Protein AF-0000000074521621 (afdb_homodimer)

Sequence (476 aa):
MVESDEIGTEARALLNQAYDGVLSTHSADVPGYPFGSVMPYCLDREGVPVIYIANIAQHTRNIQANPKVSLIVLDRSVGDVQTNGRLTLLADAQPVSEDDEDAVGRYFSFFPDARRFHRTHSFAFYRLVPVRLRYIGGFGRIHWLSPERVLRPNPFRTEEERAMLEHMNTDHRQALRRYCEVAGVAVDTGCEPAMVGIDREGFQLRVGSRVIRFVFPSPVSTPAEVRAALVAMARLGQMVESDEIGTEARALLNQAYDGVLSTHSADVPGYPFGSVMPYCLDREGVPVIYIANIAQHTRNIQANPKVSLIVLDRSVGDVQTNGRLTLLADAQPVSEDDEDAVGRYFSFFPDARRFHRTHSFAFYRLVPVRLRYIGGFGRIHWLSPERVLRPNPFRTEEERAMLEHMNTDHRQALRRYCEVAGVAVDTGCEPAMVGIDREGFQLRVGSRVIRFVFPSPVSTPAEVRAALVAMARLGQ

Foldseek 3Di:
DVVLLVQLAVLLVQLQFQQKWWKWFQFPVDGPDIDIDIFGWHAFQQRWTKGKFACVDRRNVRCVVPQWMKTKTWDPPDDDSQFTKMKIFTFGKDWDDPVPCRRVVLGCLLPVVCVVCVPPGHMTMITGHGQKMWIDHGDPDIDIDGPVSHTHGFLDDSVRFVVVQVCCQPPPQVLQVLLCVLVVNDADPPWGWGWRGDGQFFTWIDRPNDIGTDGFPHGDNDPVRVVVRSVVSSVVSD/DVVLLVQLAVQLVQLQFQQKWWKWFQFPVDGPDIDIDIFGWHAFQQRWTKGKFACVDRRNVRCVVPQWMKTKTWDPPDDDSQFTKMKIFTFGKDWDDPVPCRRVVLVCLLPVVCVVCVVPGRMTMITGHGQWMWIDHGDPDIDIDGPVSHTHGFLDDSVRFVVVQVCCQPPPQVLQVLLCVLVVNDADPPWGWGWRGDGQFFTWIDRPNDIGTDGFPHGDNDVVVVVVRSVVSSVVSD

InterPro domains:
  IPR012349 FMN-binding split barrel [G3DSA:2.30.110.10] (3-151)
  IPR019595 Domain of unknown function DUF2470 [PF10615] (162-233)
  IPR037119 Haem oxygenase HugZ-like superfamily [G3DSA:3.20.180.10] (153-238)
  IPR055343 CREG-like, beta-barrel [PF13883] (10-148)

Structure (mmCIF, N/CA/C/O backbone):
data_AF-0000000074521621-model_v1
#
loop_
_entity.id
_entity.type
_entity.pdbx_description
1 polymer 'Uncharacterized protein'
#
loop_
_atom_site.group_PDB
_atom_site.id
_atom_site.type_symbol
_atom_site.label_atom_id
_atom_site.label_alt_id
_atom_site.label_comp_id
_atom_site.label_asym_id
_atom_site.label_entity_id
_atom_site.label_seq_id
_atom_site.pdbx_PDB_ins_code
_atom_site.Cartn_x
_atom_site.Cartn_y
_atom_site.Cartn_z
_atom_site.occupancy
_atom_site.B_iso_or_equiv
_atom_site.auth_seq_id
_atom_site.auth_comp_id
_atom_site.auth_asym_id
_atom_site.auth_atom_id
_atom_site.pdbx_PDB_model_num
ATOM 1 N N . MET A 1 1 ? -1.621 5.285 31.609 1 39.06 1 MET A N 1
ATOM 2 C CA . MET A 1 1 ? -1.77 6.625 31.047 1 39.06 1 MET A CA 1
ATOM 3 C C . MET A 1 1 ? -0.622 6.949 30.094 1 39.06 1 MET A C 1
ATOM 5 O O . MET A 1 1 ? -0.836 7.531 29.031 1 39.06 1 MET A O 1
ATOM 9 N N . VAL A 1 2 ? 0.665 6.527 30.562 1 47.28 2 VAL A N 1
ATOM 10 C CA . VAL A 1 2 ? 1.935 6.793 29.906 1 47.28 2 VAL A CA 1
ATOM 11 C C . VAL A 1 2 ? 2.066 5.906 28.672 1 47.28 2 VAL A C 1
ATOM 13 O O . VAL A 1 2 ? 2.445 6.379 27.594 1 47.28 2 VAL A O 1
ATOM 16 N N . GLU A 1 3 ? 1.792 4.566 28.859 1 49.16 3 GLU A N 1
ATOM 17 C CA . GLU A 1 3 ? 1.884 3.562 27.797 1 49.16 3 GLU A CA 1
ATOM 18 C C . GLU A 1 3 ? 0.923 3.875 26.656 1 49.16 3 GLU A C 1
ATOM 20 O O . GLU A 1 3 ? 1.272 3.719 25.484 1 49.16 3 GLU A O 1
ATOM 25 N N . SER A 1 4 ? -0.284 4.332 27.172 1 54.41 4 SER A N 1
ATOM 26 C CA . SER A 1 4 ? -1.331 4.652 26.203 1 54.41 4 SER A CA 1
ATOM 27 C C . SER A 1 4 ? -0.937 5.836 25.328 1 54.41 4 SER A C 1
ATOM 29 O O . SER A 1 4 ? -1.177 5.832 24.125 1 54.41 4 SER A O 1
ATOM 31 N N . ASP A 1 5 ? -0.007 6.707 25.953 1 78.94 5 ASP A N 1
ATOM 32 C CA . ASP A 1 5 ? 0.363 7.918 25.234 1 78.94 5 ASP A CA 1
ATOM 33 C C . ASP A 1 5 ? 1.444 7.625 24.188 1 78.94 5 ASP A C 1
ATOM 35 O O . ASP A 1 5 ? 1.413 8.172 23.094 1 78.94 5 ASP A O 1
ATOM 39 N N . GLU A 1 6 ? 2.178 6.586 24.531 1 88.06 6 GLU A N 1
ATOM 40 C CA . GLU A 1 6 ? 3.289 6.258 23.641 1 88.06 6 GLU A CA 1
ATOM 41 C C . GLU A 1 6 ? 2.793 5.609 22.359 1 88.06 6 GLU A C 1
ATOM 43 O O . GLU A 1 6 ? 3.314 5.891 21.266 1 88.06 6 GLU A O 1
ATOM 48 N N . ILE A 1 7 ? 1.727 4.82 22.547 1 92.44 7 ILE A N 1
ATOM 49 C CA . ILE A 1 7 ? 1.188 4.117 21.391 1 92.44 7 ILE A CA 1
ATOM 50 C C . ILE A 1 7 ? 0.547 5.117 20.438 1 92.44 7 ILE A C 1
ATOM 52 O O . ILE A 1 7 ? 0.715 5.012 19.219 1 92.44 7 ILE A O 1
ATOM 56 N N . GLY A 1 8 ? -0.142 6.082 21 1 94 8 GLY A N 1
ATOM 57 C CA . GLY A 1 8 ? -0.723 7.133 20.188 1 94 8 GLY A CA 1
ATOM 58 C C . GLY A 1 8 ? 0.315 7.953 19.438 1 94 8 GLY A C 1
ATOM 59 O O . GLY A 1 8 ? 0.11 8.312 18.281 1 94 8 GLY A O 1
ATOM 60 N N . THR A 1 9 ? 1.391 8.164 20.125 1 92.69 9 THR A N 1
ATOM 61 C CA . THR A 1 9 ? 2.484 8.922 19.531 1 92.69 9 THR A CA 1
ATOM 62 C C . THR A 1 9 ? 3.113 8.148 18.375 1 92.69 9 THR A C 1
ATOM 64 O O . THR A 1 9 ? 3.412 8.727 17.328 1 92.69 9 THR A O 1
ATOM 67 N N . GLU A 1 10 ? 3.271 6.863 18.562 1 91.94 10 GLU A N 1
ATOM 68 C CA . GLU A 1 10 ? 3.828 6.027 17.5 1 91.94 10 GLU A CA 1
ATOM 69 C C . GLU A 1 10 ? 2.9 5.977 16.281 1 91.94 10 GLU A C 1
ATOM 71 O O . GLU A 1 10 ? 3.355 6.074 15.141 1 91.94 10 GLU A O 1
ATOM 76 N N . ALA A 1 11 ? 1.627 5.828 16.547 1 95.12 11 ALA A N 1
ATOM 77 C CA . ALA A 1 11 ? 0.631 5.805 15.469 1 95.12 11 ALA A CA 1
ATOM 78 C C . ALA A 1 11 ? 0.616 7.129 14.711 1 95.12 11 ALA A C 1
ATOM 80 O O . ALA A 1 11 ? 0.6 7.141 13.477 1 95.12 11 ALA A O 1
ATOM 81 N N . ARG A 1 12 ? 0.682 8.188 15.43 1 95.38 12 ARG A N 1
ATOM 82 C CA . ARG A 1 12 ? 0.696 9.516 14.828 1 95.38 12 ARG A CA 1
ATOM 83 C C . ARG A 1 12 ? 1.94 9.711 13.969 1 95.38 12 ARG A C 1
ATOM 85 O O . ARG A 1 12 ? 1.875 10.328 12.906 1 95.38 12 ARG A O 1
ATOM 92 N N . ALA A 1 13 ? 3.029 9.234 14.438 1 92.56 13 ALA A N 1
ATOM 93 C CA . ALA A 1 13 ? 4.277 9.359 13.688 1 92.56 13 ALA A CA 1
ATOM 94 C C . ALA A 1 13 ? 4.168 8.688 12.32 1 92.56 13 ALA A C 1
ATOM 96 O O . ALA A 1 13 ? 4.676 9.211 11.328 1 92.56 13 ALA A O 1
ATOM 97 N N . LEU A 1 14 ? 3.479 7.578 12.297 1 92.75 14 LEU A N 1
ATOM 98 C CA . LEU A 1 14 ? 3.283 6.887 11.023 1 92.75 14 LEU A CA 1
ATOM 99 C C . LEU A 1 14 ? 2.42 7.715 10.078 1 92.75 14 LEU A C 1
ATOM 101 O O . LEU A 1 14 ? 2.74 7.852 8.898 1 92.75 14 LEU A O 1
ATOM 105 N N . LEU A 1 15 ? 1.389 8.266 10.609 1 94.75 15 LEU A N 1
ATOM 106 C CA . LEU A 1 15 ? 0.487 9.102 9.82 1 94.75 15 LEU A CA 1
ATOM 107 C C . LEU A 1 15 ? 1.216 10.32 9.266 1 94.75 15 LEU A C 1
ATOM 109 O O . LEU A 1 15 ? 0.94 10.766 8.148 1 94.75 15 LEU A O 1
ATOM 113 N N . ASN A 1 16 ? 2.18 10.812 10.031 1 93.12 16 ASN A N 1
ATOM 114 C CA . ASN A 1 16 ? 2.902 12.031 9.695 1 93.12 16 ASN A CA 1
ATOM 115 C C . ASN A 1 16 ? 4.055 11.758 8.734 1 93.12 16 ASN A C 1
ATOM 117 O O . ASN A 1 16 ? 4.652 12.688 8.195 1 93.12 16 ASN A O 1
ATOM 121 N N . GLN A 1 17 ? 4.336 10.492 8.469 1 91.31 17 GLN A N 1
ATOM 122 C CA . GLN A 1 17 ? 5.543 10.195 7.707 1 91.31 17 GLN A CA 1
ATOM 123 C C . GLN A 1 17 ? 5.203 9.539 6.371 1 91.31 17 GLN A C 1
ATOM 125 O O . GLN A 1 17 ? 6.016 9.547 5.445 1 91.31 17 GLN A O 1
ATOM 130 N N . ALA A 1 18 ? 4.102 8.969 6.094 1 88.25 18 ALA A N 1
ATOM 131 C CA . ALA A 1 18 ? 3.822 8.141 4.926 1 88.25 18 ALA A CA 1
ATOM 132 C C . ALA A 1 18 ? 3.459 9 3.717 1 88.25 18 ALA A C 1
ATOM 134 O O . ALA A 1 18 ? 3.922 8.75 2.604 1 88.25 18 ALA A O 1
ATOM 135 N N . TYR A 1 19 ? 2.68 10.008 3.697 1 91.44 19 TYR A N 1
ATOM 136 C CA . TYR A 1 19 ? 2.213 10.992 2.732 1 91.44 19 TYR A CA 1
ATOM 137 C C . TYR A 1 19 ? 1.444 10.328 1.597 1 91.44 19 TYR A C 1
ATOM 139 O O . TYR A 1 19 ? 1.062 10.984 0.627 1 91.44 19 TYR A O 1
ATOM 147 N N . ASP A 1 20 ? 1.372 9.023 1.554 1 92.31 20 ASP A N 1
ATOM 148 C CA . ASP A 1 20 ? 0.438 8.266 0.727 1 92.31 20 ASP A CA 1
ATOM 149 C C . ASP A 1 20 ? -0.013 6.992 1.437 1 92.31 20 ASP A C 1
ATOM 151 O O . ASP A 1 20 ? 0.584 6.59 2.436 1 92.31 20 ASP A O 1
ATOM 155 N N . GLY A 1 21 ? -1.028 6.434 1.031 1 95.06 21 GLY A N 1
ATOM 156 C CA . GLY A 1 21 ? -1.574 5.188 1.542 1 95.06 21 GLY A CA 1
ATOM 157 C C . GLY A 1 21 ? -2.598 4.559 0.614 1 95.06 21 GLY A C 1
ATOM 158 O O . GLY A 1 21 ? -2.744 4.984 -0.534 1 95.06 21 GLY A O 1
ATOM 159 N N . VAL A 1 22 ? -3.146 3.486 1.029 1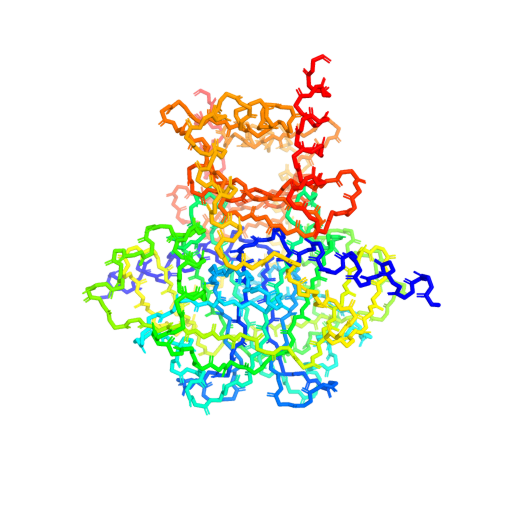 97.25 22 VAL A N 1
ATOM 160 C CA . VAL A 1 22 ? -4.219 2.842 0.278 1 97.25 22 VAL A CA 1
ATOM 161 C C . VAL A 1 22 ? -5.566 3.168 0.917 1 97.25 22 VAL A C 1
ATOM 163 O O . VAL A 1 22 ? -5.762 2.945 2.113 1 97.25 22 VAL A O 1
ATOM 166 N N . LEU A 1 23 ? -6.402 3.758 0.11 1 98.69 23 LEU A N 1
ATOM 167 C CA . LEU A 1 23 ? -7.77 4.082 0.497 1 98.69 23 LEU A CA 1
ATOM 168 C C . LEU A 1 23 ? -8.727 2.959 0.103 1 98.69 23 LEU A C 1
ATOM 170 O O . LEU A 1 23 ? -8.844 2.623 -1.078 1 98.69 23 LEU A O 1
ATOM 174 N N . SER A 1 24 ? -9.336 2.371 1.103 1 98.94 24 SER A N 1
ATOM 175 C CA . SER A 1 24 ? -10.391 1.389 0.85 1 98.94 24 SER A CA 1
ATOM 176 C C . SER A 1 24 ? -11.766 2.033 0.881 1 98.94 24 SER A C 1
ATOM 178 O O . SER A 1 24 ? -12.117 2.717 1.847 1 98.94 24 SER A O 1
ATOM 180 N N . THR A 1 25 ? -12.508 1.856 -0.166 1 98.94 25 THR A N 1
ATOM 181 C CA . THR A 1 25 ? -13.859 2.371 -0.311 1 98.94 25 THR A CA 1
ATOM 182 C C . THR A 1 25 ? -14.836 1.239 -0.615 1 98.94 25 THR A C 1
ATOM 184 O O . THR A 1 25 ? -14.453 0.071 -0.66 1 98.94 25 THR A O 1
ATOM 187 N N . HIS A 1 26 ? -16.172 1.556 -0.648 1 98.88 26 HIS A N 1
ATOM 188 C CA . HIS A 1 26 ? -17.172 0.628 -1.146 1 98.88 26 HIS A CA 1
ATOM 189 C C . HIS A 1 26 ? -17.391 0.801 -2.645 1 98.88 26 HIS A C 1
ATOM 191 O O . HIS A 1 26 ? -17.797 1.873 -3.098 1 98.88 26 HIS A O 1
ATOM 197 N N . SER A 1 27 ? -17.188 -0.257 -3.391 1 98.56 27 SER A N 1
ATOM 198 C CA . SER A 1 27 ? -17.25 -0.146 -4.844 1 98.56 27 SER A CA 1
ATOM 199 C C . SER A 1 27 ? -18.656 0.17 -5.316 1 98.56 27 SER A C 1
ATOM 201 O O . SER A 1 27 ? -19.594 -0.572 -5.016 1 98.56 27 SER A O 1
ATOM 203 N N . ALA A 1 28 ? -18.797 1.242 -6.082 1 97.56 28 ALA A N 1
ATOM 204 C CA . ALA A 1 28 ? -20.078 1.574 -6.703 1 97.56 28 ALA A CA 1
ATOM 205 C C . ALA A 1 28 ? -20.297 0.742 -7.961 1 97.56 28 ALA A C 1
ATOM 207 O O . ALA A 1 28 ? -21.438 0.384 -8.273 1 97.56 28 ALA A O 1
ATOM 208 N N . ASP A 1 29 ? -19.219 0.367 -8.672 1 96.88 29 ASP A N 1
ATOM 209 C CA . ASP A 1 29 ? -19.328 -0.333 -9.953 1 96.88 29 ASP A CA 1
ATOM 210 C C . ASP A 1 29 ? -19.547 -1.829 -9.742 1 96.88 29 ASP A C 1
ATOM 212 O O . ASP A 1 29 ? -20.156 -2.494 -10.586 1 96.88 29 ASP A O 1
ATOM 216 N N . VAL A 1 30 ? -19 -2.369 -8.703 1 97.81 30 VAL A N 1
ATOM 217 C CA . VAL A 1 30 ? -19.203 -3.758 -8.312 1 97.81 30 VAL A CA 1
ATOM 218 C C . VAL A 1 30 ? -19.75 -3.811 -6.887 1 97.81 30 VAL A C 1
ATOM 220 O O . VAL A 1 30 ? -19.016 -4.094 -5.941 1 97.81 30 VAL A O 1
ATOM 223 N N . PRO A 1 31 ? -21.078 -3.625 -6.75 1 97.56 31 PRO A N 1
ATOM 224 C CA . PRO A 1 31 ? -21.672 -3.469 -5.422 1 97.56 31 PRO A CA 1
ATOM 225 C C . PRO A 1 31 ? -21.359 -4.637 -4.488 1 97.56 31 PRO A C 1
ATOM 227 O O . PRO A 1 31 ? -21.344 -5.793 -4.922 1 97.56 31 PRO A O 1
ATOM 230 N N . GLY A 1 32 ? -21.062 -4.305 -3.281 1 98.12 32 GLY A N 1
ATOM 231 C CA . GLY A 1 32 ? -20.781 -5.305 -2.262 1 98.12 32 GLY A CA 1
ATOM 232 C C . GLY A 1 32 ? -19.297 -5.508 -2.021 1 98.12 32 GLY A C 1
ATOM 233 O O . GLY A 1 32 ? -18.906 -6.07 -0.999 1 98.12 32 GLY A O 1
ATOM 234 N N . TYR A 1 33 ? -18.453 -5.086 -2.947 1 98.88 33 TYR A N 1
ATOM 235 C CA . TYR A 1 33 ? -17.016 -5.297 -2.824 1 98.88 33 TYR A CA 1
ATOM 236 C C . TYR A 1 33 ? -16.312 -4.027 -2.354 1 98.88 33 TYR A C 1
ATOM 238 O O . TYR A 1 33 ? -16.656 -2.924 -2.789 1 98.88 33 TYR A O 1
ATOM 246 N N . PRO A 1 34 ? -15.406 -4.191 -1.376 1 98.88 34 PRO A N 1
ATOM 247 C CA . PRO A 1 34 ? -14.516 -3.049 -1.135 1 98.88 34 PRO A CA 1
ATOM 248 C C . PRO A 1 34 ? -13.539 -2.807 -2.283 1 98.88 34 PRO A C 1
ATOM 250 O O . PRO A 1 34 ? -13.352 -3.682 -3.133 1 98.88 34 PRO A O 1
ATOM 253 N N . PHE A 1 35 ? -13.039 -1.645 -2.389 1 98.81 35 PHE A N 1
ATOM 254 C CA . PHE A 1 35 ? -12.18 -1.229 -3.494 1 98.81 35 PHE A CA 1
ATOM 255 C C . PHE A 1 35 ? -10.992 -0.428 -2.984 1 98.81 35 PHE A C 1
ATOM 257 O O . PHE A 1 35 ? -11.164 0.604 -2.334 1 98.81 35 PHE A O 1
ATOM 264 N N . GLY A 1 36 ? -9.781 -0.955 -3.271 1 98.31 36 GLY A N 1
ATOM 265 C CA . GLY A 1 36 ? -8.562 -0.269 -2.857 1 98.31 36 GLY A CA 1
ATOM 266 C C . GLY A 1 36 ? -8.008 0.652 -3.924 1 98.31 36 GLY A C 1
ATOM 267 O O . GLY A 1 36 ? -8.016 0.315 -5.109 1 98.31 36 GLY A O 1
ATOM 268 N N . SER A 1 37 ? -7.566 1.828 -3.531 1 96.75 37 SER A N 1
ATOM 269 C CA . SER A 1 37 ? -6.879 2.797 -4.375 1 96.75 37 SER A CA 1
ATOM 270 C C . SER A 1 37 ? -5.711 3.445 -3.639 1 96.75 37 SER A C 1
ATOM 272 O O . SER A 1 37 ? -5.742 3.576 -2.412 1 96.75 37 SER A O 1
ATOM 274 N N . VAL A 1 38 ? -4.707 3.785 -4.387 1 94.25 38 VAL A N 1
ATOM 275 C CA . VAL A 1 38 ? -3.568 4.477 -3.793 1 94.25 38 VAL A CA 1
ATOM 276 C C . VAL A 1 38 ? -3.691 5.98 -4.035 1 94.25 38 VAL A C 1
ATOM 278 O O . VAL A 1 38 ? -4.051 6.41 -5.133 1 94.25 38 VAL A O 1
ATOM 281 N N . MET A 1 39 ? -3.389 6.766 -3.051 1 92.94 39 MET A N 1
ATOM 282 C CA . MET A 1 39 ? -3.424 8.211 -3.24 1 92.94 39 MET A CA 1
ATOM 283 C C . MET A 1 39 ? -2.545 8.914 -2.211 1 92.94 39 MET A C 1
ATOM 285 O O . MET A 1 39 ? -2.346 8.406 -1.107 1 92.94 39 MET A O 1
ATOM 289 N N . PRO A 1 40 ? -2.037 10.055 -2.588 1 94 40 PRO A N 1
ATOM 290 C CA . PRO A 1 40 ? -1.354 10.898 -1.605 1 94 40 PRO A CA 1
ATOM 291 C C . PRO A 1 40 ? -2.32 11.562 -0.626 1 94 40 PRO A C 1
ATOM 293 O O . PRO A 1 40 ? -3.514 11.68 -0.915 1 94 40 PRO A O 1
ATOM 296 N N . TYR A 1 41 ? -1.824 11.867 0.529 1 96 41 TYR A N 1
ATOM 297 C CA . TYR A 1 41 ? -2.547 12.68 1.503 1 96 41 TYR A CA 1
ATOM 298 C C . TYR A 1 41 ? -1.592 13.562 2.297 1 96 41 TYR A C 1
ATOM 300 O O . TYR A 1 41 ? -0.389 13.289 2.352 1 96 41 TYR A O 1
ATOM 308 N N . CYS A 1 42 ? -2.055 14.602 2.84 1 95.12 42 CYS A N 1
ATOM 309 C CA . CYS A 1 42 ? -1.383 15.352 3.898 1 95.12 42 CYS A CA 1
ATOM 310 C C . CYS A 1 42 ? -2.316 15.578 5.082 1 95.12 42 CYS A C 1
ATOM 312 O O . CYS A 1 42 ? -3.508 15.266 5.004 1 95.12 42 CYS A O 1
ATOM 314 N N . LEU A 1 43 ? -1.757 15.992 6.168 1 95.75 43 LEU A N 1
ATOM 315 C CA . LEU A 1 43 ? -2.582 16.25 7.344 1 95.75 43 LEU A CA 1
ATOM 316 C C . LEU A 1 43 ? -2.92 17.734 7.453 1 95.75 43 LEU A C 1
ATOM 318 O O . LEU A 1 43 ? -2.055 18.594 7.25 1 95.75 43 LEU A O 1
ATOM 322 N N . ASP A 1 44 ? -4.207 18.031 7.711 1 94.44 44 ASP A N 1
ATOM 323 C CA . ASP A 1 44 ? -4.555 19.422 7.988 1 94.44 44 ASP A CA 1
ATOM 324 C C . ASP A 1 44 ? -4.133 19.828 9.398 1 94.44 44 ASP A C 1
ATOM 326 O O . ASP A 1 44 ? -3.412 19.078 10.07 1 94.44 44 ASP A O 1
ATOM 330 N N . ARG A 1 45 ? -4.539 21 9.859 1 92.12 45 ARG A N 1
ATOM 331 C CA . ARG A 1 45 ? -4.051 21.547 11.117 1 92.12 45 ARG A CA 1
ATOM 332 C C . ARG A 1 45 ? -4.566 20.75 12.305 1 92.12 45 ARG A C 1
ATOM 334 O O . ARG A 1 45 ? -3.975 20.797 13.391 1 92.12 45 ARG A O 1
ATOM 341 N N . GLU A 1 46 ? -5.652 20.078 12.133 1 93.75 46 GLU A N 1
ATOM 342 C CA . GLU A 1 46 ? -6.223 19.266 13.203 1 93.75 46 GLU A CA 1
ATOM 343 C C . GLU A 1 46 ? -5.656 17.844 13.18 1 93.75 46 GLU A C 1
ATOM 345 O O . GLU A 1 46 ? -6.035 17.016 14 1 93.75 46 GLU A O 1
ATOM 350 N N . GLY A 1 47 ? -4.762 17.547 12.242 1 94.94 47 GLY A N 1
ATOM 351 C CA . GLY A 1 47 ? -4.172 16.219 12.117 1 94.94 47 GLY A CA 1
ATOM 352 C C . GLY A 1 47 ? -5.031 15.258 11.312 1 94.94 47 GLY A C 1
ATOM 353 O O . GLY A 1 47 ? -4.832 14.047 11.375 1 94.94 47 GLY A O 1
ATOM 354 N N . VAL A 1 48 ? -5.988 15.789 10.609 1 97.06 48 VAL A N 1
ATOM 355 C CA . VAL A 1 48 ? -6.902 14.969 9.82 1 97.06 48 VAL A CA 1
ATOM 356 C C . VAL A 1 48 ? -6.391 14.859 8.391 1 97.06 48 VAL A C 1
ATOM 358 O O . VAL A 1 48 ? -6.039 15.867 7.766 1 97.06 48 VAL A O 1
ATOM 361 N N . PRO A 1 49 ? -6.355 13.602 7.848 1 97.94 49 PRO A N 1
ATOM 362 C CA . PRO A 1 49 ? -5.879 13.453 6.469 1 97.94 49 PRO A CA 1
ATOM 363 C C . PRO A 1 49 ? -6.77 14.172 5.457 1 97.94 49 PRO A C 1
ATOM 365 O O . PRO A 1 49 ? -8 14.109 5.559 1 97.94 49 PRO A O 1
ATOM 368 N N . VAL A 1 50 ? -6.121 14.859 4.52 1 97.31 50 VAL A N 1
ATOM 369 C CA . VAL A 1 50 ? -6.773 15.508 3.389 1 97.31 50 VAL A CA 1
ATOM 370 C C . VAL A 1 50 ? -6.301 14.875 2.084 1 97.31 50 VAL A C 1
ATOM 372 O O . VAL A 1 50 ? -5.102 14.672 1.882 1 97.31 50 VAL A O 1
ATOM 375 N N . ILE A 1 51 ? -7.273 14.508 1.265 1 96.94 51 ILE A N 1
ATOM 376 C CA . ILE A 1 51 ? -6.965 13.969 -0.053 1 96.94 51 ILE A CA 1
ATOM 377 C C . ILE A 1 51 ? -7.551 14.867 -1.136 1 96.94 51 ILE A C 1
ATOM 379 O O . ILE A 1 51 ? -8.453 15.672 -0.865 1 96.94 51 ILE A O 1
ATOM 383 N N . TYR A 1 52 ? -6.957 14.82 -2.305 1 95.5 52 TYR A N 1
ATOM 384 C CA . TYR A 1 52 ? -7.352 15.555 -3.502 1 95.5 52 TYR A CA 1
ATOM 385 C C . TYR A 1 52 ? -7.551 14.602 -4.68 1 95.5 52 TYR A C 1
ATOM 387 O O . TYR A 1 52 ? -6.582 14.062 -5.223 1 95.5 52 TYR A O 1
ATOM 395 N N . ILE A 1 53 ? -8.867 14.398 -5.078 1 94.88 53 ILE A N 1
ATOM 396 C CA . ILE A 1 53 ? -9.156 13.297 -5.996 1 94.88 53 ILE A CA 1
ATOM 397 C C . ILE A 1 53 ? -10.07 13.789 -7.113 1 94.88 53 ILE A C 1
ATOM 399 O O . ILE A 1 53 ? -10.906 14.672 -6.898 1 94.88 53 ILE A O 1
ATOM 403 N N . ALA A 1 54 ? -9.891 13.188 -8.273 1 93.12 54 ALA A N 1
ATOM 404 C CA . ALA A 1 54 ? -10.672 13.547 -9.453 1 93.12 54 ALA A CA 1
ATOM 405 C C . ALA A 1 54 ? -12.133 13.125 -9.297 1 93.12 54 ALA A C 1
ATOM 407 O O . ALA A 1 54 ? -12.414 12.039 -8.789 1 93.12 54 ALA A O 1
ATOM 408 N N . ASN A 1 55 ? -13.047 13.953 -9.789 1 92.88 55 ASN A N 1
ATOM 409 C CA . ASN A 1 55 ? -14.477 13.664 -9.68 1 92.88 55 ASN A CA 1
ATOM 410 C C . ASN A 1 55 ? -14.859 12.422 -10.469 1 92.88 55 ASN A C 1
ATOM 412 O O . ASN A 1 55 ? -15.773 11.688 -10.078 1 92.88 55 ASN A O 1
ATOM 416 N N . ILE A 1 56 ? -14.117 12.141 -11.477 1 90.88 56 ILE A N 1
ATOM 417 C CA . ILE A 1 56 ? -14.469 11.047 -12.383 1 90.88 56 ILE A CA 1
ATOM 418 C C . ILE A 1 56 ? -13.844 9.742 -11.883 1 90.88 56 ILE A C 1
ATOM 420 O O . ILE A 1 56 ? -14.141 8.672 -12.398 1 90.88 56 ILE A O 1
ATOM 424 N N . ALA A 1 57 ? -12.969 9.828 -10.922 1 92.81 57 ALA A N 1
ATOM 425 C CA . ALA A 1 57 ? -12.258 8.648 -10.445 1 92.81 57 ALA A CA 1
ATOM 426 C C . ALA A 1 57 ? -13.203 7.672 -9.758 1 92.81 57 ALA A C 1
ATOM 428 O O . ALA A 1 57 ? -14.188 8.086 -9.133 1 92.81 57 ALA A O 1
ATOM 429 N N . GLN A 1 58 ? -12.898 6.391 -9.797 1 94.94 58 GLN A N 1
ATOM 430 C CA . GLN A 1 58 ? -13.695 5.344 -9.172 1 94.94 58 GLN A CA 1
ATOM 431 C C . GLN A 1 58 ? -13.852 5.582 -7.672 1 94.94 58 GLN A C 1
ATOM 433 O O . GLN A 1 58 ? -14.945 5.453 -7.125 1 94.94 58 GLN A O 1
ATOM 438 N N . HIS A 1 59 ? -12.734 5.914 -6.988 1 97.56 59 HIS A N 1
ATOM 439 C CA . HIS A 1 59 ? -12.805 6.113 -5.543 1 97.56 59 HIS A CA 1
ATOM 440 C C . HIS A 1 59 ? -13.695 7.301 -5.195 1 97.56 59 HIS A C 1
ATOM 442 O O . HIS A 1 59 ? -14.32 7.324 -4.137 1 97.56 59 HIS A O 1
ATOM 448 N N . THR A 1 60 ? -13.758 8.344 -6.066 1 97.31 60 THR A N 1
ATOM 449 C CA . THR A 1 60 ? -14.648 9.469 -5.812 1 97.31 60 THR A CA 1
ATOM 450 C C . THR A 1 60 ? -16.109 9.031 -5.922 1 97.31 60 THR A C 1
ATOM 452 O O . THR A 1 60 ? -16.922 9.359 -5.059 1 97.31 60 THR A O 1
ATOM 455 N N . ARG A 1 61 ? -16.422 8.305 -6.969 1 97.31 61 ARG A N 1
ATOM 456 C CA . ARG A 1 61 ? -17.766 7.77 -7.117 1 97.31 61 ARG A CA 1
ATOM 457 C C . ARG A 1 61 ? -18.141 6.898 -5.922 1 97.31 61 ARG A C 1
ATOM 459 O O . ARG A 1 61 ? -19.281 6.961 -5.434 1 97.31 61 ARG A O 1
ATOM 466 N N . ASN A 1 62 ? -17.234 6.094 -5.473 1 98.75 62 ASN A N 1
ATOM 467 C CA . ASN A 1 62 ? -17.453 5.258 -4.301 1 98.75 62 ASN A CA 1
ATOM 468 C C . ASN A 1 62 ? -17.797 6.094 -3.068 1 98.75 62 ASN A C 1
ATOM 470 O O . ASN A 1 62 ? -18.781 5.824 -2.381 1 98.75 62 ASN A O 1
ATOM 474 N N . ILE A 1 63 ? -16.984 7.117 -2.834 1 98.75 63 ILE A N 1
ATOM 475 C CA . ILE A 1 63 ? -17.125 7.973 -1.661 1 98.75 63 ILE A CA 1
ATOM 476 C C . ILE A 1 63 ? -18.484 8.68 -1.701 1 98.75 63 ILE A C 1
ATOM 478 O O . ILE A 1 63 ? -19.156 8.797 -0.675 1 98.75 63 ILE A O 1
ATOM 482 N N . GLN A 1 64 ? -18.859 9.133 -2.846 1 98.06 64 GLN A N 1
ATOM 483 C CA . GLN A 1 64 ? -20.141 9.82 -3.004 1 98.06 64 GLN A CA 1
ATOM 484 C C . GLN A 1 64 ? -21.312 8.883 -2.719 1 98.06 64 GLN A C 1
ATOM 486 O O . GLN A 1 64 ? -22.344 9.312 -2.199 1 98.06 64 GLN A O 1
ATOM 491 N N . ALA A 1 65 ? -21.141 7.637 -3.041 1 98.44 65 ALA A N 1
ATOM 492 C CA . ALA A 1 65 ? -22.188 6.641 -2.787 1 98.44 65 ALA A CA 1
ATOM 493 C C . ALA A 1 65 ? -22.172 6.188 -1.33 1 98.44 65 ALA A C 1
ATOM 495 O O . ALA A 1 65 ? -23.219 5.926 -0.743 1 98.44 65 ALA A O 1
ATOM 496 N N . ASN A 1 66 ? -21.078 6.008 -0.71 1 98.75 66 ASN A N 1
ATOM 497 C CA . ASN A 1 66 ? -20.859 5.609 0.675 1 98.75 66 ASN A CA 1
ATOM 498 C C . ASN A 1 66 ? -19.578 6.246 1.239 1 98.75 66 ASN A C 1
ATOM 500 O O . ASN A 1 66 ? -18.469 5.855 0.88 1 98.75 66 ASN A O 1
ATOM 504 N N . PRO A 1 67 ? -19.672 7.25 2.09 1 98.81 67 PRO A N 1
ATOM 505 C CA . PRO A 1 67 ? -18.516 8.047 2.514 1 98.81 67 PRO A CA 1
ATOM 506 C C . PRO A 1 67 ? -17.656 7.324 3.541 1 98.81 67 PRO A C 1
ATOM 508 O O . PRO A 1 67 ? -16.625 7.852 3.969 1 98.81 67 PRO A O 1
ATOM 511 N N . LYS A 1 68 ? -18.094 6.102 4.012 1 98.94 68 LYS A N 1
ATOM 512 C CA . LYS A 1 68 ? -17.281 5.328 4.945 1 98.94 68 LYS A CA 1
ATOM 513 C C . LYS A 1 68 ? -16.078 4.703 4.242 1 98.94 68 LYS A C 1
ATOM 515 O O . LYS A 1 68 ? -16.234 3.969 3.264 1 98.94 68 LYS A O 1
ATOM 520 N N . VAL A 1 69 ? -14.875 5.008 4.699 1 98.94 69 VAL A N 1
ATOM 521 C CA . VAL A 1 69 ? -13.633 4.57 4.066 1 98.94 69 VAL A CA 1
ATOM 522 C C . VAL A 1 69 ? -12.641 4.117 5.133 1 98.94 69 VAL A C 1
ATOM 524 O O . VAL A 1 69 ? -12.914 4.219 6.332 1 98.94 69 VAL A O 1
ATOM 527 N N . SER A 1 70 ? -11.539 3.564 4.719 1 98.88 70 SER A N 1
ATOM 528 C CA . SER A 1 70 ? -10.352 3.408 5.555 1 98.88 70 SER A CA 1
ATOM 529 C C . SER A 1 70 ? -9.078 3.748 4.781 1 98.88 70 SER A C 1
ATOM 531 O O . SER A 1 70 ? -9.031 3.594 3.561 1 98.88 70 SER A O 1
ATOM 533 N N . LEU A 1 71 ? -8.141 4.277 5.418 1 98.81 71 LEU A N 1
ATOM 534 C CA . LEU A 1 71 ? -6.809 4.566 4.898 1 98.81 71 LEU A CA 1
ATOM 535 C C . LEU A 1 71 ? -5.75 3.771 5.656 1 98.81 71 LEU A C 1
ATOM 537 O O . LEU A 1 71 ? -5.668 3.85 6.887 1 98.81 71 LEU A O 1
ATOM 541 N N . ILE A 1 72 ? -4.98 2.938 4.961 1 97.88 72 ILE A N 1
ATOM 542 C CA . ILE A 1 72 ? -3.877 2.258 5.629 1 97.88 72 ILE A CA 1
ATOM 543 C C . ILE A 1 72 ? -2.549 2.867 5.184 1 97.88 72 ILE A C 1
ATOM 545 O O . ILE A 1 72 ? -2.34 3.107 3.992 1 97.88 72 ILE A O 1
ATOM 549 N N . VAL A 1 73 ? -1.727 3.17 6.137 1 95.88 73 VAL A N 1
ATOM 550 C CA . VAL A 1 73 ? -0.373 3.656 5.887 1 95.88 73 VAL A CA 1
ATOM 551 C C . VAL A 1 73 ? 0.643 2.699 6.504 1 95.88 73 VAL A C 1
ATOM 553 O O . VAL A 1 73 ? 0.387 2.109 7.559 1 95.88 73 VAL A O 1
ATOM 556 N N . LEU A 1 74 ? 1.713 2.545 5.797 1 90.44 74 LEU A N 1
ATOM 557 C CA . LEU A 1 74 ? 2.752 1.607 6.207 1 90.44 74 LEU A CA 1
ATOM 558 C C . LEU A 1 74 ? 4.062 2.338 6.492 1 90.44 74 LEU A C 1
ATOM 560 O O . LEU A 1 74 ? 4.348 3.367 5.875 1 90.44 74 LEU A O 1
ATOM 564 N N . ASP A 1 75 ? 4.773 1.824 7.492 1 85.81 75 ASP A N 1
ATOM 565 C CA . ASP A 1 75 ? 6.16 2.236 7.668 1 85.81 75 ASP A CA 1
ATOM 566 C C . ASP A 1 75 ? 7.051 1.636 6.578 1 85.81 75 ASP A C 1
ATOM 568 O O . ASP A 1 75 ? 7.27 0.423 6.547 1 85.81 75 ASP A O 1
ATOM 572 N N . ARG A 1 76 ? 7.488 2.414 5.656 1 73.5 76 ARG A N 1
ATOM 573 C CA . ARG A 1 76 ? 8.273 1.903 4.539 1 73.5 76 ARG A CA 1
ATOM 574 C C . ARG A 1 76 ? 9.766 2.047 4.812 1 73.5 76 ARG A C 1
ATOM 576 O O . ARG A 1 76 ? 10.594 1.827 3.92 1 73.5 76 ARG A O 1
ATOM 583 N N . SER A 1 77 ? 10.117 2.568 5.992 1 62.34 77 SER A N 1
ATOM 584 C CA . SER A 1 77 ? 11.516 2.822 6.297 1 62.34 77 SER A CA 1
ATOM 585 C C . SER A 1 77 ? 12.297 1.52 6.461 1 62.34 77 SER A C 1
ATOM 587 O O . SER A 1 77 ? 13.5 1.474 6.211 1 62.34 77 SER A O 1
ATOM 589 N N . VAL A 1 78 ? 11.578 0.454 7.113 1 54.97 78 VAL A N 1
ATOM 590 C CA . VA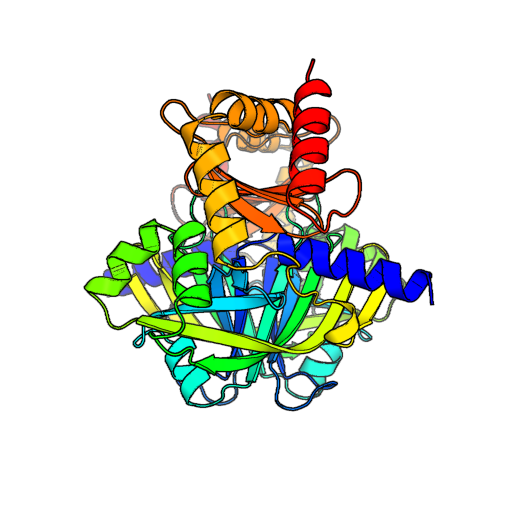L A 1 78 ? 12.406 -0.694 7.477 1 54.97 78 VAL A CA 1
ATOM 591 C C . VAL A 1 78 ? 11.914 -1.937 6.734 1 54.97 78 VAL A C 1
ATOM 593 O O . VAL A 1 78 ? 10.711 -2.117 6.543 1 54.97 78 VAL A O 1
ATOM 596 N N . GLY A 1 79 ? 12.75 -2.68 6.141 1 54.66 79 GLY A N 1
ATOM 597 C CA . GLY A 1 79 ? 12.844 -4.082 5.762 1 54.66 79 GLY A CA 1
ATOM 598 C C . GLY A 1 79 ? 11.516 -4.672 5.324 1 54.66 79 GLY A C 1
ATOM 599 O O . GLY A 1 79 ? 10.859 -4.133 4.434 1 54.66 79 GLY A O 1
ATOM 600 N N . ASP A 1 80 ? 10.922 -5.66 6.195 1 58.91 80 ASP A N 1
ATOM 601 C CA . ASP A 1 80 ? 9.891 -6.668 5.945 1 58.91 80 ASP A CA 1
ATOM 602 C C . ASP A 1 80 ? 8.5 -6.094 6.176 1 58.91 80 ASP A C 1
ATOM 604 O O . ASP A 1 80 ? 8.156 -5.711 7.297 1 58.91 80 ASP A O 1
ATOM 608 N N . VAL A 1 81 ? 7.68 -5.926 5.156 1 57.12 81 VAL A N 1
ATOM 609 C CA . VAL A 1 81 ? 6.324 -5.383 5.172 1 57.12 81 VAL A CA 1
ATOM 610 C C . VAL A 1 81 ? 5.508 -6.059 6.273 1 57.12 81 VAL A C 1
ATOM 612 O O . VAL A 1 81 ? 4.621 -5.438 6.863 1 57.12 81 VAL A O 1
ATOM 615 N N . GLN A 1 82 ? 5.797 -7.242 6.582 1 59.53 82 GLN A N 1
ATOM 616 C CA . GLN A 1 82 ? 5.027 -7.996 7.57 1 59.53 82 GLN A CA 1
ATOM 617 C C . GLN A 1 82 ? 5.371 -7.551 8.984 1 59.53 82 GLN A C 1
ATOM 619 O O . GLN A 1 82 ? 4.562 -7.715 9.906 1 59.53 82 GLN A O 1
ATOM 624 N N . THR A 1 83 ? 6.445 -6.945 9.086 1 66.06 83 THR A N 1
ATOM 625 C CA . THR A 1 83 ? 6.879 -6.605 10.438 1 66.06 83 THR A CA 1
ATOM 626 C C . THR A 1 83 ? 6.887 -5.094 10.641 1 66.06 83 THR A C 1
ATOM 628 O O . THR A 1 83 ? 6.934 -4.609 11.773 1 66.06 83 THR A O 1
ATOM 631 N N . ASN A 1 84 ? 6.637 -4.453 9.586 1 78.56 84 ASN A N 1
ATOM 632 C CA . ASN A 1 84 ? 6.652 -2.998 9.672 1 78.56 84 ASN A CA 1
ATOM 633 C C . ASN A 1 84 ? 5.387 -2.459 10.328 1 78.56 84 ASN A C 1
ATOM 635 O O . ASN A 1 84 ? 4.336 -3.104 10.281 1 78.56 84 ASN A O 1
ATOM 639 N N . GLY A 1 85 ? 5.543 -1.399 11.023 1 87.81 85 GLY A N 1
ATOM 640 C CA . GLY A 1 85 ? 4.387 -0.72 11.586 1 87.81 85 GLY A CA 1
ATOM 641 C C . GLY A 1 85 ? 3.359 -0.329 10.539 1 87.81 85 GLY A C 1
ATOM 642 O O . GLY A 1 85 ? 3.717 -0.007 9.406 1 87.81 85 GLY A O 1
ATOM 643 N N . ARG A 1 86 ? 2.111 -0.471 10.922 1 93.31 86 ARG A N 1
ATOM 644 C CA . ARG A 1 86 ? 1.037 -0.032 10.031 1 93.31 86 ARG A CA 1
ATOM 645 C C . ARG A 1 86 ? -0.125 0.553 10.828 1 93.31 86 ARG A C 1
ATOM 647 O O . ARG A 1 86 ? -0.314 0.214 12 1 93.31 86 ARG A O 1
ATOM 654 N N . LEU A 1 87 ? -0.742 1.437 10.266 1 96.31 87 LEU A N 1
ATOM 655 C CA . LEU A 1 87 ? -1.896 2.121 10.844 1 96.31 87 LEU A CA 1
ATOM 656 C C . LEU A 1 87 ? -3.064 2.129 9.859 1 96.31 87 LEU A C 1
ATOM 658 O O . LEU A 1 87 ? -2.916 2.561 8.719 1 96.31 87 LEU A O 1
ATOM 662 N N . THR A 1 88 ? -4.16 1.524 10.273 1 98.12 88 THR A N 1
ATOM 663 C CA . THR A 1 88 ? -5.406 1.624 9.516 1 98.12 88 THR A CA 1
ATOM 664 C C . THR A 1 88 ? -6.367 2.602 10.188 1 98.12 88 THR A C 1
ATOM 666 O O . THR A 1 88 ? -6.727 2.426 11.359 1 98.12 88 THR A O 1
ATOM 669 N N . LEU A 1 89 ? -6.707 3.625 9.453 1 98.5 89 LEU A N 1
ATOM 670 C CA . LEU A 1 89 ? -7.637 4.656 9.898 1 98.5 89 LEU A CA 1
ATOM 671 C C . LEU A 1 89 ? -9.016 4.457 9.273 1 98.5 89 LEU A C 1
ATOM 673 O O . LEU A 1 89 ? -9.156 4.516 8.047 1 98.5 89 LEU A O 1
ATOM 677 N N . LEU A 1 90 ? -10.023 4.098 10.094 1 98.88 90 LEU A N 1
ATOM 678 C CA . LEU A 1 90 ? -11.414 4.113 9.633 1 98.88 90 LEU A CA 1
ATOM 679 C C . LEU A 1 90 ? -12.008 5.508 9.758 1 98.88 90 LEU A C 1
ATOM 681 O O . LEU A 1 90 ? -11.914 6.141 10.812 1 98.88 90 LEU A O 1
ATOM 685 N N . ALA A 1 91 ? -12.617 5.98 8.648 1 98.94 91 ALA A N 1
ATOM 686 C CA . ALA A 1 91 ? -12.961 7.398 8.625 1 98.94 91 ALA A CA 1
ATOM 687 C C . ALA A 1 91 ? -14.188 7.656 7.762 1 98.94 91 ALA A C 1
ATOM 689 O O . ALA A 1 91 ? -14.57 6.812 6.945 1 98.94 91 ALA A O 1
ATOM 690 N N . ASP A 1 92 ? -14.836 8.781 7.98 1 98.94 92 ASP A N 1
ATOM 691 C CA . ASP A 1 92 ? -15.828 9.344 7.074 1 98.94 92 ASP A CA 1
ATOM 692 C C . ASP A 1 92 ? -15.211 10.383 6.148 1 98.94 92 ASP A C 1
ATOM 694 O O . ASP A 1 92 ? -14.617 11.359 6.609 1 98.94 92 ASP A O 1
ATOM 698 N N . ALA A 1 93 ? -15.297 10.102 4.852 1 98.88 93 ALA A N 1
ATOM 699 C CA . ALA A 1 93 ? -14.844 11.094 3.883 1 98.88 93 ALA A CA 1
ATOM 700 C C . ALA A 1 93 ? -15.852 12.242 3.764 1 98.88 93 ALA A C 1
ATOM 702 O O . ALA A 1 93 ? -17.031 12.016 3.465 1 98.88 93 ALA A O 1
ATOM 703 N N . GLN A 1 94 ? -15.359 13.43 4.012 1 98.38 94 GLN A N 1
ATOM 704 C CA . GLN A 1 94 ? -16.203 14.625 3.941 1 98.38 94 GLN A CA 1
ATOM 705 C C . GLN A 1 94 ? -15.617 15.648 2.977 1 98.38 94 GLN A C 1
ATOM 707 O O . GLN A 1 94 ? -14.43 15.977 3.051 1 98.38 94 GLN A O 1
ATOM 712 N N . PRO A 1 95 ? -16.438 16.156 2.068 1 96.56 95 PRO A N 1
ATOM 713 C CA . PRO A 1 95 ? -15.922 17.188 1.151 1 96.56 95 PRO A CA 1
ATOM 714 C C . PRO A 1 95 ? -15.398 18.422 1.877 1 96.56 95 PRO A C 1
ATOM 716 O O . PRO A 1 95 ? -15.945 18.797 2.916 1 96.56 95 PRO A O 1
ATOM 719 N N . VAL A 1 96 ? -14.352 18.953 1.345 1 95 96 VAL A N 1
ATOM 720 C CA . VAL A 1 96 ? -13.781 20.203 1.836 1 95 96 VAL A CA 1
ATOM 721 C C . VAL A 1 96 ? -14.172 21.344 0.914 1 95 96 VAL A C 1
ATOM 723 O O . VAL A 1 96 ? -14.023 21.25 -0.307 1 95 96 VAL A O 1
ATOM 726 N N . SER A 1 97 ? -14.68 22.312 1.513 1 90.44 97 SER A N 1
ATOM 727 C CA . SER A 1 97 ? -15.008 23.5 0.724 1 90.44 97 SER A CA 1
ATOM 728 C C . SER A 1 97 ? -13.766 24.109 0.087 1 90.44 97 SER A C 1
ATOM 730 O O . SER A 1 97 ? -12.703 24.172 0.718 1 90.44 97 SER A O 1
ATOM 732 N N . GLU A 1 98 ? -13.898 24.594 -1.122 1 83.5 98 GLU A N 1
ATOM 733 C CA . GLU A 1 98 ? -12.797 25.266 -1.804 1 83.5 98 GLU A CA 1
ATOM 734 C C . GLU A 1 98 ? -12.367 26.516 -1.055 1 83.5 98 GLU A C 1
ATOM 736 O O . GLU A 1 98 ? -11.266 27.031 -1.26 1 83.5 98 GLU A O 1
ATOM 741 N N . ASP A 1 99 ? -13.25 27 -0.155 1 86.81 99 ASP A N 1
ATOM 742 C CA . ASP A 1 99 ? -12.969 28.219 0.601 1 86.81 99 ASP A CA 1
ATOM 743 C C . ASP A 1 99 ? -12.133 27.922 1.843 1 86.81 99 ASP A C 1
ATOM 745 O O . ASP A 1 99 ? -11.695 28.828 2.541 1 86.81 99 ASP A O 1
ATOM 749 N N . ASP A 1 100 ? -11.992 26.625 2.008 1 90.88 100 ASP A N 1
ATOM 750 C CA . ASP A 1 100 ? -11.078 26.25 3.084 1 90.88 100 ASP A CA 1
ATOM 751 C C . ASP A 1 100 ? -9.625 26.422 2.654 1 90.88 100 ASP A C 1
ATOM 753 O O . ASP A 1 100 ? -8.953 25.438 2.305 1 90.88 100 ASP A O 1
ATOM 757 N N . GLU A 1 101 ? -9.094 27.594 2.764 1 86.06 101 GLU A N 1
ATOM 758 C CA . GLU A 1 101 ? -7.781 27.969 2.244 1 86.06 101 GLU A CA 1
ATOM 759 C C . GLU A 1 101 ? -6.664 27.25 2.998 1 86.06 101 GLU A C 1
ATOM 761 O O . GLU A 1 101 ? -5.609 26.969 2.43 1 86.06 101 GLU A O 1
ATOM 766 N N . ASP A 1 102 ? -7.004 26.922 4.223 1 87.69 102 ASP A N 1
ATOM 767 C CA . ASP A 1 102 ? -5.98 26.266 5.027 1 87.69 102 ASP A CA 1
ATOM 768 C C . ASP A 1 102 ? -5.707 24.859 4.516 1 87.69 102 ASP A C 1
ATOM 770 O O . ASP A 1 102 ? -4.555 24.484 4.273 1 87.69 102 ASP A O 1
ATOM 774 N N . ALA A 1 103 ? -6.789 24.094 4.301 1 88.06 103 ALA A N 1
ATOM 775 C CA . ALA A 1 103 ? -6.641 22.734 3.799 1 88.06 103 ALA A CA 1
ATOM 776 C C . ALA A 1 103 ? -6.098 22.734 2.373 1 88.06 103 ALA A C 1
ATOM 778 O O . ALA A 1 103 ? -5.191 21.969 2.049 1 88.06 103 ALA A O 1
ATOM 779 N N . VAL A 1 104 ? -6.582 23.625 1.59 1 89.25 104 VAL A N 1
ATOM 780 C CA . VAL A 1 104 ? -6.223 23.703 0.178 1 89.25 104 VAL A CA 1
ATOM 781 C C . VAL A 1 104 ? -4.773 24.156 0.038 1 89.25 104 VAL A C 1
ATOM 783 O O . VAL A 1 104 ? -3.984 23.531 -0.673 1 89.25 104 VAL A O 1
ATOM 786 N N . GLY A 1 105 ? -4.488 25.266 0.692 1 89.19 105 GLY A N 1
ATOM 787 C CA . GLY A 1 105 ? -3.129 25.781 0.635 1 89.19 105 GLY A CA 1
ATOM 788 C C . GLY A 1 105 ? -2.096 24.797 1.148 1 89.19 105 GLY A C 1
ATOM 789 O O . GLY A 1 105 ? -1.032 24.625 0.546 1 89.19 105 GLY A O 1
ATOM 790 N N . ARG A 1 106 ? -2.391 24.156 2.244 1 91.25 106 ARG A N 1
ATOM 791 C CA . ARG A 1 106 ? -1.475 23.188 2.824 1 91.25 106 ARG A CA 1
ATOM 792 C C . ARG A 1 106 ? -1.243 22.016 1.871 1 91.25 106 ARG A C 1
ATOM 794 O O . ARG A 1 106 ? -0.101 21.609 1.64 1 91.25 106 ARG A O 1
ATOM 801 N N . TYR A 1 107 ? -2.334 21.484 1.321 1 93.56 107 TYR A N 1
ATOM 802 C CA . TYR A 1 107 ? -2.201 20.375 0.397 1 93.56 107 TYR A CA 1
ATOM 803 C C . TYR A 1 107 ? -1.272 20.719 -0.759 1 93.56 107 TYR A C 1
ATOM 805 O O . TYR A 1 107 ? -0.384 19.938 -1.11 1 93.56 107 TYR A O 1
ATOM 813 N N . PHE A 1 108 ? -1.41 21.891 -1.318 1 91.88 108 PHE A N 1
ATOM 814 C CA . PHE A 1 108 ? -0.634 22.281 -2.492 1 91.88 108 PHE A CA 1
ATOM 815 C C . PHE A 1 108 ? 0.806 22.594 -2.107 1 91.88 108 PHE A C 1
ATOM 817 O O . PHE A 1 108 ? 1.696 22.594 -2.959 1 91.88 108 PHE A O 1
ATOM 824 N N . SER A 1 109 ? 1.052 22.922 -0.844 1 90.5 109 SER A N 1
ATOM 825 C CA . SER A 1 109 ? 2.426 23.047 -0.373 1 90.5 109 SER A CA 1
ATOM 826 C C . SER A 1 109 ? 3.146 21.703 -0.387 1 90.5 109 SER A C 1
ATOM 828 O O . SER A 1 109 ? 4.32 21.625 -0.754 1 90.5 109 SER A O 1
ATOM 830 N N . PHE A 1 110 ? 2.43 20.672 -0.003 1 93.81 110 PHE A N 1
ATOM 831 C CA . PHE A 1 110 ? 2.982 19.328 0.013 1 93.81 110 PHE A CA 1
ATOM 832 C C . PHE A 1 110 ? 3.098 18.766 -1.402 1 93.81 110 PHE A C 1
ATOM 834 O O . PHE A 1 110 ? 4.082 18.109 -1.736 1 93.81 110 PHE A O 1
ATOM 841 N N . PHE A 1 111 ? 2.051 19.078 -2.213 1 93.25 111 PHE A N 1
ATOM 842 C CA . PHE A 1 111 ? 1.961 18.516 -3.553 1 93.25 111 PHE A CA 1
ATOM 843 C C . PHE A 1 111 ? 1.72 19.609 -4.59 1 93.25 111 PHE A C 1
ATOM 845 O O . PHE A 1 111 ? 0.64 19.688 -5.18 1 93.25 111 PHE A O 1
ATOM 852 N N . PRO A 1 112 ? 2.734 20.375 -4.922 1 91.38 112 PRO A N 1
ATOM 853 C CA . PRO A 1 112 ? 2.541 21.516 -5.82 1 91.38 112 PRO A CA 1
ATOM 854 C C . PRO A 1 112 ? 2.1 21.094 -7.219 1 91.38 112 PRO A C 1
ATOM 856 O O . PRO A 1 112 ? 1.349 21.828 -7.875 1 91.38 112 PRO A O 1
ATOM 859 N N . ASP A 1 113 ? 2.486 19.953 -7.66 1 87.69 113 ASP A N 1
ATOM 860 C CA . ASP A 1 113 ? 2.145 19.484 -9 1 87.69 113 ASP A CA 1
ATOM 861 C C . ASP A 1 113 ? 0.645 19.234 -9.133 1 87.69 113 ASP A C 1
ATOM 863 O O . ASP A 1 113 ? 0.102 19.25 -10.242 1 87.69 113 ASP A O 1
ATOM 867 N N . ALA A 1 114 ? 0.029 18.984 -8.039 1 89.19 114 ALA A N 1
ATOM 868 C CA . ALA A 1 114 ? -1.411 18.734 -8.047 1 89.19 114 ALA A CA 1
ATOM 869 C C . ALA A 1 114 ? -2.176 19.984 -8.477 1 89.19 114 ALA A C 1
ATOM 871 O O . ALA A 1 114 ? -3.334 19.906 -8.891 1 89.19 114 ALA A O 1
ATOM 872 N N . ARG A 1 115 ? -1.549 21.156 -8.375 1 86.06 115 ARG A N 1
ATOM 873 C CA . ARG A 1 115 ? -2.184 22.422 -8.75 1 86.06 115 ARG A CA 1
ATOM 874 C C . ARG A 1 115 ? -2.541 22.422 -10.234 1 86.06 115 ARG A C 1
ATOM 876 O O . ARG A 1 115 ? -3.492 23.094 -10.648 1 86.06 115 ARG A O 1
ATOM 883 N N . ARG A 1 116 ? -1.732 21.734 -10.953 1 82.62 116 ARG A N 1
ATOM 884 C CA . ARG A 1 116 ? -1.978 21.672 -12.391 1 82.62 116 ARG A CA 1
ATOM 885 C C . ARG A 1 116 ? -3.346 21.078 -12.688 1 82.62 116 ARG A C 1
ATOM 887 O O . ARG A 1 116 ? -4.027 21.5 -13.625 1 82.62 116 ARG A O 1
ATOM 894 N N . PHE A 1 117 ? -3.734 20.172 -11.859 1 79.44 117 PHE A N 1
ATOM 895 C CA . PHE A 1 117 ? -5.023 19.516 -12.055 1 79.44 117 PHE A CA 1
ATOM 896 C C . PHE A 1 117 ? -6.16 20.391 -11.547 1 79.44 117 PHE A C 1
ATOM 898 O O . PHE A 1 117 ? -7.273 20.344 -12.07 1 79.44 117 PHE A O 1
ATOM 905 N N . HIS A 1 118 ? -5.961 21.141 -10.602 1 69.19 118 HIS A N 1
ATOM 906 C CA . HIS A 1 118 ? -6.965 21.969 -9.953 1 69.19 118 HIS A CA 1
ATOM 907 C C . HIS A 1 118 ? -7.578 22.969 -10.938 1 69.19 118 HIS A C 1
ATOM 909 O O . HIS A 1 118 ? -8.781 23.234 -10.883 1 69.19 118 HIS A O 1
ATOM 915 N N . ARG A 1 119 ? -6.914 23.297 -11.867 1 67.38 119 ARG A N 1
ATOM 916 C CA . ARG A 1 119 ? -7.34 24.344 -12.797 1 67.38 119 ARG A CA 1
ATOM 917 C C . ARG A 1 119 ? -7.992 23.734 -14.039 1 67.38 119 ARG A C 1
ATOM 919 O O . ARG A 1 119 ? -8.789 24.391 -14.711 1 67.38 119 ARG A O 1
ATOM 926 N N . THR A 1 120 ? -7.727 22.531 -14.25 1 65.19 120 THR A N 1
ATOM 927 C CA . THR A 1 120 ? -8.07 22.016 -15.57 1 65.19 120 THR A CA 1
ATOM 928 C C . THR A 1 120 ? -9.141 20.938 -15.461 1 65.19 120 THR A C 1
ATOM 930 O O . THR A 1 120 ? -9.828 20.641 -16.438 1 65.19 120 THR A O 1
ATOM 933 N N . HIS A 1 121 ? -9.102 20.328 -14.312 1 69.44 121 HIS A N 1
ATOM 934 C CA . HIS A 1 121 ? -9.992 19.188 -14.18 1 69.44 121 HIS A CA 1
ATOM 935 C C . HIS A 1 121 ? -10.906 19.328 -12.969 1 69.44 121 HIS A C 1
ATOM 937 O O . HIS A 1 121 ? -10.711 20.219 -12.141 1 69.44 121 HIS A O 1
ATOM 943 N N . SER A 1 122 ? -11.914 18.578 -13.023 1 87 122 SER A N 1
ATOM 944 C CA . SER A 1 122 ? -12.875 18.547 -11.93 1 87 122 SER A CA 1
ATOM 945 C C . SER A 1 122 ? -12.383 17.688 -10.781 1 87 122 SER A C 1
ATOM 947 O O . SER A 1 122 ? -12.539 16.453 -10.812 1 87 122 SER A O 1
ATOM 949 N N . PHE A 1 123 ? -11.578 18.281 -9.898 1 93.06 123 PHE A N 1
ATOM 950 C CA . PHE A 1 123 ? -11.086 17.625 -8.695 1 93.06 123 PHE A CA 1
ATOM 951 C C . PHE A 1 123 ? -11.719 18.219 -7.449 1 93.06 123 PHE A C 1
ATOM 953 O O . PHE A 1 123 ? -12.211 19.359 -7.48 1 93.06 123 PHE A O 1
ATOM 960 N N . ALA A 1 124 ? -11.727 17.438 -6.402 1 93.69 124 ALA A N 1
ATOM 961 C CA . ALA A 1 124 ? -12.273 17.922 -5.137 1 93.69 124 ALA A CA 1
ATOM 962 C C . ALA A 1 124 ? -11.438 17.438 -3.957 1 93.69 124 ALA A C 1
ATOM 964 O O . ALA A 1 124 ? -10.781 16.391 -4.043 1 93.69 124 ALA A O 1
ATOM 965 N N . PHE A 1 125 ? -11.469 18.25 -2.934 1 96 125 PHE A N 1
ATOM 966 C CA . PHE A 1 125 ? -10.805 17.906 -1.681 1 96 125 PHE A CA 1
ATOM 967 C C . PHE A 1 125 ? -11.766 17.156 -0.749 1 96 125 PHE A C 1
ATOM 969 O O . PHE A 1 125 ? -12.945 17.5 -0.678 1 96 125 PHE A O 1
ATOM 976 N N . TYR A 1 126 ? -11.227 16.203 -0.017 1 97.81 126 TYR A N 1
ATOM 977 C CA . TYR A 1 126 ? -11.953 15.508 1.046 1 97.81 126 TYR A CA 1
ATOM 978 C C . TYR A 1 126 ? -11.094 15.391 2.301 1 97.81 126 TYR A C 1
ATOM 980 O O . TYR A 1 126 ? -9.883 15.164 2.213 1 97.81 126 TYR A O 1
ATOM 988 N N . ARG A 1 127 ? -11.766 15.57 3.459 1 98.25 127 ARG A N 1
ATOM 989 C CA . ARG A 1 127 ? -11.18 15.148 4.73 1 98.25 127 ARG A CA 1
ATOM 990 C C . ARG A 1 127 ? -11.594 13.719 5.074 1 98.25 127 ARG A C 1
ATOM 992 O O . ARG A 1 127 ? -12.758 13.344 4.895 1 98.25 127 ARG A O 1
ATOM 999 N N . LEU A 1 128 ? -10.625 12.945 5.516 1 98.75 128 LEU A N 1
ATOM 1000 C CA . LEU A 1 128 ? -10.938 11.641 6.094 1 98.75 128 LEU A CA 1
ATOM 1001 C C . LEU A 1 128 ? -11.055 11.734 7.609 1 98.75 128 LEU A C 1
ATOM 1003 O O . LEU A 1 128 ? -10.07 11.539 8.32 1 98.75 128 LEU A O 1
ATOM 1007 N N . VAL A 1 129 ? -12.281 11.977 8.102 1 98.75 129 VAL A N 1
ATOM 1008 C CA . VAL A 1 129 ? -12.516 12.211 9.523 1 98.75 129 VAL A CA 1
ATOM 1009 C C . VAL A 1 129 ? -12.5 10.875 10.273 1 98.75 129 VAL A C 1
ATOM 1011 O O . VAL A 1 129 ? -13.422 10.07 10.133 1 98.75 129 VAL A O 1
ATOM 1014 N N . PRO A 1 130 ? -11.539 10.648 11.125 1 98.62 130 PRO A N 1
ATOM 1015 C CA . PRO A 1 130 ? -11.344 9.328 11.727 1 98.62 130 PRO A CA 1
ATOM 1016 C C . PRO A 1 130 ? -12.43 8.969 12.734 1 98.62 130 PRO A C 1
ATOM 1018 O O . PRO A 1 130 ? -12.875 9.836 13.492 1 98.62 130 PRO A O 1
ATOM 1021 N N . VAL A 1 131 ? -12.82 7.746 12.75 1 98.62 131 VAL A N 1
ATOM 1022 C CA . VAL A 1 131 ? -13.758 7.207 13.727 1 98.62 131 VAL A CA 1
ATOM 1023 C C . VAL A 1 131 ? -13.031 6.246 14.664 1 98.62 131 VAL A C 1
ATOM 1025 O O . VAL A 1 131 ? -13.312 6.207 15.859 1 98.62 131 VAL A O 1
ATOM 1028 N N . ARG A 1 132 ? -12.125 5.504 14.141 1 98.44 132 ARG A N 1
ATOM 1029 C CA . ARG A 1 132 ? -11.312 4.539 14.867 1 98.44 132 ARG A CA 1
ATOM 1030 C C . ARG A 1 132 ? -10.016 4.238 14.125 1 98.44 132 ARG A C 1
ATOM 1032 O O . ARG A 1 132 ? -9.953 4.387 12.898 1 98.44 132 ARG A O 1
ATOM 1039 N N . LEU A 1 133 ? -9.016 3.938 14.914 1 98.12 133 LEU A N 1
ATOM 1040 C CA . LEU A 1 133 ? -7.727 3.596 14.312 1 98.12 133 LEU A CA 1
ATOM 1041 C C . LEU A 1 133 ? -7.223 2.256 14.844 1 98.12 133 LEU A C 1
ATOM 1043 O O . LEU A 1 133 ? -7.477 1.903 16 1 98.12 133 LEU A O 1
ATOM 1047 N N . ARG A 1 134 ? -6.566 1.523 14.016 1 97.25 134 ARG A N 1
ATOM 1048 C CA . ARG A 1 134 ? -5.906 0.278 14.391 1 97.25 134 ARG A CA 1
ATOM 1049 C C . ARG A 1 134 ? -4.41 0.337 14.094 1 97.25 134 ARG A C 1
ATOM 1051 O O . ARG A 1 134 ? -4.012 0.419 12.93 1 97.25 134 ARG A O 1
ATOM 1058 N N . TYR A 1 135 ? -3.639 0.253 15.164 1 95.81 135 TYR A N 1
ATOM 1059 C CA . TYR A 1 135 ? -2.188 0.369 15.055 1 95.81 135 TYR A CA 1
ATOM 1060 C C . TYR A 1 135 ? -1.512 -0.968 15.328 1 95.81 135 TYR A C 1
ATOM 1062 O O . TYR A 1 135 ? -1.84 -1.646 16.297 1 95.81 135 TYR A O 1
ATOM 1070 N N . ILE A 1 136 ? -0.616 -1.343 14.406 1 93.06 136 ILE A N 1
ATOM 1071 C CA . ILE A 1 136 ? 0.245 -2.506 14.602 1 93.06 136 ILE A CA 1
ATOM 1072 C C . ILE A 1 136 ? 1.709 -2.074 14.57 1 93.06 136 ILE A C 1
ATOM 1074 O O . ILE A 1 136 ? 2.227 -1.687 13.516 1 93.06 136 ILE A O 1
ATOM 1078 N N . GLY A 1 137 ? 2.412 -1.965 15.742 1 84.62 137 GLY A N 1
ATOM 1079 C CA . GLY A 1 137 ? 3.775 -1.483 15.898 1 84.62 137 GLY A CA 1
ATOM 1080 C C . GLY A 1 137 ? 4.812 -2.584 15.789 1 84.62 137 GLY A C 1
ATOM 1081 O O . GLY A 1 137 ? 5.922 -2.455 16.312 1 84.62 137 GLY A O 1
ATOM 1082 N N . GLY A 1 138 ? 4.668 -3.764 14.883 1 67.62 138 GLY A N 1
ATOM 1083 C CA . GLY A 1 138 ? 5.551 -4.922 14.836 1 67.62 138 GLY A CA 1
ATOM 1084 C C . GLY A 1 138 ? 5.176 -5.992 15.844 1 67.62 138 GLY A C 1
ATOM 1085 O O . GLY A 1 138 ? 4.023 -6.078 16.266 1 67.62 138 GLY A O 1
ATOM 1086 N N . PHE A 1 139 ? 6.25 -6.695 16.359 1 61.19 139 PHE A N 1
ATOM 1087 C CA . PHE A 1 139 ? 6.16 -7.957 17.094 1 61.19 139 PHE A CA 1
ATOM 1088 C C . PHE A 1 139 ? 5.043 -7.914 18.125 1 61.19 139 PHE A C 1
ATOM 1090 O O . PHE A 1 139 ? 5.301 -7.754 19.312 1 61.19 139 PHE A O 1
ATOM 1097 N N . GLY A 1 140 ? 3.787 -7.969 17.578 1 62.16 140 GLY A N 1
ATOM 1098 C CA . GLY A 1 140 ? 2.668 -8.375 18.406 1 62.16 140 GLY A CA 1
ATOM 1099 C C . GLY A 1 140 ? 1.973 -7.211 19.094 1 62.16 140 GLY A C 1
ATOM 1100 O O . GLY A 1 140 ? 1.083 -7.406 19.922 1 62.16 140 GLY A O 1
ATOM 1101 N N . ARG A 1 141 ? 2.348 -6 18.781 1 85.31 141 ARG A N 1
ATOM 1102 C CA . ARG A 1 141 ? 1.668 -4.863 19.391 1 85.31 141 ARG A CA 1
ATOM 1103 C C . ARG A 1 141 ? 0.531 -4.363 18.5 1 85.31 141 ARG A C 1
ATOM 1105 O O . ARG A 1 141 ? 0.762 -3.619 17.547 1 85.31 141 ARG A O 1
ATOM 1112 N N . ILE A 1 142 ? -0.633 -4.824 18.844 1 91.94 142 ILE A N 1
ATOM 1113 C CA . ILE A 1 142 ? -1.846 -4.488 18.109 1 91.94 142 ILE A CA 1
ATOM 1114 C C . ILE A 1 142 ? -2.799 -3.707 19.016 1 91.94 142 ILE A C 1
ATOM 1116 O O . ILE A 1 142 ? -3.174 -4.18 20.094 1 91.94 142 ILE A O 1
ATOM 1120 N N . HIS A 1 143 ? -3.215 -2.492 18.594 1 94.5 143 HIS A N 1
ATOM 1121 C CA . HIS A 1 143 ? -4.047 -1.636 19.422 1 94.5 143 HIS A CA 1
ATOM 1122 C C . HIS A 1 143 ? -5.133 -0.948 18.594 1 94.5 143 HIS A C 1
ATOM 1124 O O . HIS A 1 143 ? -4.852 -0.4 17.531 1 94.5 143 HIS A O 1
ATOM 1130 N N . TRP A 1 144 ? -6.309 -1.041 19.109 1 96.31 144 TRP A N 1
ATOM 1131 C CA . TRP A 1 144 ? -7.324 -0.088 18.688 1 96.31 144 TRP A CA 1
ATOM 1132 C C . TRP A 1 144 ? -7.191 1.229 19.438 1 96.31 144 TRP A C 1
ATOM 1134 O O . TRP A 1 144 ? -6.957 1.235 20.656 1 96.31 144 TRP A O 1
ATOM 1144 N N . LEU A 1 145 ? -7.285 2.297 18.688 1 97.19 145 LEU A N 1
ATOM 1145 C CA . LEU A 1 145 ? -7.125 3.623 19.281 1 97.19 145 LEU A CA 1
ATOM 1146 C C . LEU A 1 145 ? -8.281 4.535 18.891 1 97.19 145 LEU A C 1
ATOM 1148 O O . LEU A 1 145 ? -8.781 4.457 17.766 1 97.19 145 LEU A O 1
ATOM 1152 N N . SER A 1 146 ? -8.68 5.398 19.844 1 97.25 146 SER A N 1
ATOM 1153 C CA . SER A 1 146 ? -9.578 6.488 19.484 1 97.25 146 SER A CA 1
ATOM 1154 C C . SER A 1 146 ? -8.836 7.625 18.797 1 97.25 146 SER A C 1
ATOM 1156 O O . SER A 1 146 ? -7.629 7.797 19 1 97.25 146 SER A O 1
ATOM 1158 N N . PRO A 1 147 ? -9.578 8.352 17.953 1 97.5 147 PRO A N 1
ATOM 1159 C CA . PRO A 1 147 ? -8.93 9.453 17.234 1 97.5 147 PRO A CA 1
ATOM 1160 C C . PRO A 1 147 ? -8.219 10.43 18.172 1 97.5 147 PRO A C 1
ATOM 1162 O O . PRO A 1 147 ? -7.129 10.914 17.844 1 97.5 147 PRO A O 1
ATOM 1165 N N . GLU A 1 148 ? -8.727 10.734 19.328 1 95.81 148 GLU A N 1
ATOM 1166 C CA . GLU A 1 148 ? -8.164 11.734 20.234 1 95.81 148 GLU A CA 1
ATOM 1167 C C . GLU A 1 148 ? -6.812 11.289 20.781 1 95.81 148 GLU A C 1
ATOM 1169 O O . GLU A 1 148 ? -6.039 12.109 21.281 1 95.81 148 GLU A O 1
ATOM 1174 N N . ARG A 1 149 ? -6.609 9.969 20.703 1 95.81 149 ARG A N 1
ATOM 1175 C CA . ARG A 1 149 ? -5.332 9.453 21.188 1 95.81 149 ARG A CA 1
ATOM 1176 C C . ARG A 1 149 ? -4.238 9.625 20.141 1 95.81 149 ARG A C 1
ATOM 1178 O O . ARG A 1 149 ? -3.051 9.531 20.453 1 95.81 149 ARG A O 1
ATOM 1185 N N . VAL A 1 150 ? -4.586 9.852 18.906 1 96.81 150 VAL A N 1
ATOM 1186 C CA . VAL A 1 150 ? -3.615 9.859 17.828 1 96.81 150 VAL A CA 1
ATOM 1187 C C . VAL A 1 150 ? -3.5 11.266 17.234 1 96.81 150 VAL A C 1
ATOM 1189 O O . VAL A 1 150 ? -2.393 11.773 17.047 1 96.81 150 VAL A O 1
ATOM 1192 N N . LEU A 1 151 ? -4.613 11.906 16.969 1 96.31 151 LEU A N 1
ATOM 1193 C CA . LEU A 1 151 ? -4.629 13.203 16.312 1 96.31 151 LEU A CA 1
ATOM 1194 C C . LEU A 1 151 ? -4.273 14.32 17.281 1 96.31 151 LEU A C 1
ATOM 1196 O O . LEU A 1 151 ? -4.715 14.312 18.438 1 96.31 151 LEU A O 1
ATOM 1200 N N . ARG A 1 152 ? -3.445 15.219 16.734 1 93.12 152 ARG A N 1
ATOM 1201 C CA . ARG A 1 152 ? -3.047 16.391 17.516 1 93.12 152 ARG A CA 1
ATOM 1202 C C . ARG A 1 152 ? -3.115 17.656 16.656 1 93.12 152 ARG A C 1
ATOM 1204 O O . ARG A 1 152 ? -2.59 17.688 15.547 1 93.12 152 ARG A O 1
ATOM 1211 N N . PRO A 1 153 ? -3.781 18.625 17.203 1 94.25 153 PRO A N 1
ATOM 1212 C CA . PRO A 1 153 ? -3.811 19.891 16.469 1 94.25 153 PRO A CA 1
ATOM 1213 C C . PRO A 1 153 ? -2.434 20.547 16.359 1 94.25 153 PRO A C 1
ATOM 1215 O O . PRO A 1 153 ? -1.615 20.422 17.281 1 94.25 153 PRO A O 1
ATOM 1218 N N . ASN A 1 154 ? -2.16 21.125 15.227 1 94.94 154 ASN A N 1
ATOM 1219 C CA . ASN A 1 154 ? -0.984 21.969 15.055 1 94.94 154 ASN A CA 1
ATOM 1220 C C . ASN A 1 154 ? -1.062 23.219 15.914 1 94.94 154 ASN A C 1
ATOM 1222 O O . ASN A 1 154 ? -2.045 23.953 15.859 1 94.94 154 ASN A O 1
ATOM 1226 N N . PRO A 1 155 ? -0.07 23.438 16.766 1 96.12 155 PRO A N 1
ATOM 1227 C CA . PRO A 1 155 ? -0.14 24.594 17.656 1 96.12 155 PRO A CA 1
ATOM 1228 C C . PRO A 1 155 ? 0.049 25.922 16.938 1 96.12 155 PRO A C 1
ATOM 1230 O O . PRO A 1 155 ? -0.2 27 17.5 1 96.12 155 PRO A O 1
ATOM 1233 N N . PHE A 1 156 ? 0.474 25.922 15.695 1 95.44 156 PHE A N 1
ATOM 1234 C CA . PHE A 1 156 ? 0.75 27.141 14.945 1 95.44 156 PHE A CA 1
ATOM 1235 C C . PHE A 1 156 ? -0.438 27.516 14.062 1 95.44 156 PHE A C 1
ATOM 1237 O O . PHE A 1 156 ? -1.033 26.641 13.414 1 95.44 156 PHE A O 1
ATOM 1244 N N . ARG A 1 157 ? -0.768 28.781 14.109 1 91.19 157 ARG A N 1
ATOM 1245 C CA . ARG A 1 157 ? -1.78 29.281 13.188 1 91.19 157 ARG A CA 1
ATOM 1246 C C . ARG A 1 157 ? -1.285 29.219 11.742 1 91.19 157 ARG A C 1
ATOM 1248 O O . ARG A 1 157 ? -0.078 29.156 11.5 1 91.19 157 ARG A O 1
ATOM 1255 N N . THR A 1 158 ? -2.172 29.25 10.875 1 91.5 158 THR A N 1
ATOM 1256 C CA . THR A 1 158 ? -1.868 29.156 9.445 1 91.5 158 THR A CA 1
ATOM 1257 C C . THR A 1 158 ? -0.826 30.203 9.055 1 91.5 158 THR A C 1
ATOM 1259 O O . THR A 1 158 ? 0.164 29.891 8.398 1 91.5 158 THR A O 1
ATOM 1262 N N . GLU A 1 159 ? -1.011 31.422 9.477 1 92.06 159 GLU A N 1
ATOM 1263 C CA . GLU A 1 159 ? -0.124 32.531 9.102 1 92.06 159 GLU A CA 1
ATOM 1264 C C . GLU A 1 159 ? 1.258 32.344 9.719 1 92.06 159 GLU A C 1
ATOM 1266 O O . GLU A 1 159 ? 2.268 32.719 9.109 1 92.06 159 GLU A O 1
ATOM 1271 N N . GLU A 1 160 ? 1.274 31.812 10.938 1 94.31 160 GLU A N 1
ATOM 1272 C CA . GLU A 1 160 ? 2.547 31.578 11.609 1 94.31 160 GLU A CA 1
ATOM 1273 C C . GLU A 1 160 ? 3.357 30.5 10.883 1 94.31 160 GLU A C 1
ATOM 1275 O O . GLU A 1 160 ? 4.555 30.672 10.648 1 94.31 160 GLU A O 1
ATOM 1280 N N . GLU A 1 161 ? 2.697 29.391 10.578 1 94.44 161 GLU A N 1
ATOM 1281 C CA . GLU A 1 161 ? 3.369 28.328 9.836 1 94.44 161 GLU A CA 1
ATOM 1282 C C . GLU A 1 161 ? 3.891 28.828 8.492 1 94.44 161 GLU A C 1
ATOM 1284 O O . GLU A 1 161 ? 5.051 28.594 8.148 1 94.44 161 GLU A O 1
ATOM 1289 N N . ARG A 1 162 ? 3.051 29.547 7.809 1 93.69 162 ARG A N 1
ATOM 1290 C CA . ARG A 1 162 ? 3.43 30.062 6.496 1 93.69 162 ARG A CA 1
ATOM 1291 C C . ARG A 1 162 ? 4.652 30.969 6.594 1 93.69 162 ARG A C 1
ATOM 1293 O O . ARG A 1 162 ? 5.555 30.891 5.758 1 93.69 162 ARG A O 1
ATOM 1300 N N . ALA A 1 163 ? 4.656 31.828 7.551 1 96.19 163 ALA A N 1
ATOM 1301 C CA . ALA A 1 163 ? 5.781 32.75 7.746 1 96.19 163 ALA A CA 1
ATOM 1302 C C . ALA A 1 163 ? 7.07 31.969 8.016 1 96.19 163 ALA A C 1
ATOM 1304 O O . ALA A 1 163 ? 8.125 32.312 7.477 1 96.19 163 ALA A O 1
ATOM 1305 N N . MET A 1 164 ? 6.984 30.953 8.852 1 96.94 164 MET A N 1
ATOM 1306 C CA . MET A 1 164 ? 8.156 30.125 9.156 1 96.94 164 MET A CA 1
ATOM 1307 C C . MET A 1 164 ? 8.648 29.406 7.91 1 96.94 164 MET A C 1
ATOM 1309 O O . MET A 1 164 ? 9.852 29.359 7.645 1 96.94 164 MET A O 1
ATOM 1313 N N . LEU A 1 165 ? 7.703 28.828 7.152 1 96.75 165 LEU A N 1
ATOM 1314 C CA . LEU A 1 165 ? 8.062 28.109 5.934 1 96.75 165 LEU A CA 1
ATOM 1315 C C . LEU A 1 165 ? 8.742 29.047 4.934 1 96.75 165 LEU A C 1
ATOM 1317 O O . LEU A 1 165 ? 9.781 28.719 4.375 1 96.75 165 LEU A O 1
ATOM 1321 N N . GLU A 1 166 ? 8.125 30.203 4.746 1 96.56 166 GLU A N 1
ATOM 1322 C CA . GLU A 1 166 ? 8.688 31.188 3.822 1 96.56 166 GLU A CA 1
ATOM 1323 C C . GLU A 1 166 ? 10.086 31.609 4.266 1 96.56 166 GLU A C 1
ATOM 1325 O O . GLU A 1 166 ? 11 31.703 3.447 1 96.56 166 GLU A O 1
ATOM 1330 N N . HIS A 1 167 ? 10.289 31.922 5.5 1 97.5 167 HIS A N 1
ATOM 1331 C CA . HIS A 1 167 ? 11.57 32.344 6.059 1 97.5 167 HIS A CA 1
ATOM 1332 C C . HIS A 1 167 ? 12.641 31.281 5.832 1 97.5 167 HIS A C 1
ATOM 1334 O O . HIS A 1 167 ? 13.734 31.594 5.352 1 97.5 167 HIS A O 1
ATOM 1340 N N . MET A 1 168 ? 12.305 30.047 6.141 1 97.44 168 MET A N 1
ATOM 1341 C CA . MET A 1 168 ? 13.258 28.953 5.969 1 97.44 168 MET A CA 1
ATOM 1342 C C . MET A 1 168 ? 13.586 28.75 4.496 1 97.44 168 MET A C 1
ATOM 1344 O O . MET A 1 168 ? 14.75 28.547 4.137 1 97.44 168 MET A O 1
ATOM 1348 N N . ASN A 1 169 ? 12.562 28.812 3.607 1 97.44 169 ASN A N 1
ATOM 1349 C CA . ASN A 1 169 ? 12.727 28.547 2.184 1 97.44 169 ASN A CA 1
ATOM 1350 C C . ASN A 1 169 ? 13.445 29.688 1.474 1 97.44 169 ASN A C 1
ATOM 1352 O O . ASN A 1 169 ? 14 29.5 0.39 1 97.44 169 ASN A O 1
ATOM 1356 N N . THR A 1 170 ? 13.461 30.875 2.033 1 97.38 170 THR A N 1
ATOM 1357 C CA . THR A 1 170 ? 14.086 32.031 1.404 1 97.38 170 THR A CA 1
ATOM 1358 C C . THR A 1 170 ? 15.453 32.312 2.018 1 97.38 170 THR A C 1
ATOM 1360 O O . THR A 1 170 ? 16.453 32.438 1.298 1 97.38 170 THR A O 1
ATOM 1363 N N . ASP A 1 171 ? 15.586 32.25 3.299 1 97 171 ASP A N 1
ATOM 1364 C CA . ASP A 1 171 ? 16.75 32.781 3.986 1 97 171 ASP A CA 1
ATOM 1365 C C . ASP A 1 171 ? 17.656 31.656 4.48 1 97 171 ASP A C 1
ATOM 1367 O O . ASP A 1 171 ? 18.828 31.891 4.816 1 97 171 ASP A O 1
ATOM 1371 N N . HIS A 1 172 ? 17.156 30.391 4.578 1 96.19 172 HIS A N 1
ATOM 1372 C CA . HIS A 1 172 ? 17.938 29.328 5.199 1 96.19 172 HIS A CA 1
ATOM 1373 C C . HIS A 1 172 ? 17.984 28.078 4.316 1 96.19 172 HIS A C 1
ATOM 1375 O O . HIS A 1 172 ? 17.844 26.969 4.812 1 96.19 172 HIS A O 1
ATOM 1381 N N . ARG A 1 173 ? 18.156 28.266 3.031 1 94.75 173 ARG A N 1
ATOM 1382 C CA . ARG A 1 173 ? 18.188 27.172 2.068 1 94.75 173 ARG A CA 1
ATOM 1383 C C . ARG A 1 173 ? 19.359 26.219 2.367 1 94.75 173 ARG A C 1
ATOM 1385 O O . ARG A 1 173 ? 19.219 25.016 2.211 1 94.75 173 ARG A O 1
ATOM 1392 N N . GLN A 1 174 ? 20.453 26.781 2.773 1 93 174 GLN A N 1
ATOM 1393 C CA . GLN A 1 174 ? 21.625 25.953 3.078 1 93 174 GLN A CA 1
ATOM 1394 C C . GLN A 1 174 ? 21.359 25.047 4.266 1 93 174 GLN A C 1
ATOM 1396 O O . GLN A 1 174 ? 21.828 23.906 4.301 1 93 174 GLN A O 1
ATOM 1401 N N . ALA A 1 175 ? 20.625 25.578 5.242 1 94.69 175 ALA A N 1
ATOM 1402 C CA . ALA A 1 175 ? 20.25 24.75 6.387 1 94.69 175 ALA A CA 1
ATOM 1403 C C . ALA A 1 175 ? 19.375 23.578 5.957 1 94.69 175 ALA A C 1
ATOM 1405 O O . ALA A 1 175 ? 19.547 22.453 6.441 1 94.69 175 ALA A O 1
ATOM 1406 N N . LEU A 1 176 ? 18.438 23.781 5.027 1 96.38 176 LEU A N 1
ATOM 1407 C CA . LEU A 1 176 ? 17.562 22.734 4.539 1 96.38 176 LEU A CA 1
ATOM 1408 C C . LEU A 1 176 ? 18.359 21.609 3.877 1 96.38 176 LEU A C 1
ATOM 1410 O O . LEU A 1 176 ? 18.094 20.438 4.109 1 96.38 176 LEU A O 1
ATOM 1414 N N . ARG A 1 177 ? 19.391 22.016 3.129 1 93.75 177 ARG A N 1
ATOM 1415 C CA . ARG A 1 177 ? 20.266 21.031 2.496 1 93.75 177 ARG A CA 1
ATOM 1416 C C . ARG A 1 177 ? 21.031 20.234 3.539 1 93.75 177 ARG A C 1
ATOM 1418 O O . ARG A 1 177 ? 21.219 19.016 3.391 1 93.75 177 ARG A O 1
ATOM 1425 N N . ARG A 1 178 ? 21.453 20.922 4.52 1 93.44 178 ARG A N 1
ATOM 1426 C CA . ARG A 1 178 ? 22.219 20.281 5.582 1 93.44 178 ARG A CA 1
ATOM 1427 C C . ARG A 1 178 ? 21.391 19.25 6.316 1 93.44 178 ARG A C 1
ATOM 1429 O O . ARG A 1 178 ? 21.875 18.172 6.668 1 93.44 178 ARG A O 1
ATOM 1436 N N . TYR A 1 179 ? 20.078 19.578 6.625 1 95.06 179 TYR A N 1
ATOM 1437 C CA . TYR A 1 179 ? 19.203 18.609 7.266 1 95.06 179 TYR A CA 1
ATOM 1438 C C . TYR A 1 179 ? 19.141 17.312 6.449 1 95.06 179 TYR A C 1
ATOM 1440 O O . TYR A 1 179 ? 19.219 16.219 7 1 95.06 179 TYR A O 1
ATOM 1448 N N . CYS A 1 180 ? 18.953 17.469 5.105 1 94.56 180 CYS A N 1
ATOM 1449 C CA . CYS A 1 180 ? 18.891 16.312 4.207 1 94.56 180 CYS A CA 1
ATOM 1450 C C . CYS A 1 180 ? 20.188 15.508 4.258 1 94.56 180 CYS A C 1
ATOM 1452 O O . CYS A 1 180 ? 20.141 14.281 4.359 1 94.56 180 CYS A O 1
ATOM 1454 N N . GLU A 1 181 ? 21.266 16.219 4.25 1 91.62 181 GLU A N 1
ATOM 1455 C CA . GLU A 1 181 ? 22.562 15.555 4.277 1 91.62 181 GLU A CA 1
ATOM 1456 C C . GLU A 1 181 ? 22.75 14.734 5.547 1 91.62 181 GLU A C 1
ATOM 1458 O O . GLU A 1 181 ? 23.141 13.562 5.488 1 91.62 181 GLU A O 1
ATOM 1463 N N . VAL A 1 182 ? 22.469 15.312 6.625 1 91.06 182 VAL A N 1
ATOM 1464 C CA . VAL A 1 182 ? 22.641 14.664 7.922 1 91.06 182 VAL A CA 1
ATOM 1465 C C . VAL A 1 182 ? 21.734 13.445 8.016 1 91.06 182 VAL A C 1
ATOM 1467 O O . VAL A 1 182 ? 22.109 12.43 8.602 1 91.06 182 VAL A O 1
ATOM 1470 N N . ALA A 1 183 ? 20.547 13.531 7.465 1 90.69 183 ALA A N 1
ATOM 1471 C CA . ALA A 1 183 ? 19.562 12.453 7.539 1 90.69 183 ALA A CA 1
ATOM 1472 C C . ALA A 1 183 ? 19.812 11.406 6.457 1 90.69 183 ALA A C 1
ATOM 1474 O O . ALA A 1 183 ? 19.094 10.406 6.375 1 90.69 183 ALA A O 1
ATOM 1475 N N . GLY A 1 184 ? 20.781 11.672 5.629 1 89.88 184 GLY A N 1
ATOM 1476 C CA . GLY A 1 184 ? 21.078 10.734 4.559 1 89.88 184 GLY A CA 1
ATOM 1477 C C . GLY A 1 184 ? 20.078 10.781 3.422 1 89.88 184 GLY A C 1
ATOM 1478 O O . GLY A 1 184 ? 19.859 9.781 2.736 1 89.88 184 GLY A O 1
ATOM 1479 N N . VAL A 1 185 ? 19.375 11.867 3.287 1 90.25 185 VAL A N 1
ATOM 1480 C CA . VAL A 1 185 ? 18.406 12.047 2.209 1 90.25 185 VAL A CA 1
ATOM 1481 C C . VAL A 1 185 ? 19.125 12.555 0.958 1 90.25 185 VAL A C 1
ATOM 1483 O O . VAL A 1 185 ? 19.719 13.641 0.973 1 90.25 185 VAL A O 1
ATOM 1486 N N . ALA A 1 186 ? 19.078 11.719 -0.066 1 89.69 186 ALA A N 1
ATOM 1487 C CA . ALA A 1 186 ? 19.688 12.125 -1.328 1 89.69 186 ALA A CA 1
ATOM 1488 C C . ALA A 1 186 ? 18.922 13.289 -1.959 1 89.69 186 ALA A C 1
ATOM 1490 O O . ALA A 1 186 ? 17.688 13.258 -2.049 1 89.69 186 ALA A O 1
ATOM 1491 N N . VAL A 1 187 ? 19.656 14.297 -2.314 1 90.75 187 VAL A N 1
ATOM 1492 C CA . VAL A 1 187 ? 19.109 15.445 -3.027 1 90.75 187 VAL A CA 1
ATOM 1493 C C . VAL A 1 187 ? 19.703 15.516 -4.43 1 90.75 187 VAL A C 1
ATOM 1495 O O . VAL A 1 187 ? 20.891 15.789 -4.586 1 90.75 187 VAL A O 1
ATOM 1498 N N . ASP A 1 188 ? 18.828 15.234 -5.352 1 87.38 188 ASP A N 1
ATOM 1499 C CA . ASP A 1 188 ? 19.312 15.227 -6.73 1 87.38 188 ASP A CA 1
ATOM 1500 C C . ASP A 1 188 ? 19.828 16.609 -7.137 1 87.38 188 ASP A C 1
ATOM 1502 O O . ASP A 1 188 ? 19.391 17.625 -6.605 1 87.38 188 ASP A O 1
ATOM 1506 N N . THR A 1 189 ? 20.75 16.5 -8.133 1 86.19 189 THR A N 1
ATOM 1507 C CA . THR A 1 189 ? 21.297 17.75 -8.672 1 86.19 189 THR A CA 1
ATOM 1508 C C . THR A 1 189 ? 20.172 18.594 -9.266 1 86.19 189 THR A C 1
ATOM 1510 O O . THR A 1 189 ? 19.328 18.094 -10.008 1 86.19 189 THR A O 1
ATOM 1513 N N . GLY A 1 190 ? 20.094 19.828 -8.93 1 85.75 190 GLY A N 1
ATOM 1514 C CA . GLY A 1 190 ? 19.094 20.734 -9.469 1 85.75 190 GLY A CA 1
ATOM 1515 C C . GLY A 1 190 ? 17.828 20.812 -8.625 1 85.75 190 GLY A C 1
ATOM 1516 O O . GLY A 1 190 ? 16.969 21.656 -8.852 1 85.75 190 GLY A O 1
ATOM 1517 N N . CYS A 1 191 ? 17.766 19.906 -7.719 1 87.88 191 CYS A N 1
ATOM 1518 C CA . CYS A 1 191 ? 16.625 19.953 -6.812 1 87.88 191 CYS A CA 1
ATOM 1519 C C . CYS A 1 191 ? 16.969 20.734 -5.551 1 87.88 191 CYS A C 1
ATOM 1521 O O . CYS A 1 191 ? 18.078 20.656 -5.039 1 87.88 191 CYS A O 1
ATOM 1523 N N . GLU A 1 192 ? 16.062 21.578 -5.172 1 93.06 192 GLU A N 1
ATOM 1524 C CA . GLU A 1 192 ? 16.203 22.328 -3.924 1 93.06 192 GLU A CA 1
ATOM 1525 C C . GLU A 1 192 ? 15.148 21.906 -2.908 1 93.06 192 GLU A C 1
ATOM 1527 O O . GLU A 1 192 ? 13.945 22 -3.182 1 93.06 192 GLU A O 1
ATOM 1532 N N . PRO A 1 193 ? 15.656 21.5 -1.763 1 96.5 193 PRO A N 1
ATOM 1533 C CA . PRO A 1 193 ? 14.664 21.172 -0.73 1 96.5 193 PRO A CA 1
ATOM 1534 C C . PRO A 1 193 ? 13.836 22.375 -0.304 1 96.5 193 PRO A C 1
ATOM 1536 O O . PRO A 1 193 ? 14.344 23.5 -0.276 1 96.5 193 PRO A O 1
ATOM 1539 N N . ALA A 1 194 ? 12.648 22.156 -0.064 1 97.25 194 ALA A N 1
ATOM 1540 C CA . ALA A 1 194 ? 11.75 23.188 0.435 1 97.25 194 ALA A CA 1
ATOM 1541 C C . ALA A 1 194 ? 10.969 22.703 1.653 1 97.25 194 ALA A C 1
ATOM 1543 O O . ALA A 1 194 ? 10.445 21.578 1.656 1 97.25 194 ALA A O 1
ATOM 1544 N N . MET A 1 195 ? 10.953 23.516 2.691 1 97.75 195 MET A N 1
ATOM 1545 C CA . MET A 1 195 ? 10.117 23.172 3.844 1 97.75 195 MET A CA 1
ATOM 1546 C C . MET A 1 195 ? 8.641 23.391 3.533 1 97.75 195 MET A C 1
ATOM 1548 O O . MET A 1 195 ? 8.258 24.453 3.061 1 97.75 195 MET A O 1
ATOM 1552 N N . VAL A 1 196 ? 7.797 22.391 3.832 1 96.69 196 VAL A N 1
ATOM 1553 C CA . VAL A 1 196 ? 6.418 22.484 3.361 1 96.69 196 VAL A CA 1
ATOM 1554 C C . VAL A 1 196 ? 5.461 22.328 4.539 1 96.69 196 VAL A C 1
ATOM 1556 O O . VAL A 1 196 ? 4.254 22.547 4.398 1 96.69 196 VAL A O 1
ATOM 1559 N N . GLY A 1 197 ? 5.938 21.984 5.684 1 95.62 197 GLY A N 1
ATOM 1560 C CA . GLY A 1 197 ? 5.109 21.859 6.875 1 95.62 197 GLY A CA 1
ATOM 1561 C C . GLY A 1 197 ? 5.91 21.859 8.164 1 95.62 197 GLY A C 1
ATOM 1562 O O . GLY A 1 197 ? 7.098 21.516 8.156 1 95.62 197 GLY A O 1
ATOM 1563 N N . ILE A 1 198 ? 5.309 22.297 9.188 1 96.44 198 ILE A N 1
ATOM 1564 C CA . ILE A 1 198 ? 5.863 22.297 10.539 1 96.44 198 ILE A CA 1
ATOM 1565 C C . ILE A 1 198 ? 4.754 22.047 11.555 1 96.44 198 ILE A C 1
ATOM 1567 O O . ILE A 1 198 ? 3.643 22.562 11.406 1 96.44 198 ILE A O 1
ATOM 1571 N N . ASP A 1 199 ? 5.02 21.203 12.438 1 95.56 199 ASP A N 1
ATOM 1572 C CA . ASP A 1 199 ? 4.094 20.984 13.547 1 95.56 199 ASP A CA 1
ATOM 1573 C C . ASP A 1 199 ? 4.852 20.828 14.859 1 95.56 199 ASP A C 1
ATOM 1575 O O . ASP A 1 199 ? 6.031 21.172 14.953 1 95.56 199 ASP A O 1
ATOM 1579 N N . ARG A 1 200 ? 4.102 20.359 15.93 1 95.81 200 ARG A N 1
ATOM 1580 C CA . ARG A 1 200 ? 4.621 20.266 17.281 1 95.81 200 ARG A CA 1
ATOM 1581 C C . ARG A 1 200 ? 5.828 19.328 17.344 1 95.81 200 ARG A C 1
ATOM 1583 O O . ARG A 1 200 ? 6.734 19.516 18.156 1 95.81 200 ARG A O 1
ATOM 1590 N N . GLU A 1 201 ? 5.836 18.359 16.438 1 95.69 201 GLU A N 1
ATOM 1591 C CA . GLU A 1 201 ? 6.785 17.266 16.609 1 95.69 201 GLU A CA 1
ATOM 1592 C C . GLU A 1 201 ? 7.879 17.312 15.555 1 95.69 201 GLU A C 1
ATOM 1594 O O . GLU A 1 201 ? 8.875 16.594 15.656 1 95.69 201 GLU A O 1
ATOM 1599 N N . GLY A 1 202 ? 7.684 18.141 14.539 1 96.62 202 GLY A N 1
ATOM 1600 C CA . GLY A 1 202 ? 8.688 18.156 13.484 1 96.62 202 GLY A CA 1
ATOM 1601 C C . GLY A 1 202 ? 8.281 19.016 12.289 1 96.62 202 GLY A C 1
ATOM 1602 O O . GLY A 1 202 ? 7.473 19.938 12.43 1 96.62 202 GLY A O 1
ATOM 1603 N N . PHE A 1 203 ? 8.992 18.734 11.219 1 96.94 203 PHE A N 1
ATOM 1604 C CA . PHE A 1 203 ? 8.727 19.453 9.977 1 96.94 203 PHE A CA 1
ATOM 1605 C C . PHE A 1 203 ? 8.938 18.547 8.766 1 96.94 203 PHE A C 1
ATOM 1607 O O . PHE A 1 203 ? 9.422 17.422 8.906 1 96.94 203 PHE A O 1
ATOM 1614 N N . GLN A 1 204 ? 8.422 19 7.617 1 96.62 204 GLN A N 1
ATOM 1615 C CA . GLN A 1 204 ? 8.523 18.25 6.371 1 96.62 204 GLN A CA 1
ATOM 1616 C C . GLN A 1 204 ? 9.305 19.031 5.316 1 96.62 204 GLN A C 1
ATOM 1618 O O . GLN A 1 204 ? 9.102 20.234 5.164 1 96.62 204 GLN A O 1
ATOM 1623 N N . LEU A 1 205 ? 10.195 18.328 4.629 1 96.62 205 LEU A N 1
ATOM 1624 C CA . LEU A 1 205 ? 10.852 18.875 3.449 1 96.62 205 LEU A CA 1
ATOM 1625 C C . LEU A 1 205 ? 10.406 18.156 2.186 1 96.62 205 LEU A C 1
ATOM 1627 O O . LEU A 1 205 ? 10.312 16.922 2.17 1 96.62 205 LEU A O 1
ATOM 1631 N N . ARG A 1 206 ? 10.047 18.875 1.199 1 94.94 206 ARG A N 1
ATOM 1632 C CA . ARG A 1 206 ? 9.883 18.328 -0.142 1 94.94 206 ARG A CA 1
ATOM 1633 C C . ARG A 1 206 ? 11.219 18.297 -0.885 1 94.94 206 ARG A C 1
ATOM 1635 O O . ARG A 1 206 ? 11.891 19.312 -1.01 1 94.94 206 ARG A O 1
ATOM 1642 N N . VAL A 1 207 ? 11.656 17.234 -1.259 1 93.5 207 VAL A N 1
ATOM 1643 C CA . VAL A 1 207 ? 12.859 16.984 -2.043 1 93.5 207 VAL A CA 1
ATOM 1644 C C . VAL A 1 207 ? 12.5 16.281 -3.346 1 93.5 207 VAL A C 1
ATOM 1646 O O . VAL A 1 207 ? 12.359 15.055 -3.377 1 93.5 207 VAL A O 1
ATOM 1649 N N . GLY A 1 208 ? 12.391 17.078 -4.426 1 86.56 208 GLY A N 1
ATOM 1650 C CA . GLY A 1 208 ? 11.828 16.516 -5.645 1 86.56 208 GLY A CA 1
ATOM 1651 C C . GLY A 1 208 ? 10.375 16.094 -5.5 1 86.56 208 GLY A C 1
ATOM 1652 O O . GLY A 1 208 ? 9.523 16.922 -5.145 1 86.56 208 GLY A O 1
ATOM 1653 N N . SER A 1 209 ? 10.102 14.82 -5.691 1 82.75 209 SER A N 1
ATOM 1654 C CA . SER A 1 209 ? 8.734 14.328 -5.602 1 82.75 209 SER A CA 1
ATOM 1655 C C . SER A 1 209 ? 8.469 13.688 -4.242 1 82.75 209 SER A C 1
ATOM 1657 O O . SER A 1 209 ? 7.355 13.227 -3.977 1 82.75 209 SER A O 1
ATOM 1659 N N . ARG A 1 210 ? 9.477 13.797 -3.418 1 87.81 210 ARG A N 1
ATOM 1660 C CA . ARG A 1 210 ? 9.352 13.148 -2.113 1 87.81 210 ARG A CA 1
ATOM 1661 C C . ARG A 1 210 ? 9.078 14.18 -1.021 1 87.81 210 ARG A C 1
ATOM 1663 O O . ARG A 1 210 ? 9.484 15.336 -1.133 1 87.81 210 ARG A O 1
ATOM 1670 N N . VAL A 1 211 ? 8.336 13.781 -0.095 1 92.56 211 VAL A N 1
ATOM 1671 C CA . VAL A 1 211 ? 8.18 14.539 1.144 1 92.56 211 VAL A CA 1
ATOM 1672 C C . VAL A 1 211 ? 8.805 13.758 2.305 1 92.56 211 VAL A C 1
ATOM 1674 O O . VAL A 1 211 ? 8.508 12.578 2.492 1 92.56 211 VAL A O 1
ATOM 1677 N N . ILE A 1 212 ? 9.656 14.422 3.049 1 93.69 212 ILE A N 1
ATOM 1678 C CA . ILE A 1 212 ? 10.406 13.758 4.105 1 93.69 212 ILE A CA 1
ATOM 1679 C C . ILE A 1 212 ? 10.125 14.422 5.445 1 93.69 212 ILE A C 1
ATOM 1681 O O . ILE A 1 212 ? 10.156 15.656 5.551 1 93.69 212 ILE A O 1
ATOM 1685 N N . ARG A 1 213 ? 9.875 13.594 6.41 1 95.44 213 ARG A N 1
ATOM 1686 C CA . ARG A 1 213 ? 9.602 14.062 7.766 1 95.44 213 ARG A CA 1
ATOM 1687 C C . ARG A 1 213 ? 10.883 14.156 8.586 1 95.44 213 ARG A C 1
ATOM 1689 O O . ARG A 1 213 ? 11.711 13.242 8.547 1 95.44 213 ARG A O 1
ATOM 1696 N N . PHE A 1 214 ? 11.078 15.227 9.25 1 95.81 214 PHE A N 1
ATOM 1697 C CA . PHE A 1 214 ? 12.133 15.422 10.242 1 95.81 214 PHE A CA 1
ATOM 1698 C C . PHE A 1 214 ? 11.531 15.664 11.625 1 95.81 214 PHE A C 1
ATOM 1700 O O . PHE A 1 214 ? 10.625 16.484 11.781 1 95.81 214 PHE A O 1
ATOM 1707 N N . VAL A 1 215 ? 12 14.945 12.578 1 95.56 215 VAL A N 1
ATOM 1708 C CA . VAL A 1 215 ? 11.43 15.023 13.914 1 95.56 215 VAL A CA 1
ATOM 1709 C C . VAL A 1 215 ? 12.305 15.914 14.797 1 95.56 215 VAL A C 1
ATOM 1711 O O . VAL A 1 215 ? 13.531 15.812 14.773 1 95.56 215 VAL A O 1
ATOM 1714 N N . PHE A 1 216 ? 11.656 16.812 15.547 1 96.31 216 PHE A N 1
ATOM 1715 C CA . PHE A 1 216 ? 12.375 17.625 16.531 1 96.31 216 PHE A CA 1
ATOM 1716 C C . PHE A 1 216 ? 12.844 16.766 17.703 1 96.31 216 PHE A C 1
ATOM 1718 O O . PHE A 1 216 ? 12.227 15.758 18.031 1 96.31 216 PHE A O 1
ATOM 1725 N N . PRO A 1 217 ? 13.891 17.172 18.312 1 93.38 217 PRO A N 1
ATOM 1726 C CA . PRO A 1 217 ? 14.336 16.438 19.516 1 93.38 217 PRO A CA 1
ATOM 1727 C C . PRO A 1 217 ? 13.297 16.438 20.625 1 93.38 217 PRO A C 1
ATOM 1729 O O . PRO A 1 217 ? 13.195 15.453 21.375 1 93.38 217 PRO A O 1
ATOM 1732 N N . SER A 1 218 ? 12.617 17.531 20.766 1 94.62 218 SER A N 1
ATOM 1733 C CA . SER A 1 218 ? 11.516 17.688 21.719 1 94.62 218 SER A CA 1
ATOM 1734 C C . SER A 1 218 ? 10.352 18.453 21.094 1 94.62 218 SER A C 1
ATOM 1736 O O . SER A 1 218 ? 10.555 19.281 20.203 1 94.62 218 SER A O 1
ATOM 1738 N N . PRO A 1 219 ? 9.172 18.172 21.594 1 95.38 219 PRO A N 1
ATOM 1739 C CA . PRO A 1 219 ? 8.016 18.891 21.047 1 95.38 219 PRO A CA 1
ATOM 1740 C C . PRO A 1 219 ? 8.117 20.406 21.234 1 95.38 219 PRO A C 1
ATOM 1742 O O . PRO A 1 219 ? 8.672 20.875 22.234 1 95.38 219 PRO A O 1
ATOM 1745 N N . VAL A 1 220 ? 7.641 21.172 20.281 1 97.38 220 VAL A N 1
ATOM 1746 C CA . VAL A 1 220 ? 7.652 22.625 20.281 1 97.38 220 VAL A CA 1
ATOM 1747 C C . VAL A 1 220 ? 6.219 23.156 20.219 1 97.38 220 VAL A C 1
ATOM 1749 O O . VAL A 1 220 ? 5.324 22.469 19.703 1 97.38 220 VAL A O 1
ATOM 1752 N N . SER A 1 221 ? 6 24.422 20.719 1 96.5 221 SER A N 1
ATOM 1753 C CA . SER A 1 221 ? 4.645 24.953 20.703 1 96.5 221 SER A CA 1
ATOM 1754 C C . SER A 1 221 ? 4.648 26.438 20.328 1 96.5 221 SER A C 1
ATOM 1756 O O . SER A 1 221 ? 3.588 27.062 20.266 1 96.5 221 SER A O 1
ATOM 1758 N N . THR A 1 222 ? 5.855 27.016 20.141 1 96.94 222 THR A N 1
ATOM 1759 C CA . THR A 1 222 ? 5.984 28.422 19.75 1 96.94 222 THR A CA 1
ATOM 1760 C C . THR A 1 222 ? 7.016 28.578 18.625 1 96.94 222 THR A C 1
ATOM 1762 O O . THR A 1 222 ? 7.922 27.75 18.5 1 96.94 222 THR A O 1
ATOM 1765 N N . PRO A 1 223 ? 6.906 29.641 17.844 1 96.75 223 PRO A N 1
ATOM 1766 C CA . PRO A 1 223 ? 7.906 29.891 16.812 1 96.75 223 PRO A CA 1
ATOM 1767 C C . PRO A 1 223 ? 9.328 29.984 17.359 1 96.75 223 PRO A C 1
ATOM 1769 O O . PRO A 1 223 ? 10.273 29.547 16.719 1 96.75 223 PRO A O 1
ATOM 1772 N N . ALA A 1 224 ? 9.445 30.562 18.578 1 97.19 224 ALA A N 1
ATOM 1773 C CA . ALA A 1 224 ? 10.758 30.672 19.203 1 97.19 224 ALA A CA 1
ATOM 1774 C C . ALA A 1 224 ? 11.344 29.281 19.484 1 97.19 224 ALA A C 1
ATOM 1776 O O . ALA A 1 224 ? 12.531 29.047 19.281 1 97.19 224 ALA A O 1
ATOM 1777 N N . GLU A 1 225 ? 10.516 28.406 19.953 1 97.88 225 GLU A N 1
ATOM 1778 C CA . GLU A 1 225 ? 10.953 27.047 20.219 1 97.88 225 GLU A CA 1
ATOM 1779 C C . GLU A 1 225 ? 11.328 26.328 18.922 1 97.88 225 GLU A C 1
ATOM 1781 O O . GLU A 1 225 ? 12.273 25.531 18.891 1 97.88 225 GLU A O 1
ATOM 1786 N N . VAL A 1 226 ? 10.578 26.578 17.812 1 98 226 VAL A N 1
ATOM 1787 C CA . VAL A 1 226 ? 10.891 26.031 16.5 1 98 226 VAL A CA 1
ATOM 1788 C C . VAL A 1 226 ? 12.289 26.484 16.078 1 98 226 VAL A C 1
ATOM 1790 O O . VAL A 1 226 ? 13.109 25.656 15.656 1 98 226 VAL A O 1
ATOM 1793 N N . ARG A 1 227 ? 12.5 27.766 16.219 1 96.31 227 ARG A N 1
ATOM 1794 C CA . ARG A 1 227 ? 13.797 28.312 15.844 1 96.31 227 ARG A CA 1
ATOM 1795 C C . ARG A 1 227 ? 14.93 27.641 16.609 1 96.31 227 ARG A C 1
ATOM 1797 O O . ARG A 1 227 ? 15.938 27.234 16.031 1 96.31 227 ARG A O 1
ATOM 1804 N N . ALA A 1 228 ? 14.75 27.484 17.891 1 96.62 228 ALA A N 1
ATOM 1805 C CA . ALA A 1 228 ? 15.758 26.844 18.734 1 96.62 228 ALA A CA 1
ATOM 1806 C C . ALA A 1 228 ? 16 25.406 18.312 1 96.62 228 ALA A C 1
ATOM 1808 O O . ALA A 1 228 ? 17.156 24.953 18.25 1 96.62 228 ALA A O 1
ATOM 1809 N N . ALA A 1 229 ? 14.922 24.719 18 1 96.81 229 ALA A N 1
ATOM 1810 C CA . ALA A 1 229 ? 15.039 23.328 17.578 1 96.81 229 ALA A CA 1
ATOM 1811 C C . ALA A 1 229 ? 15.773 23.203 16.25 1 96.81 229 ALA A C 1
ATOM 1813 O O . ALA A 1 229 ? 16.656 22.359 16.094 1 96.81 229 ALA A O 1
ATOM 1814 N N . LEU A 1 230 ? 15.445 24.062 15.305 1 96.38 230 LEU A N 1
ATOM 1815 C CA . LEU A 1 230 ? 16.047 24.047 13.984 1 96.38 230 LEU A CA 1
ATOM 1816 C C . LEU A 1 230 ? 17.531 24.375 14.055 1 96.38 230 LEU A C 1
ATOM 1818 O O . LEU A 1 230 ? 18.359 23.734 13.383 1 96.38 230 LEU A O 1
ATOM 1822 N N . VAL A 1 231 ? 17.891 25.359 14.883 1 93.81 231 VAL A N 1
ATOM 1823 C CA . VAL A 1 231 ? 19.297 25.734 15.062 1 93.81 231 VAL A CA 1
ATOM 1824 C C . VAL A 1 231 ? 20.078 24.578 15.672 1 93.81 231 VAL A C 1
ATOM 1826 O O . VAL A 1 231 ? 21.172 24.266 15.219 1 93.81 231 VAL A O 1
ATOM 1829 N N . ALA A 1 232 ? 19.469 23.906 16.641 1 92.44 232 ALA A N 1
ATOM 1830 C CA . ALA A 1 232 ? 20.125 22.766 17.281 1 92.44 232 ALA A CA 1
ATOM 1831 C C . ALA A 1 232 ? 20.344 21.625 16.281 1 92.44 232 ALA A C 1
ATOM 1833 O O . ALA A 1 232 ? 21.391 20.969 16.312 1 92.44 232 ALA A O 1
ATOM 1834 N N . MET A 1 233 ? 19.422 21.391 15.414 1 92.06 233 MET A N 1
ATOM 1835 C CA . MET A 1 233 ? 19.484 20.297 14.445 1 92.06 233 MET A CA 1
ATOM 1836 C C . MET A 1 233 ? 20.516 20.609 13.352 1 92.06 233 MET A C 1
ATOM 1838 O O . MET A 1 233 ? 21.125 19.688 12.797 1 92.06 233 MET A O 1
ATOM 1842 N N . ALA A 1 234 ? 20.672 21.875 13.023 1 86.12 234 ALA A N 1
ATOM 1843 C CA . ALA A 1 234 ? 21.656 22.281 12.023 1 86.12 234 ALA A CA 1
ATOM 1844 C C . ALA A 1 234 ? 23.078 22.078 12.531 1 86.12 234 ALA A C 1
ATOM 1846 O O . ALA A 1 234 ? 24.016 21.891 11.742 1 86.12 234 ALA A O 1
ATOM 1847 N N . ARG A 1 235 ? 23.25 22.094 13.844 1 80.31 235 ARG A N 1
ATOM 1848 C CA . ARG A 1 235 ? 24.578 21.969 14.453 1 80.31 235 ARG A CA 1
ATOM 1849 C C . ARG A 1 235 ? 24.984 20.5 14.578 1 80.31 235 ARG A C 1
ATOM 1851 O O . ARG A 1 235 ? 26.172 20.188 14.656 1 80.31 235 ARG A O 1
ATOM 1858 N N . LEU A 1 236 ? 23.984 19.609 14.773 1 66.12 236 LEU A N 1
ATOM 1859 C CA . LEU A 1 236 ? 24.281 18.188 14.945 1 66.12 236 LEU A CA 1
ATOM 1860 C C . LEU A 1 236 ? 24.953 17.625 13.695 1 66.12 236 LEU A C 1
ATOM 1862 O O . LEU A 1 236 ? 25.703 16.641 13.781 1 66.12 236 LEU A O 1
ATOM 1866 N N . GLY A 1 237 ? 24.766 18.062 12.539 1 54.97 237 GLY A N 1
ATOM 1867 C CA . GLY A 1 237 ? 25.5 17.578 11.375 1 54.97 237 GLY A CA 1
ATOM 1868 C C . GLY A 1 237 ? 26.891 18.156 11.266 1 54.97 237 GLY A C 1
ATOM 1869 O O . GLY A 1 237 ? 27.609 17.875 10.297 1 54.97 237 GLY A O 1
ATOM 1870 N N . GLN A 1 238 ? 27.344 19.047 12.172 1 48.47 238 GLN A N 1
ATOM 1871 C CA . GLN A 1 238 ? 28.703 19.578 12.242 1 48.47 238 GLN A CA 1
ATOM 1872 C C . GLN A 1 238 ? 29.578 18.75 13.188 1 48.47 238 GLN A C 1
ATOM 1874 O O . GLN A 1 238 ? 29.062 18.156 14.141 1 48.47 238 GLN A O 1
ATOM 1879 N N . MET B 1 1 ? -8.641 -7.086 -30.406 1 38.66 1 MET B N 1
ATOM 1880 C CA . MET B 1 1 ? -8.312 -8.406 -29.875 1 38.66 1 MET B CA 1
ATOM 1881 C C . MET B 1 1 ? -6.914 -8.414 -29.266 1 38.66 1 MET B C 1
ATOM 1883 O O . MET B 1 1 ? -6.699 -9.008 -28.203 1 38.66 1 MET B O 1
ATOM 1887 N N . VAL B 1 2 ? -5.93 -7.738 -30.047 1 46.84 2 VAL B N 1
ATOM 1888 C CA . VAL B 1 2 ? -4.5 -7.676 -29.75 1 46.84 2 VAL B CA 1
ATOM 1889 C C . VAL B 1 2 ? -4.262 -6.746 -28.562 1 46.84 2 VAL B C 1
ATOM 1891 O O . VAL B 1 2 ? -3.514 -7.082 -27.641 1 46.84 2 VAL B O 1
ATOM 1894 N N . GLU B 1 3 ? -4.879 -5.52 -28.625 1 49.22 3 GLU B N 1
ATOM 1895 C CA . GLU B 1 3 ? -4.75 -4.492 -27.594 1 49.22 3 GLU B CA 1
ATOM 1896 C C . GLU B 1 3 ? -5.273 -4.992 -26.25 1 49.22 3 GLU B C 1
ATOM 1898 O O . GLU B 1 3 ? -4.672 -4.727 -25.203 1 49.22 3 GLU B O 1
ATOM 1903 N N . SER B 1 4 ? -6.441 -5.754 -26.453 1 54.72 4 SER B N 1
ATOM 1904 C CA . SER B 1 4 ? -7.09 -6.285 -25.266 1 54.72 4 SER B CA 1
ATOM 1905 C C . SER B 1 4 ? -6.199 -7.309 -24.562 1 54.72 4 SER B C 1
ATOM 1907 O O . SER B 1 4 ? -6.102 -7.312 -23.328 1 54.72 4 SER B O 1
ATOM 1909 N N . ASP B 1 5 ? -5.281 -7.941 -25.438 1 79.25 5 ASP B N 1
ATOM 1910 C CA . ASP B 1 5 ? -4.449 -9 -24.875 1 79.25 5 ASP B CA 1
ATOM 1911 C C . ASP B 1 5 ? -3.234 -8.414 -24.156 1 79.25 5 ASP B C 1
ATOM 1913 O O . ASP B 1 5 ? -2.834 -8.906 -23.109 1 79.25 5 ASP B O 1
ATOM 1917 N N . GLU B 1 6 ? -2.891 -7.242 -24.641 1 88.06 6 GLU B N 1
ATOM 1918 C CA . GLU B 1 6 ? -1.697 -6.621 -24.078 1 88.06 6 GLU B CA 1
ATOM 1919 C C . GLU B 1 6 ? -1.975 -6.07 -22.672 1 88.06 6 GLU B C 1
ATOM 1921 O O . GLU B 1 6 ? -1.131 -6.176 -21.781 1 88.06 6 GLU B O 1
ATOM 1926 N N . ILE B 1 7 ? -3.207 -5.57 -22.562 1 92.38 7 ILE B N 1
ATOM 1927 C CA . ILE B 1 7 ? -3.574 -4.98 -21.281 1 92.38 7 ILE B CA 1
ATOM 1928 C C . ILE B 1 7 ? -3.67 -6.074 -20.219 1 92.38 7 ILE B C 1
ATOM 1930 O O . ILE B 1 7 ? -3.213 -5.891 -19.094 1 92.38 7 ILE B O 1
ATOM 1934 N N . GLY B 1 8 ? -4.227 -7.188 -20.609 1 93.88 8 GLY B N 1
ATOM 1935 C CA . GLY B 1 8 ? -4.289 -8.32 -19.703 1 93.88 8 GLY B CA 1
ATOM 1936 C C . GLY B 1 8 ? -2.924 -8.836 -19.297 1 93.88 8 GLY B C 1
ATOM 1937 O O . GLY B 1 8 ? -2.715 -9.203 -18.141 1 93.88 8 GLY B O 1
ATOM 1938 N N . THR B 1 9 ? -2.057 -8.805 -20.25 1 92.56 9 THR B N 1
ATOM 1939 C CA . THR B 1 9 ? -0.693 -9.258 -20 1 92.56 9 THR B CA 1
ATOM 1940 C C . THR B 1 9 ? 0.015 -8.32 -19.016 1 92.56 9 THR B C 1
ATOM 1942 O O . THR B 1 9 ? 0.717 -8.766 -18.109 1 92.56 9 THR B O 1
ATOM 1945 N N . GLU B 1 10 ? -0.207 -7.031 -19.188 1 91.81 10 GLU B N 1
ATOM 1946 C CA . GLU B 1 10 ? 0.392 -6.051 -18.281 1 91.81 10 GLU B CA 1
ATOM 1947 C C . GLU B 1 10 ? -0.159 -6.191 -16.875 1 91.81 10 GLU B C 1
ATOM 1949 O O . GLU B 1 10 ? 0.594 -6.137 -15.898 1 91.81 10 GLU B O 1
ATOM 1954 N N . ALA B 1 11 ? -1.447 -6.367 -16.781 1 95.06 11 ALA B N 1
ATOM 1955 C CA . ALA B 1 11 ? -2.092 -6.555 -15.484 1 95.06 11 ALA B CA 1
ATOM 1956 C C . ALA B 1 11 ? -1.578 -7.812 -14.789 1 95.06 11 ALA B C 1
ATOM 1958 O O . ALA B 1 11 ? -1.258 -7.785 -13.594 1 95.06 11 ALA B O 1
ATOM 1959 N N . ARG B 1 12 ? -1.447 -8.836 -15.531 1 95.38 12 ARG B N 1
ATOM 1960 C CA . ARG B 1 12 ? -0.946 -10.102 -15 1 95.38 12 ARG B CA 1
ATOM 1961 C C . ARG B 1 12 ? 0.492 -9.961 -14.516 1 95.38 12 ARG B C 1
ATOM 1963 O O . ARG B 1 12 ? 0.867 -10.531 -13.492 1 95.38 12 ARG B O 1
ATOM 1970 N N . ALA B 1 13 ? 1.264 -9.258 -15.242 1 92.56 13 ALA B N 1
ATOM 1971 C CA . ALA B 1 13 ? 2.658 -9.039 -14.859 1 92.56 13 ALA B CA 1
ATOM 1972 C C . ALA B 1 13 ? 2.756 -8.375 -13.492 1 92.56 13 ALA B C 1
ATOM 1974 O O . ALA B 1 13 ? 3.623 -8.719 -12.688 1 92.56 13 ALA B O 1
ATOM 1975 N N . LEU B 1 14 ? 1.849 -7.457 -13.25 1 92.69 14 LEU B N 1
ATOM 1976 C CA . LEU B 1 14 ? 1.838 -6.789 -11.953 1 92.69 14 LEU B CA 1
ATOM 1977 C C . LEU B 1 14 ? 1.486 -7.77 -10.836 1 92.69 14 LEU B C 1
ATOM 1979 O O . LEU B 1 14 ? 2.135 -7.781 -9.789 1 92.69 14 LEU B O 1
ATOM 1983 N N . LEU B 1 15 ? 0.524 -8.57 -11.094 1 94.75 15 LEU B N 1
ATOM 1984 C CA . LEU B 1 15 ? 0.095 -9.57 -10.117 1 94.75 15 LEU B CA 1
ATOM 1985 C C . LEU B 1 15 ? 1.218 -10.555 -9.82 1 94.75 15 LEU B C 1
ATOM 1987 O O . LEU B 1 15 ? 1.365 -11.008 -8.688 1 94.75 15 LEU B O 1
ATOM 1991 N N . ASN B 1 16 ? 2.031 -10.82 -10.82 1 93.12 16 ASN B N 1
ATOM 1992 C CA . ASN B 1 16 ? 3.094 -11.82 -10.734 1 93.12 16 ASN B CA 1
ATOM 1993 C C . ASN B 1 16 ? 4.359 -11.242 -10.109 1 93.12 16 ASN B C 1
ATOM 1995 O O . ASN B 1 16 ? 5.285 -11.977 -9.773 1 93.12 16 ASN B O 1
ATOM 1999 N N . GLN B 1 17 ? 4.375 -9.93 -9.883 1 91.19 17 GLN B N 1
ATOM 2000 C CA . GLN B 1 17 ? 5.633 -9.328 -9.461 1 91.19 17 GLN B CA 1
ATOM 2001 C C . GLN B 1 17 ? 5.512 -8.719 -8.07 1 91.19 17 GLN B C 1
ATOM 2003 O O . GLN B 1 17 ? 6.52 -8.484 -7.398 1 91.19 17 GLN B O 1
ATOM 2008 N N . ALA B 1 18 ? 4.43 -8.438 -7.504 1 88.38 18 ALA B N 1
ATOM 2009 C CA . ALA B 1 18 ? 4.281 -7.656 -6.277 1 88.38 18 ALA B CA 1
ATOM 2010 C C . ALA B 1 18 ? 4.484 -8.531 -5.043 1 88.38 18 ALA B C 1
ATOM 2012 O O . ALA B 1 18 ? 5.176 -8.133 -4.102 1 88.38 18 ALA B O 1
ATOM 2013 N N . TYR B 1 19 ? 3.982 -9.68 -4.836 1 91.44 19 TYR B N 1
ATOM 2014 C CA . TYR B 1 19 ? 4.059 -10.719 -3.809 1 91.44 19 TYR B CA 1
ATOM 2015 C C . TYR B 1 19 ? 3.48 -10.219 -2.488 1 91.44 19 TYR B C 1
ATOM 2017 O O . TYR B 1 19 ? 3.541 -10.914 -1.474 1 91.44 19 TYR B O 1
ATOM 2025 N N . ASP B 1 20 ? 3.115 -8.977 -2.385 1 92.25 20 ASP B N 1
ATOM 2026 C CA . ASP B 1 20 ? 2.279 -8.445 -1.313 1 92.25 20 ASP B CA 1
ATOM 2027 C C . ASP B 1 20 ? 1.354 -7.348 -1.831 1 92.25 20 ASP B C 1
ATOM 2029 O O . ASP B 1 20 ? 1.541 -6.844 -2.939 1 92.25 20 ASP B O 1
ATOM 2033 N N . GLY B 1 21 ? 0.376 -7.039 -1.158 1 95.06 21 GLY B N 1
ATOM 2034 C CA . GLY B 1 21 ? -0.577 -5.98 -1.461 1 95.06 21 GLY B CA 1
ATOM 2035 C C . GLY B 1 21 ? -1.434 -5.59 -0.272 1 95.06 21 GLY B C 1
ATOM 2036 O O . GLY B 1 21 ? -1.151 -5.988 0.86 1 95.06 21 GLY B O 1
ATOM 2037 N N . VAL B 1 22 ? -2.318 -4.707 -0.494 1 97.31 22 VAL B N 1
ATOM 2038 C CA . VAL B 1 22 ? -3.271 -4.324 0.541 1 97.31 22 VAL B CA 1
ATOM 2039 C C . VAL B 1 22 ? -4.617 -4.996 0.277 1 97.31 22 VAL B C 1
ATOM 2041 O O . VAL B 1 22 ? -5.184 -4.863 -0.812 1 97.31 22 VAL B O 1
ATOM 2044 N N . LEU B 1 23 ? -5.035 -5.746 1.259 1 98.69 23 LEU B N 1
ATOM 2045 C CA . LEU B 1 23 ? -6.336 -6.41 1.243 1 98.69 23 LEU B CA 1
ATOM 2046 C C . LEU B 1 23 ? -7.395 -5.543 1.916 1 98.69 23 LEU B C 1
ATOM 2048 O O . LEU B 1 23 ? -7.27 -5.203 3.094 1 98.69 23 LEU B O 1
ATOM 2052 N N . SER B 1 24 ? -8.375 -5.16 1.142 1 98.94 24 SER B N 1
ATOM 2053 C CA . SER B 1 24 ? -9.531 -4.457 1.698 1 98.94 24 SER B CA 1
ATOM 2054 C C . SER B 1 24 ? -10.664 -5.422 2.018 1 98.94 24 SER B C 1
ATOM 2056 O O . SER B 1 24 ? -11.078 -6.203 1.16 1 98.94 24 SER B O 1
ATOM 2058 N N . THR B 1 25 ? -11.117 -5.391 3.225 1 98.94 25 THR B N 1
ATOM 2059 C CA . THR B 1 25 ? -12.219 -6.219 3.711 1 98.94 25 THR B CA 1
ATOM 2060 C C . THR B 1 25 ? -13.32 -5.352 4.309 1 98.94 25 THR B C 1
ATOM 2062 O O . THR B 1 25 ? -13.234 -4.121 4.289 1 98.94 25 THR B O 1
ATOM 2065 N N . HIS B 1 26 ? -14.477 -5.984 4.684 1 98.88 26 HIS B N 1
ATOM 2066 C CA . HIS B 1 26 ? -15.516 -5.32 5.469 1 98.88 26 HIS B CA 1
ATOM 2067 C C . HIS B 1 26 ? -15.266 -5.488 6.961 1 98.88 26 HIS B C 1
ATOM 2069 O O . HIS B 1 26 ? -15.258 -6.613 7.473 1 98.88 26 HIS B O 1
ATOM 2075 N N . SER B 1 27 ? -15.125 -4.387 7.668 1 98.56 27 SER B N 1
ATOM 2076 C CA . SER B 1 27 ? -14.766 -4.461 9.078 1 98.56 27 SER B CA 1
ATOM 2077 C C . SER B 1 27 ? -15.875 -5.102 9.898 1 98.56 27 SER B C 1
ATOM 2079 O O . SER B 1 27 ? -17.016 -4.621 9.898 1 98.56 27 SER B O 1
ATOM 2081 N N . A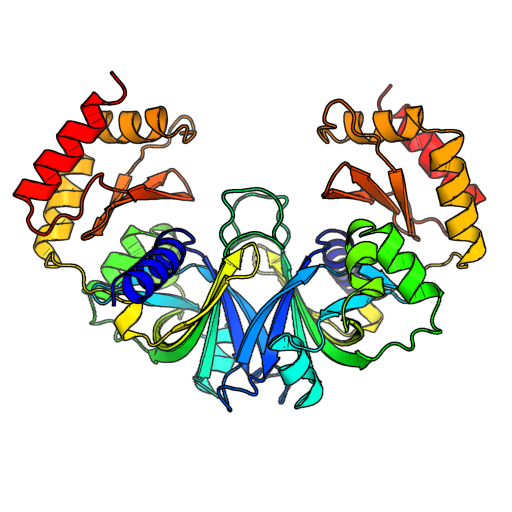LA B 1 28 ? -15.531 -6.137 10.633 1 97.56 28 ALA B N 1
ATOM 2082 C CA . ALA B 1 28 ? -16.469 -6.758 11.562 1 97.56 28 ALA B CA 1
ATOM 2083 C C . ALA B 1 28 ? -16.562 -5.965 12.867 1 97.56 28 ALA B C 1
ATOM 2085 O O . ALA B 1 28 ? -17.625 -5.902 13.492 1 97.56 28 ALA B O 1
ATOM 2086 N N . ASP B 1 29 ? -15.453 -5.305 13.273 1 96.81 29 ASP B N 1
ATOM 2087 C CA . ASP B 1 29 ? -15.383 -4.605 14.555 1 96.81 29 ASP B CA 1
ATOM 2088 C C . ASP B 1 29 ? -16.016 -3.219 14.461 1 96.81 29 ASP B C 1
ATOM 2090 O O . ASP B 1 29 ? -16.516 -2.689 15.453 1 96.81 29 ASP B O 1
ATOM 2094 N N . VAL B 1 30 ? -15.898 -2.6 13.328 1 97.81 30 VAL B N 1
ATOM 2095 C CA . VAL B 1 30 ? -16.547 -1.319 13.055 1 97.81 30 VAL B CA 1
ATOM 2096 C C . VAL B 1 30 ? -17.453 -1.45 11.828 1 97.81 30 VAL B C 1
ATOM 2098 O O . VAL B 1 30 ? -17.078 -1.028 10.734 1 97.81 30 VAL B O 1
ATOM 2101 N N . PRO B 1 31 ? -18.672 -1.964 12.055 1 97.56 31 PRO B N 1
ATOM 2102 C CA . PRO B 1 31 ? -19.547 -2.305 10.938 1 97.56 31 PRO B CA 1
ATOM 2103 C C . PRO B 1 31 ? -19.797 -1.126 9.992 1 97.56 31 PRO B C 1
ATOM 2105 O O . PRO B 1 31 ? -19.953 0.01 10.445 1 97.56 31 PRO B O 1
ATOM 2108 N N . GLY B 1 32 ? -19.766 -1.419 8.734 1 98.12 32 GLY B N 1
ATOM 2109 C CA . GLY B 1 32 ? -20.016 -0.416 7.711 1 98.12 32 GLY B CA 1
ATOM 2110 C C . GLY B 1 32 ? -18.75 0.14 7.09 1 98.12 32 GLY B C 1
ATOM 2111 O O . GLY B 1 32 ? -18.797 0.751 6.02 1 98.12 32 GLY B O 1
ATOM 2112 N N . TYR B 1 33 ? -17.609 -0.036 7.742 1 98.88 33 TYR B N 1
ATOM 2113 C CA . TYR B 1 33 ? -16.359 0.516 7.246 1 98.88 33 TYR B CA 1
ATOM 2114 C C . TYR B 1 33 ? -15.523 -0.559 6.559 1 98.88 33 TYR B C 1
ATOM 2116 O O . TYR B 1 33 ? -15.453 -1.695 7.031 1 98.88 33 TYR B O 1
ATOM 2124 N N . PRO B 1 34 ? -14.969 -0.207 5.383 1 98.88 34 PRO B N 1
ATOM 2125 C CA . PRO B 1 34 ? -13.93 -1.103 4.871 1 98.88 34 PRO B CA 1
ATOM 2126 C C . PRO B 1 34 ? -12.656 -1.06 5.703 1 98.88 34 PRO B C 1
ATOM 2128 O O . PRO B 1 34 ? -12.461 -0.133 6.492 1 98.88 34 PRO B O 1
ATOM 2131 N N . PHE B 1 35 ? -11.875 -2.057 5.629 1 98.81 35 PHE B N 1
ATOM 2132 C CA . PHE B 1 35 ? -10.68 -2.215 6.449 1 98.81 35 PHE B CA 1
ATOM 2133 C C . PHE B 1 35 ? -9.508 -2.717 5.609 1 98.81 35 PHE B C 1
ATOM 2135 O O . PHE B 1 35 ? -9.594 -3.781 4.992 1 98.81 35 PHE B O 1
ATOM 2142 N N . GLY B 1 36 ? -8.438 -1.904 5.586 1 98.31 36 GLY B N 1
ATOM 2143 C CA . GLY B 1 36 ? -7.254 -2.287 4.836 1 98.31 36 GLY B CA 1
ATOM 2144 C C . GLY B 1 36 ? -6.219 -3.004 5.684 1 98.31 36 GLY B C 1
ATOM 2145 O O . GLY B 1 36 ? -5.996 -2.643 6.84 1 98.31 36 GLY B O 1
ATOM 2146 N N . SER B 1 37 ? -5.613 -4.035 5.141 1 96.75 37 SER B N 1
ATOM 2147 C CA . SER B 1 37 ? -4.504 -4.773 5.734 1 96.75 37 SER B CA 1
ATOM 2148 C C . SER B 1 37 ? -3.457 -5.141 4.688 1 96.75 37 SER B C 1
ATOM 2150 O O . SER B 1 37 ? -3.783 -5.316 3.512 1 96.75 37 SER B O 1
ATOM 2152 N N . VAL B 1 38 ? -2.244 -5.203 5.133 1 94.31 38 VAL B N 1
ATOM 2153 C CA . VAL B 1 38 ? -1.17 -5.613 4.234 1 94.31 38 VAL B CA 1
ATOM 2154 C C . VAL B 1 38 ? -0.849 -7.09 4.449 1 94.31 38 VAL B C 1
ATOM 2156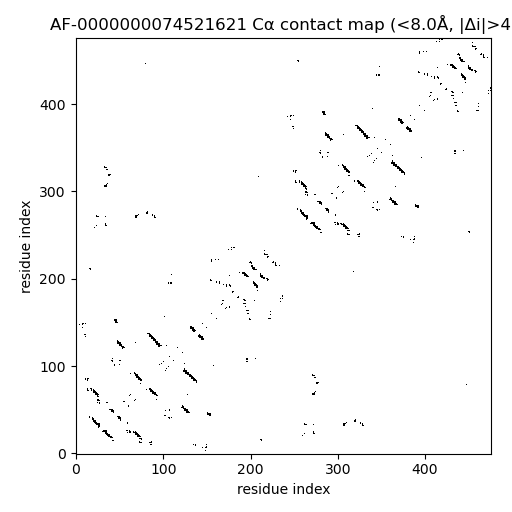 O O . VAL B 1 38 ? -0.781 -7.559 5.59 1 94.31 38 VAL B O 1
ATOM 2159 N N . MET B 1 39 ? -0.638 -7.797 3.387 1 92.94 39 MET B N 1
ATOM 2160 C CA . MET B 1 39 ? -0.264 -9.195 3.531 1 92.94 39 MET B CA 1
ATOM 2161 C C . MET B 1 39 ? 0.45 -9.703 2.281 1 92.94 39 MET B C 1
ATOM 2163 O O . MET B 1 39 ? 0.219 -9.195 1.183 1 92.94 39 MET B O 1
ATOM 2167 N N . PRO B 1 40 ? 1.308 -10.68 2.475 1 94 40 PRO B N 1
ATOM 2168 C CA . PRO B 1 40 ? 1.884 -11.367 1.319 1 94 40 PRO B CA 1
ATOM 2169 C C . PRO B 1 40 ? 0.88 -12.281 0.616 1 94 40 PRO B C 1
ATOM 2171 O O . PRO B 1 40 ? -0.125 -12.68 1.213 1 94 40 PRO B O 1
ATOM 2174 N N . TYR B 1 41 ? 1.104 -12.492 -0.642 1 96 41 TYR B N 1
ATOM 2175 C CA . TYR B 1 41 ? 0.366 -13.484 -1.412 1 96 41 TYR B CA 1
ATOM 2176 C C . TYR B 1 41 ? 1.259 -14.133 -2.461 1 96 41 TYR B C 1
ATOM 2178 O O . TYR B 1 41 ? 2.299 -13.586 -2.83 1 96 41 TYR B O 1
ATOM 2186 N N . CYS B 1 42 ? 0.937 -15.281 -2.895 1 95.06 42 CYS B N 1
ATOM 2187 C CA . CYS B 1 42 ? 1.46 -15.883 -4.117 1 95.06 42 CYS B CA 1
ATOM 2188 C C . CYS B 1 42 ? 0.328 -16.375 -5.012 1 95.06 42 CYS B C 1
ATOM 2190 O O . CYS B 1 42 ? -0.837 -16.359 -4.613 1 95.06 42 CYS B O 1
ATOM 2192 N N . LEU B 1 43 ? 0.658 -16.672 -6.223 1 95.75 43 LEU B N 1
ATOM 2193 C CA . LEU B 1 43 ? -0.363 -17.156 -7.137 1 95.75 43 LEU B CA 1
ATOM 2194 C C . LEU B 1 43 ? -0.347 -18.688 -7.199 1 95.75 43 LEU B C 1
ATOM 2196 O O . LEU B 1 43 ? 0.722 -19.297 -7.258 1 95.75 43 LEU B O 1
ATOM 2200 N N . ASP B 1 44 ? -1.533 -19.297 -7.121 1 94.5 44 ASP B N 1
ATOM 2201 C CA . ASP B 1 44 ? -1.591 -20.734 -7.344 1 94.5 44 ASP B CA 1
ATOM 2202 C C . ASP B 1 44 ? -1.478 -21.062 -8.828 1 94.5 44 ASP B C 1
ATOM 2204 O O . ASP B 1 44 ? -1.17 -20.203 -9.648 1 94.5 44 ASP B O 1
ATOM 2208 N N . ARG B 1 45 ? -1.688 -22.328 -9.195 1 92.38 45 ARG B N 1
ATOM 2209 C CA . ARG B 1 45 ? -1.429 -22.781 -10.555 1 92.38 45 ARG B CA 1
ATOM 2210 C C . ARG B 1 45 ? -2.426 -22.172 -11.531 1 92.38 45 ARG B C 1
ATOM 2212 O O . ARG B 1 45 ? -2.158 -22.109 -12.734 1 92.38 45 ARG B O 1
ATOM 2219 N N . GLU B 1 46 ? -3.561 -21.781 -11.047 1 93.94 46 GLU B N 1
ATOM 2220 C CA . GLU B 1 46 ? -4.578 -21.172 -11.898 1 93.94 46 GLU B CA 1
ATOM 2221 C C . GLU B 1 46 ? -4.395 -19.656 -11.984 1 93.94 46 GLU B C 1
ATOM 2223 O O . GLU B 1 46 ? -5.168 -18.969 -12.656 1 93.94 46 GLU B O 1
ATOM 2228 N N . GLY B 1 47 ? -3.387 -19.109 -11.305 1 95 47 GLY B N 1
ATOM 2229 C CA . GLY B 1 47 ? -3.131 -17.688 -11.297 1 95 47 GLY B CA 1
ATOM 2230 C C . GLY B 1 47 ? -3.951 -16.938 -10.266 1 95 47 GLY B C 1
ATOM 2231 O O . GLY B 1 47 ? -4.078 -15.711 -10.336 1 95 47 GLY B O 1
ATOM 2232 N N . VAL B 1 48 ? -4.527 -17.672 -9.359 1 97.12 48 VAL B N 1
ATOM 2233 C CA . VAL B 1 48 ? -5.371 -17.078 -8.328 1 97.12 48 VAL B CA 1
ATOM 2234 C C . VAL B 1 48 ? -4.535 -16.781 -7.078 1 97.12 48 VAL B C 1
ATOM 2236 O O . VAL B 1 48 ? -3.791 -17.656 -6.609 1 97.12 48 VAL B O 1
ATOM 2239 N N . PRO B 1 49 ? -4.668 -15.547 -6.527 1 97.94 49 PRO B N 1
ATOM 2240 C CA . PRO B 1 49 ? -3.889 -15.242 -5.324 1 97.94 49 PRO B CA 1
ATOM 2241 C C . PRO B 1 49 ? -4.266 -16.109 -4.133 1 97.94 49 PRO B C 1
ATOM 2243 O O . PRO B 1 49 ? -5.453 -16.359 -3.898 1 97.94 49 PRO B O 1
ATOM 2246 N N . VAL B 1 50 ? -3.234 -16.578 -3.432 1 97.38 50 VAL B N 1
ATOM 2247 C CA . VAL B 1 50 ? -3.381 -17.328 -2.189 1 97.38 50 VAL B CA 1
ATOM 2248 C C . VAL B 1 50 ? -2.746 -16.547 -1.038 1 97.38 50 VAL B C 1
ATOM 2250 O O . VAL B 1 50 ? -1.625 -16.047 -1.162 1 97.38 50 VAL B O 1
ATOM 2253 N N . ILE B 1 51 ? -3.523 -16.422 0.026 1 96.94 51 ILE B N 1
ATOM 2254 C CA . ILE B 1 51 ? -3.018 -15.766 1.229 1 96.94 51 ILE B CA 1
ATOM 2255 C C . ILE B 1 51 ? -3.051 -16.75 2.398 1 96.94 51 ILE B C 1
ATOM 2257 O O . ILE B 1 51 ? -3.76 -17.75 2.354 1 96.94 51 ILE B O 1
ATOM 2261 N N . TYR B 1 52 ? -2.193 -16.5 3.367 1 95.5 52 TYR B N 1
ATOM 2262 C CA . TYR B 1 52 ? -2.059 -17.266 4.605 1 95.5 52 TYR B CA 1
ATOM 2263 C C . TYR B 1 52 ? -2.16 -16.359 5.82 1 95.5 52 TYR B C 1
ATOM 2265 O O . TYR B 1 52 ? -1.25 -15.57 6.094 1 95.5 52 TYR B O 1
ATOM 2273 N N . ILE B 1 53 ? -3.334 -16.469 6.559 1 94.75 53 ILE B N 1
ATOM 2274 C CA . ILE B 1 53 ? -3.623 -15.453 7.555 1 94.75 53 ILE B CA 1
ATOM 2275 C C . ILE B 1 53 ? -4.062 -16.109 8.859 1 94.75 53 ILE B C 1
ATOM 2277 O O . ILE B 1 53 ? -4.688 -17.172 8.844 1 94.75 53 ILE B O 1
ATOM 2281 N N . ALA B 1 54 ? -3.727 -15.445 9.961 1 93.06 54 ALA B N 1
ATOM 2282 C CA . ALA B 1 54 ? -4.055 -15.945 11.297 1 93.06 54 ALA B CA 1
ATOM 2283 C C . ALA B 1 54 ? -5.559 -15.891 11.547 1 93.06 54 ALA B C 1
ATOM 2285 O O . ALA B 1 54 ? -6.227 -14.922 11.164 1 93.06 54 ALA B O 1
ATOM 2286 N N . ASN B 1 55 ? -6.086 -16.906 12.242 1 92.81 55 ASN B N 1
ATOM 2287 C CA . ASN B 1 55 ? -7.512 -16.969 12.523 1 92.81 55 ASN B CA 1
ATOM 2288 C C . ASN B 1 55 ? -7.961 -15.828 13.43 1 92.81 55 ASN B C 1
ATOM 2290 O O . ASN B 1 55 ? -9.094 -15.352 13.328 1 92.81 55 ASN B O 1
ATOM 2294 N N . ILE B 1 56 ? -7.078 -15.352 14.211 1 90.75 56 ILE B N 1
ATOM 2295 C CA . ILE B 1 56 ? -7.418 -14.344 15.211 1 90.75 56 ILE B CA 1
ATOM 2296 C C . ILE B 1 56 ? -7.293 -12.945 14.602 1 90.75 56 ILE B C 1
ATOM 2298 O O . ILE B 1 56 ? -7.703 -11.961 15.211 1 90.75 56 ILE B O 1
ATOM 2302 N N . ALA B 1 57 ? -6.707 -12.852 13.445 1 92.88 57 ALA B N 1
ATOM 2303 C CA . ALA B 1 57 ? -6.453 -11.547 12.828 1 92.88 57 ALA B CA 1
ATOM 2304 C C . ALA B 1 57 ? -7.762 -10.859 12.445 1 92.88 57 ALA B C 1
ATOM 2306 O O . ALA B 1 57 ? -8.742 -11.523 12.094 1 92.88 57 ALA B O 1
ATOM 2307 N N . GLN B 1 58 ? -7.785 -9.547 12.445 1 94.94 58 GLN B N 1
ATOM 2308 C CA . GLN B 1 58 ? -8.953 -8.75 12.094 1 94.94 58 GLN B CA 1
ATOM 2309 C C . GLN B 1 58 ? -9.438 -9.07 10.688 1 94.94 58 GLN B C 1
ATOM 2311 O O . GLN B 1 58 ? -10.641 -9.234 10.453 1 94.94 58 GLN B O 1
ATOM 2316 N N . HIS B 1 59 ? -8.5 -9.133 9.719 1 97.56 59 HIS B N 1
ATOM 2317 C CA . HIS B 1 59 ? -8.906 -9.398 8.344 1 97.56 59 HIS B CA 1
ATOM 2318 C C . HIS B 1 59 ? -9.539 -10.773 8.203 1 97.56 59 HIS B C 1
ATOM 2320 O O . HIS B 1 59 ? -10.406 -10.984 7.352 1 97.56 59 HIS B O 1
ATOM 2326 N N . THR B 1 60 ? -9.109 -11.773 9.023 1 97.25 60 THR B N 1
ATOM 2327 C CA . THR B 1 60 ? -9.734 -13.094 8.984 1 97.25 60 THR B CA 1
ATOM 2328 C C . THR B 1 60 ? -11.172 -13.023 9.5 1 97.25 60 THR B C 1
ATOM 2330 O O . THR B 1 60 ? -12.086 -13.57 8.875 1 97.25 60 THR B O 1
ATOM 2333 N N . ARG B 1 61 ? -11.352 -12.375 10.617 1 97.25 61 ARG B N 1
ATOM 2334 C CA . ARG B 1 61 ? -12.695 -12.172 11.141 1 97.25 61 ARG B CA 1
ATOM 2335 C C . ARG B 1 61 ? -13.586 -11.461 10.125 1 97.25 61 ARG B C 1
ATOM 2337 O O . ARG B 1 61 ? -14.75 -11.812 9.953 1 97.25 61 ARG B O 1
ATOM 2344 N N . ASN B 1 62 ? -13.062 -10.477 9.461 1 98.75 62 ASN B N 1
ATOM 2345 C CA . ASN B 1 62 ? -13.789 -9.766 8.422 1 98.75 62 ASN B CA 1
ATOM 2346 C C . ASN B 1 62 ? -14.227 -10.695 7.297 1 98.75 62 ASN B C 1
ATOM 2348 O O . ASN B 1 62 ? -15.398 -10.711 6.914 1 98.75 62 ASN B O 1
ATOM 2352 N N . ILE B 1 63 ? -13.273 -11.492 6.824 1 98.75 63 ILE B N 1
ATOM 2353 C CA . ILE B 1 63 ? -13.516 -12.398 5.707 1 98.75 63 ILE B CA 1
ATOM 2354 C C . ILE B 1 63 ? -14.594 -13.414 6.086 1 98.75 63 ILE B C 1
ATOM 2356 O O . ILE B 1 63 ? -15.469 -13.734 5.277 1 98.75 63 ILE B O 1
ATOM 2360 N N . GLN B 1 64 ? -14.531 -13.914 7.277 1 98.06 64 GLN B N 1
ATOM 2361 C CA . GLN B 1 64 ? -15.508 -14.891 7.75 1 98.06 64 GLN B CA 1
ATOM 2362 C C . GLN B 1 64 ? -16.906 -14.281 7.824 1 98.06 64 GLN B C 1
ATOM 2364 O O . GLN B 1 64 ? -17.891 -14.969 7.59 1 98.06 64 GLN B O 1
ATOM 2369 N N . ALA B 1 65 ? -16.984 -13.016 8.125 1 98.38 65 ALA B N 1
ATOM 2370 C CA . ALA B 1 65 ? -18.266 -12.32 8.195 1 98.38 65 ALA B CA 1
ATOM 2371 C C . ALA B 1 65 ? -18.75 -11.93 6.805 1 98.38 65 ALA B C 1
ATOM 2373 O O . ALA B 1 65 ? -19.953 -11.961 6.531 1 98.38 65 ALA B O 1
ATOM 2374 N N . ASN B 1 66 ? -17.938 -11.508 5.922 1 98.75 66 ASN B N 1
ATOM 2375 C CA . ASN B 1 66 ? -18.203 -11.109 4.543 1 98.75 66 ASN B CA 1
ATOM 2376 C C . ASN B 1 66 ? -17.016 -11.438 3.637 1 98.75 66 ASN B C 1
ATOM 2378 O O . ASN B 1 66 ? -15.977 -10.773 3.695 1 98.75 66 ASN B O 1
ATOM 2382 N N . PRO B 1 67 ? -17.078 -12.461 2.807 1 98.81 67 PRO B N 1
ATOM 2383 C CA . PRO B 1 67 ? -15.93 -12.961 2.059 1 98.81 67 PRO B CA 1
ATOM 2384 C C . PRO B 1 67 ? -15.578 -12.086 0.86 1 98.81 67 PRO B C 1
ATOM 2386 O O . PRO B 1 67 ? -14.602 -12.359 0.154 1 98.81 67 PRO B O 1
ATOM 2389 N N . LYS B 1 68 ? -16.406 -11.023 0.566 1 98.94 68 LYS B N 1
ATOM 2390 C CA . LYS B 1 68 ? -16.094 -10.109 -0.525 1 98.94 68 LYS B CA 1
ATOM 2391 C C . LYS B 1 68 ? -14.938 -9.188 -0.15 1 98.94 68 LYS B C 1
ATOM 2393 O O . LYS B 1 68 ? -15 -8.477 0.859 1 98.94 68 LYS B O 1
ATOM 2398 N N . VAL B 1 69 ? -13.852 -9.195 -0.928 1 98.94 69 VAL B N 1
ATOM 2399 C CA . VAL B 1 69 ? -12.641 -8.445 -0.636 1 98.94 69 VAL B CA 1
ATOM 2400 C C . VAL B 1 69 ? -12.109 -7.801 -1.915 1 98.94 69 VAL B C 1
ATOM 2402 O O . VAL B 1 69 ? -12.664 -8 -2.996 1 98.94 69 VAL B O 1
ATOM 2405 N N . SER B 1 70 ? -11.109 -6.984 -1.797 1 98.88 70 SER B N 1
ATOM 2406 C CA . SER B 1 70 ? -10.273 -6.57 -2.914 1 98.88 70 SER B CA 1
ATOM 2407 C C . SER B 1 70 ? -8.797 -6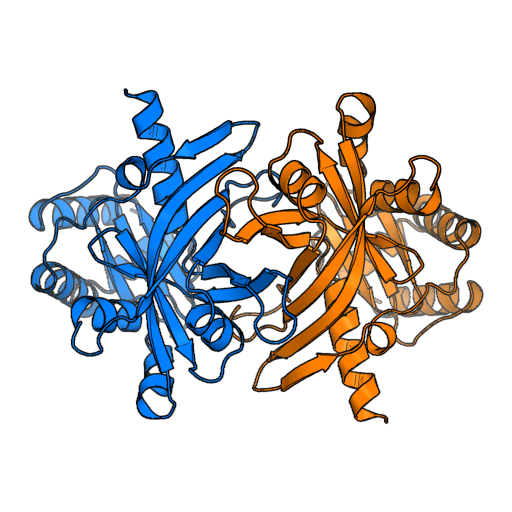.559 -2.521 1 98.88 70 SER B C 1
ATOM 2409 O O . SER B 1 70 ? -8.461 -6.359 -1.352 1 98.88 70 SER B O 1
ATOM 2411 N N . LEU B 1 71 ? -7.953 -6.863 -3.404 1 98.81 71 LEU B N 1
ATOM 2412 C CA . LEU B 1 71 ? -6.504 -6.797 -3.273 1 98.81 71 LEU B CA 1
ATOM 2413 C C . LEU B 1 71 ? -5.91 -5.797 -4.262 1 98.81 71 LEU B C 1
ATOM 2415 O O . LEU B 1 71 ? -6.141 -5.902 -5.469 1 98.81 71 LEU B O 1
ATOM 2419 N N . ILE B 1 72 ? -5.227 -4.77 -3.77 1 97.81 72 ILE B N 1
ATOM 2420 C CA . ILE B 1 72 ? -4.539 -3.867 -4.688 1 97.81 72 ILE B CA 1
ATOM 2421 C C . ILE B 1 72 ? -3.035 -4.121 -4.633 1 97.81 72 ILE B C 1
ATOM 2423 O O . ILE B 1 72 ? -2.463 -4.262 -3.549 1 97.81 72 ILE B O 1
ATOM 2427 N N . VAL B 1 73 ? -2.441 -4.242 -5.785 1 95.88 73 VAL B N 1
ATOM 2428 C CA . VAL B 1 73 ? -0.995 -4.375 -5.922 1 95.88 73 VAL B CA 1
ATOM 2429 C C . VAL B 1 73 ? -0.447 -3.221 -6.758 1 95.88 73 VAL B C 1
ATOM 2431 O O . VAL B 1 73 ? -1.109 -2.746 -7.684 1 95.88 73 VAL B O 1
ATOM 2434 N N . LEU B 1 74 ? 0.699 -2.783 -6.348 1 90.62 74 LEU B N 1
ATOM 2435 C CA . LEU B 1 74 ? 1.325 -1.63 -6.984 1 90.62 74 LEU B CA 1
ATOM 2436 C C . LEU B 1 74 ? 2.646 -2.021 -7.637 1 90.62 74 LEU B C 1
ATOM 2438 O O . LEU B 1 74 ? 3.336 -2.926 -7.16 1 90.62 74 LEU B O 1
ATOM 2442 N N . ASP B 1 75 ? 2.91 -1.377 -8.766 1 86.06 75 ASP B N 1
ATOM 2443 C CA . ASP B 1 75 ? 4.258 -1.436 -9.328 1 86.06 75 ASP B CA 1
ATOM 2444 C C . ASP B 1 75 ? 5.23 -0.599 -8.5 1 86.06 75 ASP B C 1
ATOM 2446 O O . ASP B 1 75 ? 5.137 0.63 -8.477 1 86.06 75 ASP B O 1
ATOM 2450 N N . ARG B 1 76 ? 6.09 -1.222 -7.75 1 73.75 76 ARG B N 1
ATOM 2451 C CA . ARG B 1 76 ? 6.996 -0.494 -6.867 1 73.75 76 ARG B CA 1
ATOM 2452 C C . ARG B 1 76 ? 8.352 -0.289 -7.531 1 73.75 76 ARG B C 1
ATOM 2454 O O . ARG B 1 76 ? 9.305 0.151 -6.883 1 73.75 76 ARG B O 1
ATOM 2461 N N . SER B 1 77 ? 8.508 -0.752 -8.766 1 62 77 SER B N 1
ATOM 2462 C CA . SER B 1 77 ? 9.805 -0.68 -9.43 1 62 77 SER B CA 1
ATOM 2463 C C . SER B 1 77 ? 10.203 0.765 -9.719 1 62 77 SER B C 1
ATOM 2465 O O . SER B 1 77 ? 11.383 1.104 -9.703 1 62 77 SER B O 1
ATOM 2467 N N . VAL B 1 78 ? 9.195 1.583 -10.258 1 55 78 VAL B N 1
ATOM 2468 C CA . VAL B 1 78 ? 9.664 2.873 -10.75 1 55 78 VAL B CA 1
ATOM 2469 C C . VAL B 1 78 ? 8.922 4 -10.039 1 55 78 VAL B C 1
ATOM 2471 O O . VAL B 1 78 ? 7.703 3.938 -9.859 1 55 78 VAL B O 1
ATOM 2474 N N . GLY B 1 79 ? 9.633 4.969 -9.453 1 55.19 79 GLY B N 1
ATOM 2475 C CA . GLY B 1 79 ? 9.281 6.375 -9.328 1 55.19 79 GLY B CA 1
ATOM 2476 C C . GLY B 1 79 ? 8.094 6.617 -8.422 1 55.19 79 GLY B C 1
ATOM 2477 O O . GLY B 1 79 ? 8.023 6.07 -7.32 1 55.19 79 GLY B O 1
ATOM 2478 N N . ASP B 1 80 ? 7.066 7.441 -9.008 1 58.91 80 ASP B N 1
ATOM 2479 C CA . ASP B 1 80 ? 5.938 8.141 -8.406 1 58.91 80 ASP B CA 1
ATOM 2480 C C . ASP B 1 80 ? 4.727 7.219 -8.273 1 58.91 80 ASP B C 1
ATOM 2482 O O . ASP B 1 80 ? 4.199 6.734 -9.273 1 58.91 80 ASP B O 1
ATOM 2486 N N . VAL B 1 81 ? 4.336 6.852 -7.066 1 57.44 81 VAL B N 1
ATOM 2487 C CA . VAL B 1 81 ? 3.207 5.98 -6.742 1 57.44 81 VAL B CA 1
ATOM 2488 C C . VAL B 1 81 ? 1.981 6.402 -7.551 1 57.44 81 VAL B C 1
ATOM 2490 O O . VAL B 1 81 ? 1.151 5.562 -7.91 1 57.44 81 VAL B O 1
ATOM 2493 N N . GLN B 1 82 ? 1.867 7.613 -7.859 1 59.47 82 GLN B N 1
ATOM 2494 C CA . GLN B 1 82 ? 0.697 8.125 -8.57 1 59.47 82 GLN B CA 1
ATOM 2495 C C . GLN B 1 82 ? 0.744 7.754 -10.047 1 59.47 82 GLN B C 1
ATOM 2497 O O . GLN B 1 82 ? -0.293 7.699 -10.711 1 59.47 82 GLN B O 1
ATOM 2502 N N . THR B 1 83 ? 1.878 7.441 -10.453 1 66 83 THR B N 1
ATOM 2503 C CA . THR B 1 83 ? 2.002 7.191 -11.883 1 66 83 THR B CA 1
ATOM 2504 C C . THR B 1 83 ? 2.33 5.723 -12.148 1 66 83 THR B C 1
ATOM 2506 O O . THR B 1 83 ? 2.182 5.242 -13.273 1 66 83 THR B O 1
ATOM 2509 N N . ASN B 1 84 ? 2.553 5.078 -11.094 1 78.88 84 ASN B N 1
ATOM 2510 C CA . ASN B 1 84 ? 2.91 3.672 -11.25 1 78.88 84 ASN B CA 1
ATOM 2511 C C . ASN B 1 84 ? 1.684 2.812 -11.539 1 78.88 84 ASN B C 1
ATOM 2513 O O . ASN B 1 84 ? 0.563 3.18 -11.188 1 78.88 84 ASN B O 1
ATOM 2517 N N . GLY B 1 85 ? 1.902 1.798 -12.289 1 87.94 85 GLY B N 1
ATOM 2518 C CA . GLY B 1 85 ? 0.842 0.833 -12.539 1 87.94 85 GLY B CA 1
ATOM 2519 C C . GLY B 1 85 ? 0.266 0.241 -11.266 1 87.94 85 GLY B C 1
ATOM 2520 O O . GLY B 1 85 ? 0.981 0.064 -10.273 1 87.94 85 GLY B O 1
ATOM 2521 N N . ARG B 1 86 ? -1.028 0.053 -11.289 1 93.31 86 ARG B N 1
ATOM 2522 C CA . ARG B 1 86 ? -1.681 -0.608 -10.164 1 93.31 86 ARG B CA 1
ATOM 2523 C C . ARG B 1 86 ? -2.838 -1.482 -10.641 1 93.31 86 ARG B C 1
ATOM 2525 O O . ARG B 1 86 ? -3.41 -1.24 -11.703 1 93.31 86 ARG B O 1
ATOM 2532 N N . LEU B 1 87 ? -3.062 -2.465 -9.961 1 96.25 87 LEU B N 1
ATOM 2533 C CA . LEU B 1 87 ? -4.129 -3.426 -10.227 1 96.25 87 LEU B CA 1
ATOM 2534 C C . LEU B 1 87 ? -4.949 -3.688 -8.969 1 96.25 87 LEU B C 1
ATOM 2536 O O . LEU B 1 87 ? -4.398 -4.031 -7.922 1 96.25 87 LEU B O 1
ATOM 2540 N N . THR B 1 88 ? -6.211 -3.404 -9.055 1 98.12 88 THR B N 1
ATOM 2541 C CA . THR B 1 88 ? -7.145 -3.783 -7.996 1 98.12 88 THR B CA 1
ATOM 2542 C C . THR B 1 88 ? -7.98 -4.988 -8.422 1 98.12 88 THR B C 1
ATOM 2544 O O . THR B 1 88 ? -8.672 -4.941 -9.438 1 98.12 88 THR B O 1
ATOM 2547 N N . LEU B 1 89 ? -7.867 -6 -7.652 1 98.5 89 LEU B N 1
ATOM 2548 C CA . LEU B 1 89 ? -8.602 -7.246 -7.867 1 98.5 89 LEU B CA 1
ATOM 2549 C C . LEU B 1 89 ? -9.766 -7.367 -6.887 1 98.5 89 LEU B C 1
ATOM 2551 O O . LEU B 1 89 ? -9.555 -7.414 -5.672 1 98.5 89 LEU B O 1
ATOM 2555 N N . LEU B 1 90 ? -11.016 -7.316 -7.395 1 98.88 90 LEU B N 1
ATOM 2556 C CA . LEU B 1 90 ? -12.18 -7.648 -6.578 1 98.88 90 LEU B CA 1
ATOM 2557 C C . LEU B 1 90 ? -12.422 -9.156 -6.582 1 98.88 90 LEU B C 1
ATOM 2559 O O . LEU B 1 90 ? -12.469 -9.781 -7.645 1 98.88 90 LEU B O 1
ATOM 2563 N N . ALA B 1 91 ? -12.57 -9.719 -5.363 1 98.94 91 ALA B N 1
ATOM 2564 C CA . ALA B 1 91 ? -12.539 -11.172 -5.297 1 98.94 91 ALA B CA 1
ATOM 2565 C C . ALA B 1 91 ? -13.391 -11.695 -4.145 1 98.94 91 ALA B C 1
ATOM 2567 O O . ALA B 1 91 ? -13.727 -10.938 -3.229 1 98.94 91 ALA B O 1
ATOM 2568 N N . ASP B 1 92 ? -13.766 -12.953 -4.219 1 98.94 92 ASP B N 1
ATOM 2569 C CA . ASP B 1 92 ? -14.312 -13.711 -3.096 1 98.94 92 ASP B CA 1
ATOM 2570 C C . ASP B 1 92 ? -13.227 -14.539 -2.404 1 98.94 92 ASP B C 1
ATOM 2572 O O . ASP B 1 92 ? -12.562 -15.352 -3.043 1 98.94 92 ASP B O 1
ATOM 2576 N N . ALA B 1 93 ? -13.031 -14.234 -1.125 1 98.88 93 ALA B N 1
ATOM 2577 C CA . ALA B 1 93 ? -12.109 -15.055 -0.348 1 98.88 93 ALA B CA 1
ATOM 2578 C C . ALA B 1 93 ? -12.727 -16.406 -0.005 1 98.88 93 ALA B C 1
ATOM 2580 O O . ALA B 1 93 ? -13.797 -16.469 0.603 1 98.88 93 ALA B O 1
ATOM 2581 N N . GLN B 1 94 ? -12.047 -17.453 -0.409 1 98.38 94 GLN B N 1
ATOM 2582 C CA . GLN B 1 94 ? -12.523 -18.812 -0.157 1 98.38 94 GLN B CA 1
ATOM 2583 C C . GLN B 1 94 ? -11.469 -19.625 0.585 1 98.38 94 GLN B C 1
ATOM 2585 O O . GLN B 1 94 ? -10.305 -19.656 0.185 1 98.38 94 GLN B O 1
ATOM 2590 N N . PRO B 1 95 ? -11.867 -20.281 1.664 1 96.56 95 PRO B N 1
ATOM 2591 C CA . PRO B 1 95 ? -10.891 -21.109 2.379 1 96.56 95 PRO B CA 1
ATOM 2592 C C . PRO B 1 95 ? -10.297 -22.219 1.503 1 96.56 95 PRO B C 1
ATOM 2594 O O . PRO B 1 95 ? -10.992 -22.766 0.639 1 96.56 95 PRO B O 1
ATOM 2597 N N . VAL B 1 96 ? -9.047 -22.453 1.719 1 95.06 96 VAL B N 1
ATOM 2598 C CA . VAL B 1 96 ? -8.336 -23.547 1.052 1 95.06 96 VAL B CA 1
ATOM 2599 C C . VAL B 1 96 ? -8.188 -24.719 2.008 1 95.06 96 VAL B C 1
ATOM 2601 O O . VAL B 1 96 ? -7.746 -24.562 3.148 1 95.06 96 VAL B O 1
ATOM 2604 N N . SER B 1 97 ? -8.578 -25.812 1.53 1 90.44 97 SER B N 1
ATOM 2605 C CA . SER B 1 97 ? -8.391 -27.016 2.34 1 90.44 97 SER B CA 1
ATOM 2606 C C . SER B 1 97 ? -6.918 -27.281 2.609 1 90.44 97 SER B C 1
ATOM 2608 O O . SER B 1 97 ? -6.078 -27.109 1.723 1 90.44 97 SER B O 1
ATOM 2610 N N . GLU B 1 98 ? -6.613 -27.75 3.791 1 83.38 98 GLU B N 1
ATOM 2611 C CA . GLU B 1 98 ? -5.242 -28.109 4.137 1 83.38 98 GLU B CA 1
ATOM 2612 C C . GLU B 1 98 ? -4.73 -29.234 3.256 1 83.38 98 GLU B C 1
ATOM 2614 O O . GLU B 1 98 ? -3.521 -29.453 3.15 1 83.38 98 GLU B O 1
ATOM 2619 N N . ASP B 1 99 ? -5.668 -29.938 2.594 1 86.81 99 ASP B N 1
ATOM 2620 C CA . ASP B 1 99 ? -5.309 -31.078 1.747 1 86.81 99 ASP B CA 1
ATOM 2621 C C . ASP B 1 99 ? -4.926 -30.609 0.344 1 86.81 99 ASP B C 1
ATOM 2623 O O . ASP B 1 99 ? -4.473 -31.406 -0.479 1 86.81 99 ASP B O 1
ATOM 2627 N N . ASP B 1 100 ? -5.156 -29.328 0.187 1 91 100 ASP B N 1
ATOM 2628 C CA . ASP B 1 100 ? -4.68 -28.781 -1.078 1 91 100 ASP B CA 1
ATOM 2629 C C . ASP B 1 100 ? -3.168 -28.578 -1.054 1 91 100 ASP B C 1
ATOM 2631 O O . ASP B 1 100 ? -2.693 -27.453 -0.853 1 91 100 ASP B O 1
ATOM 2635 N N . GLU B 1 101 ? -2.404 -29.578 -1.349 1 86.25 101 GLU B N 1
ATOM 2636 C CA . GLU B 1 101 ? -0.951 -29.609 -1.212 1 86.25 101 GLU B CA 1
ATOM 2637 C C . GLU B 1 101 ? -0.287 -28.656 -2.211 1 86.25 101 GLU B C 1
ATOM 2639 O O . GLU B 1 101 ? 0.784 -28.109 -1.939 1 86.25 101 GLU B O 1
ATOM 2644 N N . ASP B 1 102 ? -1.021 -28.469 -3.289 1 87.88 102 ASP B N 1
ATOM 2645 C CA . ASP B 1 102 ? -0.447 -27.609 -4.312 1 87.88 102 ASP B CA 1
ATOM 2646 C C . ASP B 1 102 ? -0.399 -26.156 -3.838 1 87.88 102 ASP B C 1
ATOM 2648 O O . ASP B 1 102 ? 0.651 -25.516 -3.898 1 87.88 102 ASP B O 1
ATOM 2652 N N . ALA B 1 103 ? -1.537 -25.688 -3.316 1 88.31 103 ALA B N 1
ATOM 2653 C CA . ALA B 1 103 ? -1.601 -24.312 -2.822 1 88.31 103 ALA B CA 1
ATOM 2654 C C . ALA B 1 103 ? -0.708 -24.125 -1.599 1 88.31 103 ALA B C 1
ATOM 2656 O O . ALA B 1 103 ? 0.027 -23.141 -1.502 1 88.31 103 ALA B O 1
ATOM 2657 N N . VAL B 1 104 ? -0.722 -25.094 -0.742 1 89.38 104 VAL B N 1
ATOM 2658 C CA . VAL B 1 104 ? 0.018 -25.031 0.514 1 89.38 104 VAL B CA 1
ATOM 2659 C C . VAL B 1 104 ? 1.518 -25.109 0.235 1 89.38 104 VAL B C 1
ATOM 2661 O O . VAL B 1 104 ? 2.289 -24.281 0.724 1 89.38 104 VAL B O 1
ATOM 2664 N N . GLY B 1 105 ? 1.879 -26.109 -0.517 1 89.25 105 GLY B N 1
ATOM 2665 C CA . GLY B 1 105 ? 3.285 -26.281 -0.852 1 89.25 105 GLY B CA 1
ATOM 2666 C C . GLY B 1 105 ? 3.861 -25.078 -1.592 1 89.25 105 GLY B C 1
ATOM 2667 O O . GLY B 1 105 ? 4.977 -24.641 -1.299 1 89.25 105 GLY B O 1
ATOM 2668 N N . ARG B 1 106 ? 3.127 -24.578 -2.537 1 91.25 106 ARG B N 1
ATOM 2669 C CA . ARG B 1 106 ? 3.578 -23.438 -3.311 1 91.25 106 ARG B CA 1
ATOM 2670 C C . ARG B 1 106 ? 3.766 -22.219 -2.416 1 91.25 106 ARG B C 1
ATOM 2672 O O . ARG B 1 106 ? 4.793 -21.531 -2.49 1 91.25 106 ARG B O 1
ATOM 2679 N N . TYR B 1 107 ? 2.777 -21.953 -1.583 1 93.56 107 TYR B N 1
ATOM 2680 C CA . TYR B 1 107 ? 2.877 -20.812 -0.692 1 93.56 107 TYR B CA 1
ATOM 2681 C C . TYR B 1 107 ? 4.141 -20.875 0.157 1 93.56 107 TYR B C 1
ATOM 2683 O O . TYR B 1 107 ? 4.875 -19.906 0.28 1 93.56 107 TYR B O 1
ATOM 2691 N N . PHE B 1 108 ? 4.445 -22.031 0.692 1 91.88 108 PHE B N 1
ATOM 2692 C CA . PHE B 1 108 ? 5.578 -22.172 1.599 1 91.88 108 PHE B CA 1
ATOM 2693 C C . PHE B 1 108 ? 6.895 -22.141 0.829 1 91.88 108 PHE B C 1
ATOM 2695 O O . PHE B 1 108 ? 7.953 -21.891 1.407 1 91.88 108 PHE B O 1
ATOM 2702 N N . SER B 1 109 ? 6.859 -22.438 -0.462 1 90.44 109 SER B N 1
ATOM 2703 C CA . SER B 1 109 ? 8.047 -22.25 -1.292 1 90.44 109 SER B CA 1
ATOM 2704 C C . SER B 1 109 ? 8.391 -20.766 -1.426 1 90.44 109 SER B C 1
ATOM 2706 O O . SER B 1 109 ? 9.57 -20.391 -1.388 1 90.44 109 SER B O 1
ATOM 2708 N N . PHE B 1 110 ? 7.359 -19.953 -1.559 1 93.69 110 PHE B N 1
ATOM 2709 C CA . PHE B 1 110 ? 7.539 -18.516 -1.678 1 93.69 110 PHE B CA 1
ATOM 2710 C C . PHE B 1 110 ? 7.891 -17.891 -0.328 1 93.69 110 PHE B C 1
ATOM 2712 O O . PHE B 1 110 ? 8.742 -17 -0.249 1 93.69 110 PHE B O 1
ATOM 2719 N N . PHE B 1 111 ? 7.207 -18.422 0.72 1 93.19 111 PHE B N 1
ATOM 2720 C CA . PHE B 1 111 ? 7.344 -17.844 2.053 1 93.19 111 PHE B CA 1
ATOM 2721 C C . PHE B 1 111 ? 7.664 -18.922 3.078 1 93.19 111 PHE B C 1
ATOM 2723 O O . PHE B 1 111 ? 6.836 -19.25 3.936 1 93.19 111 PHE B O 1
ATOM 2730 N N . PRO B 1 112 ? 8.883 -19.406 3.105 1 91.25 112 PRO B N 1
ATOM 2731 C CA . PRO B 1 112 ? 9.227 -20.531 3.98 1 91.25 112 PRO B CA 1
ATOM 2732 C C . PRO B 1 112 ? 9.094 -20.188 5.461 1 91.25 112 PRO B C 1
ATOM 2734 O O . PRO B 1 112 ? 8.742 -21.062 6.27 1 91.25 112 PRO B O 1
ATOM 2737 N N . ASP B 1 113 ? 9.305 -18.984 5.828 1 87.5 113 ASP B N 1
ATOM 2738 C CA . ASP B 1 113 ? 9.234 -18.578 7.227 1 87.5 113 ASP B CA 1
ATOM 2739 C C . ASP B 1 113 ? 7.812 -18.688 7.766 1 87.5 113 ASP B C 1
ATOM 2741 O O . ASP B 1 113 ? 7.609 -18.797 8.977 1 87.5 113 ASP B O 1
ATOM 2745 N N . ALA B 1 114 ? 6.883 -18.641 6.879 1 89.12 114 ALA B N 1
ATOM 2746 C CA . ALA B 1 114 ? 5.484 -18.75 7.289 1 89.12 114 ALA B CA 1
ATOM 2747 C C . ALA B 1 114 ? 5.191 -20.125 7.863 1 89.12 114 ALA B C 1
ATOM 2749 O O . ALA B 1 114 ? 4.203 -20.312 8.578 1 89.12 114 ALA B O 1
ATOM 2750 N N . ARG B 1 115 ? 6.035 -21.109 7.551 1 86 115 ARG B N 1
ATOM 2751 C CA . ARG B 1 115 ? 5.852 -22.469 8.039 1 86 115 ARG B CA 1
ATOM 2752 C C . ARG B 1 115 ? 5.926 -22.516 9.562 1 86 115 ARG B C 1
ATOM 2754 O O . ARG B 1 115 ? 5.316 -23.391 10.188 1 86 115 ARG B O 1
ATOM 2761 N N . ARG B 1 116 ? 6.703 -21.641 10.055 1 82.62 116 ARG B N 1
ATOM 2762 C CA . ARG B 1 116 ? 6.855 -21.594 11.508 1 82.62 116 ARG B CA 1
ATOM 2763 C C . ARG B 1 116 ? 5.516 -21.328 12.188 1 82.62 116 ARG B C 1
ATOM 2765 O O . ARG B 1 116 ? 5.25 -21.875 13.266 1 82.62 116 ARG B O 1
ATOM 2772 N N . PHE B 1 117 ? 4.695 -20.594 11.523 1 79.31 117 PHE B N 1
ATOM 2773 C CA . PHE B 1 117 ? 3.391 -20.281 12.094 1 79.31 117 PHE B CA 1
ATOM 2774 C C . PHE B 1 117 ? 2.408 -21.422 11.875 1 79.31 117 PHE B C 1
ATOM 2776 O O . PHE B 1 117 ? 1.483 -21.609 12.664 1 79.31 117 PHE B O 1
ATOM 2783 N N . HIS B 1 118 ? 2.523 -22.125 10.898 1 69.25 118 HIS B N 1
ATOM 2784 C CA . HIS B 1 118 ? 1.617 -23.203 10.508 1 69.25 118 HIS B CA 1
ATOM 2785 C C . HIS B 1 118 ? 1.529 -24.281 11.586 1 69.25 118 HIS B C 1
ATOM 2787 O O . HIS B 1 118 ? 0.452 -24.812 11.844 1 69.25 118 HIS B O 1
ATOM 2793 N N . ARG B 1 119 ? 2.492 -24.422 12.281 1 66.69 119 ARG B N 1
ATOM 2794 C CA . ARG B 1 119 ? 2.582 -25.516 13.25 1 66.69 119 ARG B CA 1
ATOM 2795 C C . ARG B 1 119 ? 2.154 -25.047 14.633 1 66.69 119 ARG B C 1
ATOM 2797 O O . ARG B 1 119 ? 1.738 -25.844 15.469 1 66.69 119 ARG B O 1
ATOM 2804 N N . THR B 1 120 ? 2.17 -23.781 14.812 1 64.44 120 THR B N 1
ATOM 2805 C CA . THR B 1 120 ? 2.078 -23.328 16.188 1 64.44 120 THR B CA 1
ATOM 2806 C C . THR B 1 120 ? 0.793 -22.531 16.422 1 64.44 120 THR B C 1
ATOM 2808 O O . THR B 1 120 ? 0.343 -22.375 17.547 1 64.44 120 THR B O 1
ATOM 2811 N N . HIS B 1 121 ? 0.374 -22 15.305 1 69.19 121 HIS B N 1
ATOM 2812 C CA . HIS B 1 121 ? -0.766 -21.094 15.461 1 69.19 121 HIS B CA 1
ATOM 2813 C C . HIS B 1 121 ? -1.911 -21.5 14.539 1 69.19 121 HIS B C 1
ATOM 2815 O O . HIS B 1 121 ? -1.74 -22.344 13.656 1 69.19 121 HIS B O 1
ATOM 2821 N N . SER B 1 122 ? -3.021 -21 14.883 1 87 122 SER B N 1
ATOM 2822 C CA . SER B 1 122 ? -4.223 -21.25 14.094 1 87 122 SER B CA 1
ATOM 2823 C C . SER B 1 122 ? -4.281 -20.312 12.883 1 87 122 SER B C 1
ATOM 2825 O O . SER B 1 122 ? -4.723 -19.172 12.984 1 87 122 SER B O 1
ATOM 2827 N N . PHE B 1 123 ? -3.621 -20.734 11.789 1 93 123 PHE B N 1
ATOM 2828 C CA . PHE B 1 123 ? -3.646 -20.016 10.523 1 93 123 PHE B CA 1
ATOM 2829 C C . PHE B 1 123 ? -4.43 -20.797 9.477 1 93 123 PHE B C 1
ATOM 2831 O O . PHE B 1 123 ? -4.602 -22.016 9.602 1 93 123 PHE B O 1
ATOM 2838 N N . ALA B 1 124 ? -4.895 -20.078 8.5 1 93.62 124 ALA B N 1
ATOM 2839 C CA . ALA B 1 124 ? -5.625 -20.719 7.414 1 93.62 124 ALA B CA 1
ATOM 2840 C C . ALA B 1 124 ? -5.285 -20.078 6.07 1 93.62 124 ALA B C 1
ATOM 2842 O O . ALA B 1 124 ? -4.906 -18.906 6.008 1 93.62 124 ALA B O 1
ATOM 2843 N N . PHE B 1 125 ? -5.395 -20.922 5.07 1 96 125 PHE B N 1
ATOM 2844 C CA . PHE B 1 125 ? -5.199 -20.469 3.699 1 96 125 PHE B CA 1
ATOM 2845 C C . PHE B 1 125 ? -6.52 -20.016 3.082 1 96 125 PHE B C 1
ATOM 2847 O O . PHE B 1 125 ? -7.562 -20.625 3.33 1 96 125 PHE B O 1
ATOM 2854 N N . TYR B 1 126 ? -6.449 -18.969 2.262 1 97.81 126 TYR B N 1
ATOM 2855 C CA . TYR B 1 126 ? -7.578 -18.516 1.456 1 97.81 126 TYR B CA 1
ATOM 2856 C C . TYR B 1 126 ? -7.145 -18.234 0.022 1 97.81 126 TYR B C 1
ATOM 2858 O O . TYR B 1 126 ? -6.047 -17.719 -0.211 1 97.81 126 TYR B O 1
ATOM 2866 N N . ARG B 1 127 ? -8.031 -18.609 -0.916 1 98.31 127 ARG B N 1
ATOM 2867 C CA . ARG B 1 127 ? -7.934 -18.109 -2.281 1 98.31 127 ARG B CA 1
ATOM 2868 C C . ARG B 1 127 ? -8.766 -16.844 -2.453 1 98.31 127 ARG B C 1
ATOM 2870 O O . ARG B 1 127 ? -9.883 -16.75 -1.952 1 98.31 127 ARG B O 1
ATOM 2877 N N . LEU B 1 128 ? -8.172 -15.867 -3.119 1 98.75 128 LEU B N 1
ATOM 2878 C CA . LEU B 1 128 ? -8.938 -14.703 -3.545 1 98.75 128 LEU B CA 1
ATOM 2879 C C . LEU B 1 128 ? -9.43 -14.867 -4.98 1 98.75 128 LEU B C 1
ATOM 2881 O O . LEU B 1 128 ? -8.758 -14.453 -5.922 1 98.75 128 LEU B O 1
ATOM 2885 N N . VAL B 1 129 ? -10.648 -15.43 -5.129 1 98.75 129 VAL B N 1
ATOM 2886 C CA . VAL B 1 129 ? -11.188 -15.758 -6.445 1 98.75 129 VAL B CA 1
ATOM 2887 C C . VAL B 1 129 ? -11.703 -14.492 -7.121 1 98.75 129 VAL B C 1
ATOM 2889 O O . VAL B 1 129 ? -12.727 -13.93 -6.707 1 98.75 129 VAL B O 1
ATOM 2892 N N . PRO B 1 130 ? -11.094 -14.062 -8.195 1 98.62 130 PRO B N 1
ATOM 2893 C CA . PRO B 1 130 ? -11.391 -12.75 -8.781 1 98.62 130 PRO B CA 1
ATOM 2894 C C . PRO B 1 130 ? -12.766 -12.703 -9.453 1 98.62 130 PRO B C 1
ATOM 2896 O O . PRO B 1 130 ? -13.172 -13.68 -10.094 1 98.62 130 PRO B O 1
ATOM 2899 N N . VAL B 1 131 ? -13.43 -11.617 -9.32 1 98.62 131 VAL B N 1
ATOM 2900 C CA . VAL B 1 131 ? -14.695 -11.359 -9.992 1 98.62 131 VAL B CA 1
ATOM 2901 C C . VAL B 1 131 ? -14.508 -10.281 -11.055 1 98.62 131 VAL B C 1
ATOM 2903 O O . VAL B 1 131 ? -15.102 -10.352 -12.133 1 98.62 131 VAL B O 1
ATOM 2906 N N . ARG B 1 132 ? -13.703 -9.328 -10.773 1 98.44 132 ARG B N 1
ATOM 2907 C CA . ARG B 1 132 ? -13.375 -8.219 -11.664 1 98.44 132 ARG B CA 1
ATOM 2908 C C . ARG B 1 132 ? -12.039 -7.586 -11.281 1 98.44 132 ARG B C 1
ATOM 2910 O O . ARG B 1 132 ? -11.609 -7.684 -10.133 1 98.44 132 ARG B O 1
ATOM 2917 N N . LEU B 1 133 ? -11.391 -7.07 -12.297 1 98.19 133 LEU B N 1
ATOM 2918 C CA . LEU B 1 133 ? -10.117 -6.406 -12.055 1 98.19 133 LEU B CA 1
ATOM 2919 C C . LEU B 1 133 ? -10.109 -5.004 -12.656 1 98.19 133 LEU B C 1
ATOM 2921 O O . LEU B 1 133 ? -10.734 -4.766 -13.688 1 98.19 133 LEU B O 1
ATOM 2925 N N . ARG B 1 134 ? -9.461 -4.117 -12 1 97.25 134 ARG B N 1
ATOM 2926 C CA . ARG B 1 134 ? -9.258 -2.76 -12.492 1 97.25 134 ARG B CA 1
ATOM 2927 C C . ARG B 1 134 ? -7.766 -2.443 -12.617 1 97.25 134 ARG B C 1
ATOM 2929 O O . ARG B 1 134 ? -7.059 -2.389 -11.609 1 97.25 134 ARG B O 1
ATOM 2936 N N . TYR B 1 135 ? -7.355 -2.199 -13.859 1 95.81 135 TYR B N 1
ATOM 2937 C CA . TYR B 1 135 ? -5.945 -1.954 -14.148 1 95.81 135 TYR B CA 1
ATOM 2938 C C . TYR B 1 135 ? -5.719 -0.501 -14.547 1 95.81 135 TYR B C 1
ATOM 2940 O O . TYR B 1 135 ? -6.453 0.046 -15.375 1 95.81 135 TYR B O 1
ATOM 2948 N N . ILE B 1 136 ? -4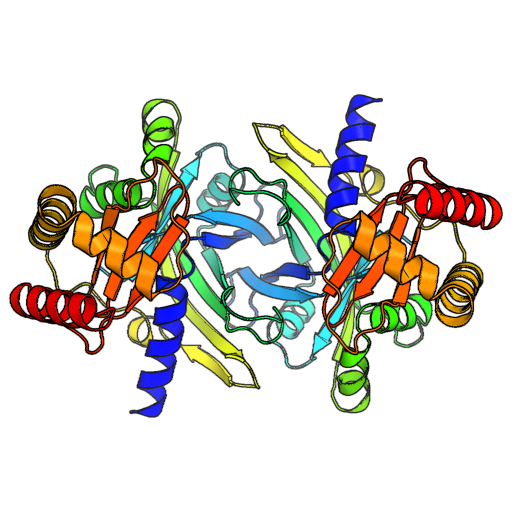.73 0.108 -13.898 1 93 136 ILE B N 1
ATOM 2949 C CA . ILE B 1 136 ? -4.266 1.438 -14.273 1 93 136 ILE B CA 1
ATOM 2950 C C . ILE B 1 136 ? -2.785 1.382 -14.641 1 93 136 ILE B C 1
ATOM 2952 O O . ILE B 1 136 ? -1.93 1.17 -13.773 1 93 136 ILE B O 1
ATOM 2956 N N . GLY B 1 137 ? -2.408 1.399 -15.961 1 84.44 137 GLY B N 1
ATOM 2957 C CA . GLY B 1 137 ? -1.061 1.259 -16.5 1 84.44 137 GLY B CA 1
ATOM 2958 C C . GLY B 1 137 ? -0.334 2.582 -16.641 1 84.44 137 GLY B C 1
ATOM 2959 O O . GLY B 1 137 ? 0.592 2.705 -17.438 1 84.44 137 GLY B O 1
ATOM 2960 N N . GLY B 1 138 ? -0.496 3.74 -15.695 1 67.12 138 GLY B N 1
ATOM 2961 C CA . GLY B 1 138 ? 0.051 5.078 -15.852 1 67.12 138 GLY B CA 1
ATOM 2962 C C . GLY B 1 138 ? -0.85 6 -16.656 1 67.12 138 GLY B C 1
ATOM 2963 O O . GLY B 1 138 ? -2.064 5.801 -16.703 1 67.12 138 GLY B O 1
ATOM 2964 N N . PHE B 1 139 ? -0.157 6.914 -17.438 1 60.94 139 PHE B N 1
ATOM 2965 C CA . PHE B 1 139 ? -0.778 8.086 -18.031 1 60.94 139 PHE B CA 1
ATOM 2966 C C . PHE B 1 139 ? -2.051 7.707 -18.781 1 60.94 139 PHE B C 1
ATOM 2968 O O . PHE B 1 139 ? -2.031 7.535 -20 1 60.94 139 PHE B O 1
ATOM 2975 N N . GLY B 1 140 ? -3.129 7.508 -17.969 1 61.34 140 GLY B N 1
ATOM 2976 C CA . GLY B 1 140 ? -4.484 7.586 -18.5 1 61.34 140 GLY B CA 1
ATOM 2977 C C . GLY B 1 140 ? -5.016 6.254 -18.984 1 61.34 140 GLY B C 1
ATOM 2978 O O . GLY B 1 140 ? -6.094 6.188 -19.578 1 61.34 140 GLY B O 1
ATOM 2979 N N . ARG B 1 141 ? -4.289 5.184 -18.75 1 85.19 141 ARG B N 1
ATOM 2980 C CA . ARG B 1 141 ? -4.801 3.891 -19.188 1 85.19 141 ARG B CA 1
ATOM 2981 C C . ARG B 1 141 ? -5.504 3.162 -18.047 1 85.19 141 ARG B C 1
ATOM 2983 O O . ARG B 1 141 ? -4.852 2.531 -17.203 1 85.19 141 ARG B O 1
ATOM 2990 N N . ILE B 1 142 ? -6.793 3.318 -18.047 1 91.88 142 ILE B N 1
ATOM 2991 C CA . ILE B 1 142 ? -7.641 2.719 -17.016 1 91.88 142 ILE B CA 1
ATOM 2992 C C . ILE B 1 142 ? -8.578 1.696 -17.656 1 91.88 142 ILE B C 1
ATOM 2994 O O . ILE B 1 142 ? -9.328 2.025 -18.578 1 91.88 142 ILE B O 1
ATOM 2998 N N . HIS B 1 143 ? -8.555 0.441 -17.172 1 94.56 143 HIS B N 1
ATOM 2999 C CA . HIS B 1 143 ? -9.344 -0.624 -17.781 1 94.56 143 HIS B CA 1
ATOM 3000 C C . HIS B 1 143 ? -9.961 -1.527 -16.719 1 94.56 143 HIS B C 1
ATOM 3002 O O . HIS B 1 143 ? -9.281 -1.951 -15.789 1 94.56 143 HIS B O 1
ATOM 3008 N N . TRP B 1 144 ? -11.227 -1.733 -16.906 1 96.31 144 TRP B N 1
ATOM 3009 C CA . TRP B 1 144 ? -11.828 -2.893 -16.25 1 96.31 144 TRP B CA 1
ATOM 3010 C C . TRP B 1 144 ? -11.578 -4.16 -17.047 1 96.31 144 TRP B C 1
ATOM 3012 O O . TRP B 1 144 ? -11.688 -4.152 -18.281 1 96.31 144 TRP B O 1
ATOM 3022 N N . LEU B 1 145 ? -11.195 -5.195 -16.344 1 97.19 145 LEU B N 1
ATOM 3023 C CA . LEU B 1 145 ? -10.883 -6.457 -17 1 97.19 145 LEU B CA 1
ATOM 3024 C C . LEU B 1 145 ? -11.625 -7.613 -16.344 1 97.19 145 LEU B C 1
ATOM 3026 O O . LEU B 1 145 ? -11.812 -7.621 -15.125 1 97.19 145 LEU B O 1
ATOM 3030 N N . SER B 1 146 ? -12.039 -8.586 -17.188 1 97.25 146 SER B N 1
ATOM 3031 C CA . SER B 1 146 ? -12.523 -9.852 -16.641 1 97.25 146 SER B CA 1
ATOM 3032 C C . SER B 1 146 ? -11.359 -10.742 -16.203 1 97.25 146 SER B C 1
ATOM 3034 O O . SER B 1 146 ? -10.25 -10.617 -16.734 1 97.25 146 SER B O 1
ATOM 3036 N N . PRO B 1 147 ? -11.656 -11.602 -15.227 1 97.5 147 PRO B N 1
ATOM 3037 C CA . PRO B 1 147 ? -10.586 -12.484 -14.742 1 97.5 147 PRO B CA 1
ATOM 3038 C C . PRO B 1 147 ? -9.93 -13.289 -15.859 1 97.5 147 PRO B C 1
ATOM 3040 O O . PRO B 1 147 ? -8.711 -13.477 -15.859 1 97.5 147 PRO B O 1
ATOM 3043 N N . GLU B 1 148 ? -10.641 -13.75 -16.844 1 95.88 148 GLU B N 1
ATOM 3044 C CA . GLU B 1 148 ? -10.117 -14.609 -17.906 1 95.88 148 GLU B CA 1
ATOM 3045 C C . GLU B 1 148 ? -9.117 -13.867 -18.781 1 95.88 148 GLU B C 1
ATOM 3047 O O . GLU B 1 148 ? -8.32 -14.484 -19.484 1 95.88 148 GLU B O 1
ATOM 3052 N N . ARG B 1 149 ? -9.227 -12.547 -18.719 1 95.88 149 ARG B N 1
ATOM 3053 C CA . ARG B 1 149 ? -8.289 -11.742 -19.5 1 95.88 149 ARG B CA 1
ATOM 3054 C C . ARG B 1 149 ? -6.949 -11.609 -18.797 1 95.88 149 ARG B C 1
ATOM 3056 O O . ARG B 1 149 ? -5.945 -11.242 -19.422 1 95.88 149 ARG B O 1
ATOM 3063 N N . VAL B 1 150 ? -6.887 -11.867 -17.531 1 96.81 150 VAL B N 1
ATOM 3064 C CA . VAL B 1 150 ? -5.688 -11.594 -16.75 1 96.81 150 VAL B CA 1
ATOM 3065 C C . VAL B 1 150 ? -5.078 -12.914 -16.266 1 96.81 150 VAL B C 1
ATOM 3067 O O . VAL B 1 150 ? -3.871 -13.133 -16.391 1 96.81 150 VAL B O 1
ATOM 3070 N N . LEU B 1 151 ? -5.887 -13.797 -15.727 1 96.31 151 LEU B N 1
ATOM 3071 C CA . LEU B 1 151 ? -5.402 -15.031 -15.117 1 96.31 151 LEU B CA 1
ATOM 3072 C C . LEU B 1 151 ? -5.055 -16.062 -16.188 1 96.31 151 LEU B C 1
ATOM 3074 O O . LEU B 1 151 ? -5.777 -16.203 -17.172 1 96.31 151 LEU B O 1
ATOM 3078 N N . ARG B 1 152 ? -3.922 -16.703 -15.906 1 93.19 152 ARG B N 1
ATOM 3079 C CA . ARG B 1 152 ? -3.467 -17.766 -16.797 1 93.19 152 ARG B CA 1
ATOM 3080 C C . ARG B 1 152 ? -2.992 -18.984 -15.992 1 93.19 152 ARG B C 1
ATOM 3082 O O . ARG B 1 152 ? -2.199 -18.844 -15.062 1 93.19 152 ARG B O 1
ATOM 3089 N N . PRO B 1 153 ? -3.514 -20.109 -16.375 1 94.31 153 PRO B N 1
ATOM 3090 C CA . PRO B 1 153 ? -3.031 -21.328 -15.703 1 94.31 153 PRO B CA 1
ATOM 3091 C C . PRO B 1 153 ? -1.56 -21.609 -15.992 1 94.31 153 PRO B C 1
ATOM 3093 O O . PRO B 1 153 ? -1.072 -21.328 -17.094 1 94.31 153 PRO B O 1
ATOM 3096 N N . ASN B 1 154 ? -0.862 -22.047 -14.992 1 95 154 ASN B N 1
ATOM 3097 C CA . ASN B 1 154 ? 0.49 -22.578 -15.164 1 95 154 ASN B CA 1
ATOM 3098 C C . ASN B 1 154 ? 0.499 -23.844 -16.016 1 95 154 ASN B C 1
ATOM 3100 O O . ASN B 1 154 ? -0.223 -24.797 -15.719 1 95 154 ASN B O 1
ATOM 3104 N N . PRO B 1 155 ? 1.253 -23.844 -17.109 1 96.12 155 PRO B N 1
ATOM 3105 C CA . PRO B 1 155 ? 1.238 -25.016 -17.984 1 96.12 155 PRO B CA 1
ATOM 3106 C C . PRO B 1 155 ? 1.936 -26.234 -17.375 1 96.12 155 PRO B C 1
ATOM 3108 O O . PRO B 1 155 ? 1.813 -27.344 -17.875 1 96.12 155 PRO B O 1
ATOM 3111 N N . PHE B 1 156 ? 2.648 -26.078 -16.281 1 95.44 156 PHE B N 1
ATOM 3112 C CA . PHE B 1 156 ? 3.406 -27.156 -15.672 1 95.44 156 PHE B CA 1
ATOM 3113 C C . PHE B 1 156 ? 2.629 -27.766 -14.516 1 95.44 156 PHE B C 1
ATOM 3115 O O . PHE B 1 156 ? 2.041 -27.047 -13.703 1 95.44 156 PHE B O 1
ATOM 3122 N N . ARG B 1 157 ? 2.623 -29.078 -14.508 1 91.06 157 ARG B N 1
ATOM 3123 C CA . ARG B 1 157 ? 2.049 -29.766 -13.359 1 91.06 157 ARG B CA 1
ATOM 3124 C C . ARG B 1 157 ? 2.881 -29.531 -12.102 1 91.06 157 ARG B C 1
ATOM 3126 O O . ARG B 1 157 ? 4.059 -29.172 -12.195 1 91.06 157 ARG B O 1
ATOM 3133 N N . THR B 1 158 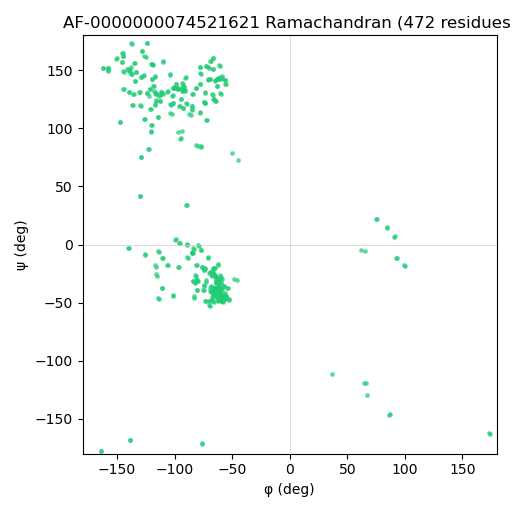? 2.303 -29.75 -11.031 1 91.44 158 THR B N 1
ATOM 3134 C CA . THR B 1 158 ? 2.947 -29.547 -9.742 1 91.44 158 THR B CA 1
ATOM 3135 C C . THR B 1 158 ? 4.281 -30.281 -9.672 1 91.44 158 THR B C 1
ATOM 3137 O O . THR B 1 158 ? 5.301 -29.703 -9.297 1 91.44 158 THR B O 1
ATOM 3140 N N . GLU B 1 159 ? 4.289 -31.531 -10.07 1 92 159 GLU B N 1
ATOM 3141 C CA . GLU B 1 159 ? 5.488 -32.375 -9.977 1 92 159 GLU B CA 1
ATOM 3142 C C . GLU B 1 159 ? 6.566 -31.891 -10.945 1 92 159 GLU B C 1
ATOM 3144 O O . GLU B 1 159 ? 7.758 -31.953 -10.641 1 92 159 GLU B O 1
ATOM 3149 N N . GLU B 1 160 ? 6.129 -31.406 -12.102 1 94.31 160 GLU B N 1
ATOM 3150 C CA . GLU B 1 160 ? 7.074 -30.875 -13.086 1 94.31 160 GLU B CA 1
ATOM 3151 C C . GLU B 1 160 ? 7.758 -29.625 -12.57 1 94.31 160 GLU B C 1
ATOM 3153 O O . GLU B 1 160 ? 8.984 -29.484 -12.672 1 94.31 160 GLU B O 1
ATOM 3158 N N . GLU B 1 161 ? 6.949 -28.688 -12.062 1 94.44 161 GLU B N 1
ATOM 3159 C CA . GLU B 1 161 ? 7.508 -27.469 -11.5 1 94.44 161 GLU B CA 1
ATOM 3160 C C . GLU B 1 161 ? 8.477 -27.781 -10.359 1 94.44 161 GLU B C 1
ATOM 3162 O O . GLU B 1 161 ? 9.594 -27.266 -10.336 1 94.44 161 GLU B O 1
ATOM 3167 N N . ARG B 1 162 ? 8.055 -28.656 -9.5 1 93.69 162 ARG B N 1
ATOM 3168 C CA . ARG B 1 162 ? 8.883 -29.016 -8.352 1 93.69 162 ARG B CA 1
ATOM 3169 C C . ARG B 1 162 ? 10.219 -29.594 -8.805 1 93.69 162 ARG B C 1
ATOM 3171 O O . ARG B 1 162 ? 11.266 -29.266 -8.242 1 93.69 162 ARG B O 1
ATOM 3178 N N . ALA B 1 163 ? 10.188 -30.469 -9.758 1 96.19 163 ALA B N 1
ATOM 3179 C CA . ALA B 1 163 ? 11.406 -31.078 -10.273 1 96.19 163 ALA B CA 1
ATOM 3180 C C . ALA B 1 163 ? 12.344 -30.031 -10.859 1 96.19 163 ALA B C 1
ATOM 3182 O O . ALA B 1 163 ? 13.555 -30.062 -10.625 1 96.19 163 ALA B O 1
ATOM 3183 N N . MET B 1 164 ? 11.789 -29.094 -11.594 1 96.94 164 MET B N 1
ATOM 3184 C CA . MET B 1 164 ? 12.602 -28.016 -12.18 1 96.94 164 MET B CA 1
ATOM 3185 C C . MET B 1 164 ? 13.211 -27.156 -11.086 1 96.94 164 MET B C 1
ATOM 3187 O O . MET B 1 164 ? 14.391 -26.812 -11.156 1 96.94 164 MET B O 1
ATOM 3191 N N . LEU B 1 165 ? 12.391 -26.797 -10.094 1 96.75 165 LEU B N 1
ATOM 3192 C CA . LEU B 1 165 ? 12.875 -25.969 -8.992 1 96.75 165 LEU B CA 1
ATOM 3193 C C . LEU B 1 165 ? 14.008 -26.672 -8.242 1 96.75 165 LEU B C 1
ATOM 3195 O O . LEU B 1 165 ? 15.047 -26.062 -7.969 1 96.75 165 LEU B O 1
ATOM 3199 N N . GLU B 1 166 ? 13.773 -27.938 -7.934 1 96.5 166 GLU B N 1
ATOM 3200 C CA . GLU B 1 166 ? 14.789 -28.719 -7.223 1 96.5 166 GLU B CA 1
ATOM 3201 C C . GLU B 1 166 ? 16.078 -28.812 -8.039 1 96.5 166 GLU B C 1
ATOM 3203 O O . GLU B 1 166 ? 17.172 -28.641 -7.5 1 96.5 166 GLU B O 1
ATOM 3208 N N . HIS B 1 167 ? 16 -29.094 -9.289 1 97.44 167 HIS B N 1
ATOM 3209 C CA . HIS B 1 167 ? 17.156 -29.203 -10.18 1 97.44 167 HIS B CA 1
ATOM 3210 C C . HIS B 1 167 ? 17.938 -27.891 -10.219 1 97.44 167 HIS B C 1
ATOM 3212 O O . HIS B 1 167 ? 19.172 -27.906 -10.055 1 97.44 167 HIS B O 1
ATOM 3218 N N . MET B 1 168 ? 17.25 -26.797 -10.383 1 97.38 168 MET B N 1
ATOM 3219 C CA . MET B 1 168 ? 17.906 -25.5 -10.438 1 97.38 168 MET B CA 1
ATOM 3220 C C . MET B 1 168 ? 18.562 -25.172 -9.102 1 97.38 168 MET B C 1
ATOM 3222 O O . MET B 1 168 ? 19.688 -24.672 -9.07 1 97.38 168 MET B O 1
ATOM 3226 N N . ASN B 1 169 ? 17.859 -25.453 -7.98 1 97.38 169 ASN B N 1
ATOM 3227 C CA . ASN B 1 169 ? 18.328 -25.094 -6.645 1 97.38 169 ASN B CA 1
ATOM 3228 C C . ASN B 1 169 ? 19.469 -26 -6.188 1 97.38 169 ASN B C 1
ATOM 3230 O O . ASN B 1 169 ? 20.219 -25.641 -5.281 1 97.38 169 ASN B O 1
ATOM 3234 N N . THR B 1 170 ? 19.625 -27.156 -6.766 1 97.31 170 THR B N 1
ATOM 3235 C CA . THR B 1 170 ? 20.656 -28.109 -6.363 1 97.31 170 THR B CA 1
ATOM 3236 C C . THR B 1 170 ? 21.844 -28.062 -7.328 1 97.31 170 THR B C 1
ATOM 3238 O O . THR B 1 170 ? 23 -27.906 -6.91 1 97.31 170 THR B O 1
ATOM 3241 N N . A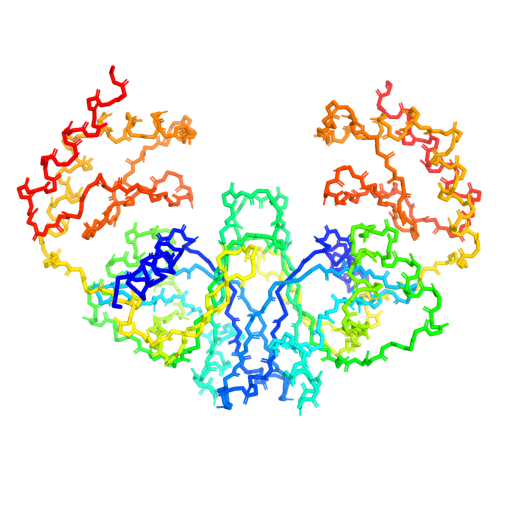SP B 1 171 ? 21.594 -28.031 -8.594 1 96.88 171 ASP B N 1
ATOM 3242 C CA . ASP B 1 171 ? 22.641 -28.281 -9.586 1 96.88 171 ASP B CA 1
ATOM 3243 C C . ASP B 1 171 ? 23.078 -26.984 -10.273 1 96.88 171 ASP B C 1
ATOM 3245 O O . ASP B 1 171 ? 24.125 -26.938 -10.914 1 96.88 171 ASP B O 1
ATOM 3249 N N . HIS B 1 172 ? 22.266 -25.906 -10.195 1 96.12 172 HIS B N 1
ATOM 3250 C CA . HIS B 1 172 ? 22.562 -24.703 -10.969 1 96.12 172 HIS B CA 1
ATOM 3251 C C . HIS B 1 172 ? 22.531 -23.453 -10.102 1 96.12 172 HIS B C 1
ATOM 3253 O O . HIS B 1 172 ? 22 -22.422 -10.5 1 96.12 172 HIS B O 1
ATOM 3259 N N . ARG B 1 173 ? 23.078 -23.531 -8.906 1 94.69 173 ARG B N 1
ATOM 3260 C CA . ARG B 1 173 ? 23.094 -22.422 -7.953 1 94.69 173 ARG B CA 1
ATOM 3261 C C . ARG B 1 173 ? 23.859 -21.234 -8.516 1 94.69 173 ARG B C 1
ATOM 3263 O O . ARG B 1 173 ? 23.484 -20.078 -8.297 1 94.69 173 ARG B O 1
ATOM 3270 N N . GLN B 1 174 ? 24.922 -21.531 -9.227 1 93 174 GLN B N 1
ATOM 3271 C CA . GLN B 1 174 ? 25.734 -20.453 -9.805 1 93 174 GLN B CA 1
ATOM 3272 C C . GLN B 1 174 ? 24.938 -19.672 -10.852 1 93 174 GLN B C 1
ATOM 3274 O O . GLN B 1 174 ? 25.094 -18.453 -10.969 1 93 174 GLN B O 1
ATOM 3279 N N . ALA B 1 175 ? 24.125 -20.406 -11.602 1 94.69 175 ALA B N 1
ATOM 3280 C CA . ALA B 1 175 ? 23.281 -19.734 -12.578 1 94.69 175 ALA B CA 1
ATOM 3281 C C . ALA B 1 175 ? 22.281 -18.797 -11.898 1 94.69 175 ALA B C 1
ATOM 3283 O O . ALA B 1 175 ? 22.047 -17.672 -12.375 1 94.69 175 ALA B O 1
ATOM 3284 N N . LEU B 1 176 ? 21.719 -19.203 -10.766 1 96.38 176 LEU B N 1
ATOM 3285 C CA . LEU B 1 176 ? 20.766 -18.375 -10.023 1 96.38 176 LEU B CA 1
ATOM 3286 C C . LEU B 1 176 ? 21.406 -17.078 -9.562 1 96.38 176 LEU B C 1
ATOM 3288 O O . LEU B 1 176 ? 20.812 -16 -9.672 1 96.38 176 LEU B O 1
ATOM 3292 N N . ARG B 1 177 ? 22.672 -17.156 -9.133 1 93.75 177 ARG B N 1
ATOM 3293 C CA . ARG B 1 177 ? 23.406 -15.977 -8.719 1 93.75 177 ARG B CA 1
ATOM 3294 C C . ARG B 1 177 ? 23.656 -15.047 -9.906 1 93.75 177 ARG B C 1
ATOM 3296 O O . ARG B 1 177 ? 23.578 -13.828 -9.773 1 93.75 177 ARG B O 1
ATOM 3303 N N . ARG B 1 178 ? 23.953 -15.648 -10.992 1 93.44 178 ARG B N 1
ATOM 3304 C CA . ARG B 1 178 ? 24.234 -14.883 -12.195 1 93.44 178 ARG B CA 1
ATOM 3305 C C . ARG B 1 178 ? 23 -14.109 -12.648 1 93.44 178 ARG B C 1
ATOM 3307 O O . ARG B 1 178 ? 23.094 -12.961 -13.078 1 93.44 178 ARG B O 1
ATOM 3314 N N . TYR B 1 179 ? 21.781 -14.773 -12.602 1 95 179 TYR B N 1
ATOM 3315 C CA . TYR B 1 179 ? 20.547 -14.062 -12.953 1 95 179 TYR B CA 1
ATOM 3316 C C . TYR B 1 179 ? 20.391 -12.805 -12.102 1 95 179 TYR B C 1
ATOM 3318 O O . TYR B 1 179 ? 20.047 -11.742 -12.625 1 95 179 TYR B O 1
ATOM 3326 N N . CYS B 1 180 ? 20.625 -12.953 -10.766 1 94.5 180 CYS B N 1
ATOM 3327 C CA . CYS B 1 180 ? 20.516 -11.828 -9.852 1 94.5 180 CYS B CA 1
ATOM 3328 C C . CYS B 1 180 ? 21.5 -10.727 -10.211 1 94.5 180 CYS B C 1
ATOM 3330 O O . CYS B 1 180 ? 21.141 -9.547 -10.266 1 94.5 180 CYS B O 1
ATOM 3332 N N . GLU B 1 181 ? 22.688 -11.133 -10.523 1 91.62 181 GLU B N 1
ATOM 3333 C CA . GLU B 1 181 ? 23.734 -10.18 -10.875 1 91.62 181 GLU B CA 1
ATOM 3334 C C . GLU B 1 181 ? 23.359 -9.383 -12.125 1 91.62 181 GLU B C 1
ATOM 3336 O O . GLU B 1 181 ? 23.453 -8.156 -12.133 1 91.62 181 GLU B O 1
ATOM 3341 N N . VAL B 1 182 ? 22.953 -10.062 -13.102 1 91 182 VAL B N 1
ATOM 3342 C CA . VAL B 1 182 ? 22.609 -9.438 -14.375 1 91 182 VAL B CA 1
ATOM 3343 C C . VAL B 1 182 ? 21.438 -8.484 -14.188 1 91 182 VAL B C 1
ATOM 3345 O O . VAL B 1 182 ? 21.375 -7.426 -14.812 1 91 182 VAL B O 1
ATOM 3348 N N . ALA B 1 183 ? 20.5 -8.828 -13.336 1 90.56 183 ALA B N 1
ATOM 3349 C CA . ALA B 1 183 ? 19.312 -8.031 -13.109 1 90.56 183 ALA B CA 1
ATOM 3350 C C . ALA B 1 183 ? 19.562 -6.922 -12.094 1 90.56 183 ALA B C 1
ATOM 3352 O O . ALA B 1 183 ? 18.672 -6.125 -11.797 1 90.56 183 ALA B O 1
ATOM 3353 N N . GLY B 1 184 ? 20.75 -6.902 -11.562 1 89.81 184 GLY B N 1
ATOM 3354 C CA . GLY B 1 184 ? 21.094 -5.887 -10.578 1 89.81 184 GLY B CA 1
ATOM 3355 C C . GLY B 1 184 ? 20.469 -6.137 -9.219 1 89.81 184 GLY B C 1
ATOM 3356 O O . GLY B 1 184 ? 20.219 -5.195 -8.469 1 89.81 184 GLY B O 1
ATOM 3357 N N . VAL B 1 185 ? 20.109 -7.359 -8.938 1 90.19 185 VAL B N 1
ATOM 3358 C CA . VAL B 1 185 ? 19.547 -7.734 -7.648 1 90.19 185 VAL B CA 1
ATOM 3359 C C . VAL B 1 185 ? 20.656 -8.016 -6.648 1 90.19 185 VAL B C 1
ATOM 3361 O O . VAL B 1 185 ? 21.469 -8.922 -6.855 1 90.19 185 VAL B O 1
ATOM 3364 N N . ALA B 1 186 ? 20.688 -7.176 -5.621 1 89.44 186 ALA B N 1
ATOM 3365 C CA . ALA B 1 186 ? 21.688 -7.375 -4.586 1 89.44 186 ALA B CA 1
ATOM 3366 C C . ALA B 1 186 ? 21.438 -8.664 -3.811 1 89.44 186 ALA B C 1
ATOM 3368 O O . ALA B 1 186 ? 20.297 -8.93 -3.396 1 89.44 186 ALA B O 1
ATOM 3369 N N . VAL B 1 187 ? 22.453 -9.453 -3.703 1 90.56 187 VAL B N 1
ATOM 3370 C CA . VAL B 1 187 ? 22.406 -10.68 -2.906 1 90.56 187 VAL B CA 1
ATOM 3371 C C . VAL B 1 187 ? 23.359 -10.555 -1.716 1 90.56 187 VAL B C 1
ATOM 3373 O O . VAL B 1 187 ? 24.578 -10.516 -1.886 1 90.56 187 VAL B O 1
ATOM 3376 N N . ASP B 1 188 ? 22.719 -10.445 -0.578 1 87.31 188 ASP B N 1
ATOM 3377 C CA . ASP B 1 188 ? 23.516 -10.273 0.63 1 87.31 188 ASP B CA 1
ATOM 3378 C C . ASP B 1 188 ? 24.453 -11.461 0.84 1 87.31 188 ASP B C 1
ATOM 3380 O O . ASP B 1 188 ? 24.156 -12.578 0.412 1 87.31 188 ASP B O 1
ATOM 3384 N N . THR B 1 189 ? 25.547 -11.102 1.554 1 86.12 189 THR B N 1
ATOM 3385 C CA . THR B 1 189 ? 26.5 -12.156 1.894 1 86.12 189 THR B CA 1
ATOM 3386 C C . THR B 1 189 ? 25.828 -13.242 2.734 1 86.12 189 THR B C 1
ATOM 3388 O O . THR B 1 189 ? 25.094 -12.938 3.682 1 86.12 189 THR B O 1
ATOM 3391 N N . GLY B 1 190 ? 25.953 -14.461 2.389 1 85.75 190 GLY B N 1
ATOM 3392 C CA . GLY B 1 190 ? 25.391 -15.562 3.145 1 85.75 190 GLY B CA 1
ATOM 3393 C C . GLY B 1 190 ? 24.016 -15.977 2.658 1 85.75 190 GLY B C 1
ATOM 3394 O O . GLY B 1 190 ? 23.484 -17 3.084 1 85.75 190 GLY B O 1
ATOM 3395 N N . CYS B 1 191 ? 23.5 -15.148 1.826 1 87.81 191 CYS B N 1
ATOM 3396 C CA . CYS B 1 191 ? 22.203 -15.508 1.256 1 87.81 191 CYS B CA 1
ATOM 3397 C C . CYS B 1 191 ? 22.375 -16.234 -0.076 1 87.81 191 CYS B C 1
ATOM 3399 O O . CYS B 1 191 ? 23.25 -15.883 -0.864 1 87.81 191 CYS B O 1
ATOM 3401 N N . GLU B 1 192 ? 21.656 -17.297 -0.221 1 93 192 GLU B N 1
ATOM 3402 C CA . GLU B 1 192 ? 21.641 -18.016 -1.488 1 93 192 GLU B CA 1
ATOM 3403 C C . GLU B 1 192 ? 20.281 -17.922 -2.174 1 93 192 GLU B C 1
ATOM 3405 O O . GLU B 1 192 ? 19.266 -18.297 -1.598 1 93 192 GLU B O 1
ATOM 3410 N N . PRO B 1 193 ? 20.344 -17.422 -3.396 1 96.44 193 PRO B N 1
ATOM 3411 C CA . PRO B 1 193 ? 19.078 -17.375 -4.121 1 96.44 193 PRO B CA 1
ATOM 3412 C C . PRO B 1 193 ? 18.484 -18.781 -4.348 1 96.44 193 PRO B C 1
ATOM 3414 O O . PRO B 1 193 ? 19.234 -19.734 -4.547 1 96.44 193 PRO B O 1
ATOM 3417 N N . ALA B 1 194 ? 17.266 -18.859 -4.27 1 97.19 194 ALA B N 1
ATOM 3418 C CA . ALA B 1 194 ? 16.547 -20.094 -4.543 1 97.19 194 ALA B CA 1
ATOM 3419 C C . ALA B 1 194 ? 15.375 -19.859 -5.492 1 97.19 194 ALA B C 1
ATOM 3421 O O . ALA B 1 194 ? 14.609 -18.906 -5.324 1 97.19 194 ALA B O 1
ATOM 3422 N N . MET B 1 195 ? 15.289 -20.688 -6.508 1 97.75 195 MET B N 1
ATOM 3423 C CA . MET B 1 195 ? 14.125 -20.609 -7.387 1 97.75 195 MET B CA 1
ATOM 3424 C C . MET B 1 195 ? 12.883 -21.172 -6.703 1 97.75 195 MET B C 1
ATOM 3426 O O . MET B 1 195 ? 12.914 -22.281 -6.172 1 97.75 195 MET B O 1
ATOM 3430 N N . VAL B 1 196 ? 11.766 -20.422 -6.734 1 96.56 196 VAL B N 1
ATOM 3431 C CA . VAL B 1 196 ? 10.625 -20.828 -5.918 1 96.56 196 VAL B CA 1
ATOM 3432 C C . VAL B 1 196 ? 9.383 -20.953 -6.793 1 96.56 196 VAL B C 1
ATOM 3434 O O . VAL B 1 196 ? 8.352 -21.453 -6.34 1 96.56 196 VAL B O 1
ATOM 3437 N N . GLY B 1 197 ? 9.445 -20.531 -8.008 1 95.62 197 GLY B N 1
ATOM 3438 C CA . GLY B 1 197 ? 8.32 -20.672 -8.93 1 95.62 197 GLY B CA 1
ATOM 3439 C C . GLY B 1 197 ? 8.719 -20.516 -10.383 1 95.62 197 GLY B C 1
ATOM 3440 O O . GLY B 1 197 ? 9.742 -19.891 -10.688 1 95.62 197 GLY B O 1
ATOM 3441 N N . ILE B 1 198 ? 8 -21.141 -11.219 1 96.44 198 ILE B N 1
ATOM 3442 C CA . ILE B 1 198 ? 8.156 -21.062 -12.664 1 96.44 198 ILE B CA 1
ATOM 3443 C C . ILE B 1 198 ? 6.785 -21.125 -13.336 1 96.44 198 ILE B C 1
ATOM 3445 O O . ILE B 1 198 ? 5.918 -21.891 -12.922 1 96.44 198 ILE B O 1
ATOM 3449 N N . ASP B 1 199 ? 6.59 -20.266 -14.234 1 95.56 199 ASP B N 1
ATOM 3450 C CA . ASP B 1 199 ? 5.383 -20.312 -15.055 1 95.56 199 ASP B CA 1
ATOM 3451 C C . ASP B 1 199 ? 5.695 -20.016 -16.516 1 95.56 199 ASP B C 1
ATOM 3453 O O . ASP B 1 199 ? 6.855 -20.062 -16.922 1 95.56 199 ASP B O 1
ATOM 3457 N N . ARG B 1 200 ? 4.602 -19.797 -17.312 1 95.75 200 ARG B N 1
ATOM 3458 C CA . ARG B 1 200 ? 4.699 -19.609 -18.766 1 95.75 200 ARG B CA 1
ATOM 3459 C C . ARG B 1 200 ? 5.574 -18.422 -19.109 1 95.75 200 ARG B C 1
ATOM 3461 O O . ARG B 1 200 ? 6.258 -18.406 -20.141 1 95.75 200 ARG B O 1
ATOM 3468 N N . GLU B 1 201 ? 5.586 -17.453 -18.203 1 95.62 201 GLU B N 1
ATOM 3469 C CA . GLU B 1 201 ? 6.152 -16.172 -18.594 1 95.62 201 GLU B CA 1
ATOM 3470 C C . GLU B 1 201 ? 7.465 -15.891 -17.875 1 95.62 201 GLU B C 1
ATOM 3472 O O . GLU B 1 201 ? 8.195 -14.961 -18.219 1 95.62 201 GLU B O 1
ATOM 3477 N N . GLY B 1 202 ? 7.762 -16.703 -16.859 1 96.62 202 GLY B N 1
ATOM 3478 C CA . GLY B 1 202 ? 8.984 -16.438 -16.109 1 96.62 202 GLY B CA 1
ATOM 3479 C C . GLY B 1 202 ? 9.133 -17.328 -14.891 1 96.62 202 GLY B C 1
ATOM 3480 O O . GLY B 1 202 ? 8.57 -18.422 -14.836 1 96.62 202 GLY B O 1
ATOM 3481 N N . PHE B 1 203 ? 10.023 -16.859 -14.039 1 96.88 203 PHE B N 1
ATOM 3482 C CA . PHE B 1 203 ? 10.281 -17.578 -12.797 1 96.88 203 PHE B CA 1
ATOM 3483 C C . PHE B 1 203 ? 10.578 -16.609 -11.656 1 96.88 203 PHE B C 1
ATOM 3485 O O . PHE B 1 203 ? 10.711 -15.398 -11.883 1 96.88 203 PHE B O 1
ATOM 3492 N N . GLN B 1 204 ? 10.508 -17.125 -10.43 1 96.56 204 GLN B N 1
ATOM 3493 C CA . GLN B 1 204 ? 10.75 -16.328 -9.234 1 96.56 204 GLN B CA 1
ATOM 3494 C C . GLN B 1 204 ? 11.945 -16.859 -8.453 1 96.56 204 GLN B C 1
ATOM 3496 O O . GLN B 1 204 ? 12.094 -18.078 -8.297 1 96.56 204 GLN B O 1
ATOM 3501 N N . LEU B 1 205 ? 12.781 -15.922 -8.008 1 96.56 205 LEU B N 1
ATOM 3502 C CA . LEU B 1 205 ? 13.844 -16.25 -7.062 1 96.56 205 LEU B CA 1
ATOM 3503 C C . LEU B 1 205 ? 13.578 -15.617 -5.703 1 96.56 205 LEU B C 1
ATOM 3505 O O . LEU B 1 205 ? 13.195 -14.445 -5.625 1 96.56 205 LEU B O 1
ATOM 3509 N N . ARG B 1 206 ? 13.688 -16.375 -4.684 1 94.88 206 ARG B N 1
ATOM 3510 C CA . ARG B 1 206 ? 13.758 -15.836 -3.33 1 94.88 206 ARG B CA 1
ATOM 3511 C C . ARG B 1 206 ? 15.188 -15.453 -2.965 1 94.88 206 ARG B C 1
ATOM 3513 O O . ARG B 1 206 ? 16.094 -16.281 -3.055 1 94.88 206 ARG B O 1
ATOM 3520 N N . VAL B 1 207 ? 15.43 -14.305 -2.688 1 93.38 207 VAL B N 1
ATOM 3521 C CA . VAL B 1 207 ? 16.703 -13.75 -2.244 1 93.38 207 VAL B CA 1
ATOM 3522 C C . VAL B 1 207 ? 16.547 -13.109 -0.867 1 93.38 207 VAL B C 1
ATOM 3524 O O . VAL B 1 207 ? 16.125 -11.953 -0.759 1 93.38 207 VAL B O 1
ATOM 3527 N N . GLY B 1 208 ? 16.906 -13.875 0.168 1 86.38 208 GLY B N 1
ATOM 3528 C CA . GLY B 1 208 ? 16.578 -13.422 1.51 1 86.38 208 GLY B CA 1
ATOM 3529 C C . GLY B 1 208 ? 15.078 -13.383 1.773 1 86.38 208 GLY B C 1
ATOM 3530 O O . GLY B 1 208 ? 14.391 -14.391 1.628 1 86.38 208 GLY B O 1
ATOM 3531 N N . SER B 1 209 ? 14.57 -12.203 2.072 1 82.56 209 SER B N 1
ATOM 3532 C CA . SER B 1 209 ? 13.148 -12.055 2.365 1 82.56 209 SER B CA 1
ATOM 3533 C C . SER B 1 209 ? 12.383 -11.539 1.15 1 82.56 209 SER B C 1
ATOM 3535 O O . SER B 1 209 ? 11.164 -11.367 1.205 1 82.56 209 SER B O 1
ATOM 3537 N N . ARG B 1 210 ? 13.133 -11.422 0.083 1 87.62 210 ARG B N 1
ATOM 3538 C CA . ARG B 1 210 ? 12.516 -10.875 -1.121 1 87.62 210 ARG B CA 1
ATOM 3539 C C . ARG B 1 210 ? 12.219 -11.984 -2.131 1 87.62 210 ARG B C 1
ATOM 3541 O O . ARG B 1 210 ? 12.914 -13 -2.168 1 87.62 210 ARG B O 1
ATOM 3548 N N . VAL B 1 211 ? 11.195 -11.797 -2.818 1 92.44 211 VAL B N 1
ATOM 3549 C CA . VAL B 1 211 ? 10.906 -12.617 -3.994 1 92.44 211 VAL B CA 1
ATOM 3550 C C . VAL B 1 211 ? 10.984 -11.75 -5.254 1 92.44 211 VAL B C 1
ATOM 3552 O O . VAL B 1 211 ? 10.375 -10.688 -5.32 1 92.44 211 VAL B O 1
ATOM 3555 N N . ILE B 1 212 ? 11.758 -12.219 -6.219 1 93.56 212 ILE B N 1
ATOM 3556 C CA . ILE B 1 212 ? 12.016 -11.43 -7.414 1 93.56 212 ILE B CA 1
ATOM 3557 C C . ILE B 1 212 ? 11.555 -12.195 -8.648 1 93.56 212 ILE B C 1
ATOM 3559 O O . ILE B 1 212 ? 11.852 -13.383 -8.797 1 93.56 212 ILE B O 1
ATOM 3563 N N . ARG B 1 213 ? 10.859 -11.484 -9.492 1 95.44 213 ARG B N 1
ATOM 3564 C CA . ARG B 1 213 ? 10.359 -12.055 -10.734 1 95.44 213 ARG B CA 1
ATOM 3565 C C . ARG B 1 213 ? 11.352 -11.852 -11.867 1 95.44 213 ARG B C 1
ATOM 3567 O O . ARG B 1 213 ? 11.914 -10.766 -12.031 1 95.44 213 ARG B O 1
ATOM 3574 N N . PHE B 1 214 ? 11.625 -12.867 -12.602 1 95.81 214 PHE B N 1
ATOM 3575 C CA . PHE B 1 214 ? 12.383 -12.836 -13.844 1 95.81 214 PHE B CA 1
ATOM 3576 C C . PHE B 1 214 ? 11.508 -13.266 -15.023 1 95.81 214 PHE B C 1
ATOM 3578 O O . PHE B 1 214 ? 10.82 -14.281 -14.953 1 95.81 214 PHE B O 1
ATOM 3585 N N . VAL B 1 215 ? 11.531 -12.492 -16.047 1 95.56 215 VAL B N 1
ATOM 3586 C CA . VAL B 1 215 ? 10.664 -12.758 -17.188 1 95.56 215 VAL B CA 1
ATOM 3587 C C . VAL B 1 215 ? 11.461 -13.438 -18.297 1 95.56 215 VAL B C 1
ATOM 3589 O O . VAL B 1 215 ? 12.586 -13.039 -18.594 1 95.56 215 VAL B O 1
ATOM 3592 N N . PHE B 1 216 ? 10.867 -14.477 -18.875 1 96.31 216 PHE B N 1
ATOM 3593 C CA . PHE B 1 216 ? 11.477 -15.125 -20.031 1 96.31 216 PHE B CA 1
ATOM 3594 C C . PHE B 1 216 ? 11.391 -14.227 -21.266 1 96.31 216 PHE B C 1
ATOM 3596 O O . PHE B 1 216 ? 10.469 -13.414 -21.375 1 96.31 216 PHE B O 1
ATOM 3603 N N . PRO B 1 217 ? 12.297 -14.391 -22.156 1 93.31 217 PRO B N 1
ATOM 3604 C CA . PRO B 1 217 ? 12.219 -13.617 -23.391 1 93.31 217 PRO B CA 1
ATOM 3605 C C . PRO B 1 217 ? 10.953 -13.914 -24.188 1 93.31 217 PRO B C 1
ATOM 3607 O O . PRO B 1 217 ? 10.406 -13.023 -24.859 1 93.31 217 PRO B O 1
ATOM 3610 N N . SER B 1 218 ? 10.547 -15.156 -24.172 1 94.62 218 SER B N 1
ATOM 3611 C CA . SER B 1 218 ? 9.305 -15.609 -24.797 1 94.62 218 SER B CA 1
ATOM 3612 C C . SER B 1 218 ? 8.578 -16.625 -23.922 1 94.62 218 SER B C 1
ATOM 3614 O O . SER B 1 218 ? 9.211 -17.344 -23.141 1 94.62 218 SER B O 1
ATOM 3616 N N . PRO B 1 219 ? 7.277 -16.641 -24.062 1 95.25 219 PRO B N 1
ATOM 3617 C CA . PRO B 1 219 ? 6.527 -17.609 -23.25 1 95.25 219 PRO B CA 1
ATOM 3618 C C . PRO B 1 219 ? 6.945 -19.047 -23.5 1 95.25 219 PRO B C 1
ATOM 3620 O O . PRO B 1 219 ? 7.309 -19.406 -24.625 1 95.25 219 PRO B O 1
ATOM 3623 N N . VAL B 1 220 ? 6.934 -19.875 -22.469 1 97.38 220 VAL B N 1
ATOM 3624 C CA . VAL B 1 220 ? 7.305 -21.281 -22.516 1 97.38 220 VAL B CA 1
ATOM 3625 C C . VAL B 1 220 ? 6.117 -22.141 -22.078 1 97.38 220 VAL B C 1
ATOM 3627 O O . VAL B 1 220 ? 5.246 -21.672 -21.344 1 97.38 220 VAL B O 1
ATOM 3630 N N . SER B 1 221 ? 6.09 -23.438 -22.547 1 96.44 221 SER B N 1
ATOM 3631 C CA . SER B 1 221 ? 4.965 -24.297 -22.188 1 96.44 221 SER B CA 1
ATOM 3632 C C . SER B 1 221 ? 5.43 -25.719 -21.875 1 96.44 221 SER B C 1
ATOM 3634 O O . SER B 1 221 ? 4.617 -26.578 -21.547 1 96.44 221 SER B O 1
ATOM 3636 N N . THR B 1 222 ? 6.762 -25.969 -22.031 1 96.88 222 THR B N 1
ATOM 3637 C CA . THR B 1 222 ? 7.328 -27.281 -21.734 1 96.88 222 THR B CA 1
ATOM 3638 C C . THR B 1 222 ? 8.633 -27.141 -20.938 1 96.88 222 THR B C 1
ATOM 3640 O O . THR B 1 222 ? 9.305 -26.109 -21.031 1 96.88 222 THR B O 1
ATOM 3643 N N . PRO B 1 223 ? 9 -28.172 -20.188 1 96.75 223 PRO B N 1
ATOM 3644 C CA . PRO B 1 223 ? 10.273 -28.125 -19.469 1 96.75 223 PRO B CA 1
ATOM 3645 C C . PRO B 1 223 ? 11.469 -27.891 -20.391 1 96.75 223 PRO B C 1
ATOM 3647 O O . PRO B 1 223 ? 12.414 -27.203 -20.016 1 96.75 223 PRO B O 1
ATOM 3650 N N . ALA B 1 224 ? 11.398 -28.469 -21.609 1 97.06 224 ALA B N 1
ATOM 3651 C CA . ALA B 1 224 ? 12.477 -28.266 -22.562 1 97.06 224 ALA B CA 1
ATOM 3652 C C . ALA B 1 224 ? 12.602 -26.797 -22.953 1 97.06 224 ALA B C 1
ATOM 3654 O O . ALA B 1 224 ? 13.711 -26.266 -23.062 1 97.06 224 ALA B O 1
ATOM 3655 N N . GLU B 1 225 ? 11.484 -26.156 -23.156 1 97.81 225 GLU B N 1
ATOM 3656 C CA . GLU B 1 225 ? 11.492 -24.734 -23.469 1 97.81 225 GLU B CA 1
ATOM 3657 C C . GLU B 1 225 ? 12.016 -23.906 -22.297 1 97.81 225 GLU B C 1
ATOM 3659 O O . GLU B 1 225 ? 12.703 -22.906 -22.5 1 97.81 225 GLU B O 1
ATOM 3664 N N . VAL B 1 226 ? 11.672 -24.297 -21.062 1 97.94 226 VAL B N 1
ATOM 3665 C CA . VAL B 1 226 ? 12.18 -23.641 -19.859 1 97.94 226 VAL B CA 1
ATOM 3666 C C . VAL B 1 226 ? 13.703 -23.719 -19.844 1 97.94 226 VAL B C 1
ATOM 3668 O O . VAL B 1 226 ? 14.375 -22.703 -19.625 1 97.94 226 VAL B O 1
ATOM 3671 N N . ARG B 1 227 ? 14.188 -24.922 -20.078 1 96.25 227 ARG B N 1
ATOM 3672 C CA . ARG B 1 227 ? 15.633 -25.109 -20.078 1 96.25 227 ARG B CA 1
ATOM 3673 C C . ARG B 1 227 ? 16.312 -24.203 -21.109 1 96.25 227 ARG B C 1
ATOM 3675 O O . ARG B 1 227 ? 17.297 -23.547 -20.797 1 96.25 227 ARG B O 1
ATOM 3682 N N . ALA B 1 228 ? 15.758 -24.141 -22.281 1 96.56 228 ALA B N 1
ATOM 3683 C CA . ALA B 1 228 ? 16.312 -23.312 -23.344 1 96.56 228 ALA B CA 1
ATOM 3684 C C . ALA B 1 228 ? 16.312 -21.828 -22.953 1 96.56 228 ALA B C 1
ATOM 3686 O O . ALA B 1 228 ? 17.281 -21.109 -23.188 1 96.56 228 ALA B O 1
ATOM 3687 N N . ALA B 1 229 ? 15.211 -21.422 -22.344 1 96.81 229 ALA B N 1
ATOM 3688 C CA . ALA B 1 229 ? 15.086 -20.031 -21.938 1 96.81 229 ALA B CA 1
ATOM 3689 C C . ALA B 1 229 ? 16.094 -19.688 -20.844 1 96.81 229 ALA B C 1
ATOM 3691 O O . ALA B 1 229 ? 16.75 -18.641 -20.906 1 96.81 229 ALA B O 1
ATOM 3692 N N . LEU B 1 230 ? 16.266 -20.578 -19.875 1 96.38 230 LEU B N 1
ATOM 3693 C CA . LEU B 1 230 ? 17.172 -20.359 -18.766 1 96.38 230 LEU B CA 1
ATOM 3694 C C . LEU B 1 230 ? 18.625 -20.312 -19.25 1 96.38 230 LEU B C 1
ATOM 3696 O O . LEU B 1 230 ? 19.406 -19.469 -18.797 1 96.38 230 LEU B O 1
ATOM 3700 N N . VAL B 1 231 ? 18.969 -21.203 -20.172 1 93.75 231 VAL B N 1
ATOM 3701 C CA . VAL B 1 231 ? 20.312 -21.234 -20.734 1 93.75 231 VAL B CA 1
ATOM 3702 C C . VAL B 1 231 ? 20.594 -19.938 -21.484 1 93.75 231 VAL B C 1
ATOM 3704 O O . VAL B 1 231 ? 21.672 -19.344 -21.344 1 93.75 231 VAL B O 1
ATOM 3707 N N . ALA B 1 232 ? 19.609 -19.469 -22.234 1 92.38 232 ALA B N 1
ATOM 3708 C CA . ALA B 1 232 ? 19.75 -18.219 -22.984 1 92.38 232 ALA B CA 1
ATOM 3709 C C . ALA B 1 232 ? 19.953 -17.031 -22.047 1 92.38 232 ALA B C 1
ATOM 3711 O O . ALA B 1 232 ? 20.766 -16.141 -22.328 1 92.38 232 ALA B O 1
ATOM 3712 N N . MET B 1 233 ? 19.266 -17 -20.953 1 91.94 233 MET B N 1
ATOM 3713 C CA . MET B 1 233 ? 19.328 -15.898 -20 1 91.94 233 MET B CA 1
ATOM 3714 C C . MET B 1 233 ? 20.641 -15.898 -19.234 1 91.94 233 MET B C 1
ATOM 3716 O O . MET B 1 233 ? 21.141 -14.844 -18.828 1 91.94 233 MET B O 1
ATOM 3720 N N . ALA B 1 234 ? 21.219 -17.078 -19.016 1 86 234 ALA B N 1
ATOM 3721 C CA . ALA B 1 234 ? 22.5 -17.188 -18.328 1 86 234 ALA B CA 1
ATOM 3722 C C . ALA B 1 234 ? 23.641 -16.656 -19.188 1 86 234 ALA B C 1
ATOM 3724 O O . ALA B 1 234 ? 24.672 -16.219 -18.672 1 86 234 ALA B O 1
ATOM 3725 N N . ARG B 1 235 ? 23.438 -16.672 -20.5 1 80.19 235 ARG B N 1
ATOM 3726 C CA . ARG B 1 235 ? 24.469 -16.25 -21.438 1 80.19 235 ARG B CA 1
ATOM 3727 C C . ARG B 1 235 ? 24.453 -14.734 -21.609 1 80.19 235 ARG B C 1
ATOM 3729 O O . ARG B 1 235 ? 25.469 -14.141 -22 1 80.19 235 ARG B O 1
ATOM 3736 N N . LEU B 1 236 ? 23.266 -14.109 -21.484 1 65.81 236 LEU B N 1
ATOM 3737 C CA . LEU B 1 236 ? 23.141 -12.664 -21.688 1 65.81 236 LEU B CA 1
ATOM 3738 C C . LEU B 1 236 ? 23.984 -11.906 -20.656 1 65.81 236 LEU B C 1
ATOM 3740 O O . LEU B 1 236 ? 24.406 -10.781 -20.922 1 65.81 236 LEU B O 1
ATOM 3744 N N . GLY B 1 237 ? 24.25 -12.352 -19.5 1 54.59 237 GLY B N 1
ATOM 3745 C CA . GLY B 1 237 ? 25.125 -11.664 -18.562 1 54.59 237 GLY B CA 1
ATOM 3746 C C . GLY B 1 237 ? 26.594 -11.891 -18.859 1 54.59 237 GLY B C 1
ATOM 3747 O O . GLY B 1 237 ? 27.469 -11.406 -18.141 1 54.59 237 GLY B O 1
ATOM 3748 N N . GLN B 1 238 ? 27 -12.672 -19.891 1 48.41 238 GLN B N 1
ATOM 3749 C CA . GLN B 1 238 ? 28.375 -12.859 -20.344 1 48.41 238 GLN B CA 1
ATOM 3750 C C . GLN B 1 238 ? 28.719 -11.883 -21.469 1 48.41 238 GLN B C 1
ATOM 3752 O O . GLN B 1 238 ? 27.844 -11.461 -22.219 1 48.41 238 GLN B O 1
#

Solvent-accessible surface area (backbone atoms only — not comparable to full-atom values): 25167 Å² total; per-residue (Å²): 115,67,68,62,47,50,52,17,50,55,48,32,50,49,68,68,49,43,53,40,35,39,39,16,29,42,29,68,89,52,71,81,22,25,35,49,43,75,46,60,39,44,63,41,60,60,44,40,39,34,35,77,44,44,58,83,36,69,69,42,47,6,36,75,75,41,32,39,20,12,40,27,33,57,45,81,87,52,90,56,76,88,48,28,34,34,37,28,35,30,20,41,52,38,79,48,60,88,81,40,52,66,56,52,52,47,45,38,52,70,38,55,73,57,53,65,45,61,76,74,44,68,55,46,40,30,34,42,48,61,68,37,32,39,35,32,74,24,100,82,44,71,42,80,40,54,44,80,56,40,46,52,62,40,66,61,52,72,69,56,46,50,51,52,32,50,47,40,54,69,76,36,47,68,53,49,50,46,51,31,55,64,69,66,47,86,71,57,91,92,51,67,61,34,53,47,46,70,48,37,52,28,35,30,34,31,51,77,93,41,71,44,65,43,72,45,96,58,76,37,72,45,72,70,48,46,51,53,49,52,54,53,56,58,49,66,68,102,115,68,70,62,47,50,52,17,51,54,49,32,50,49,68,68,49,43,52,39,34,39,37,16,27,42,28,68,90,52,72,82,22,25,36,48,43,76,47,60,36,45,62,40,60,59,45,40,40,34,37,76,45,45,58,83,36,68,68,42,48,8,37,75,75,40,32,38,21,14,39,26,33,57,46,81,84,56,88,53,79,88,48,26,34,35,37,29,35,30,20,42,52,37,79,47,60,89,79,40,52,66,57,52,50,47,45,38,52,71,40,55,75,55,52,65,44,61,77,74,44,67,55,47,40,30,34,42,47,61,68,36,32,39,35,31,74,26,100,82,43,71,42,81,39,54,44,78,58,40,44,52,63,41,66,59,52,71,69,54,47,49,51,51,33,50,47,40,52,69,77,35,47,69,52,49,51,46,51,31,54,64,69,67,47,87,72,56,90,91,50,67,60,32,54,46,45,70,48,36,52,28,36,28,33,31,52,74,93,41,69,45,66,45,72,45,96,58,76,39,72,46,74,69,48,44,51,53,49,52,54,54,57,60,49,67,69,102

pLDDT: mean 90.93, std 11.14, range [38.66, 98.94]

Secondary structure (DSSP, 8-state):
-HHHHHHHHHHHHHHHHHSEEEEEEE-SSSTT-EEEEEEE-EE-TTS-EEEEEETTSHHHHHHHH--EEEEEEE--SSS-TTTS-EEEEEEEEEEEPTT-HHHHHHHHHH-GGGHHHHHHS-EEEEEEEEEEEEEE-STT-EEEE-HHHH----SS-HHHHHHHHHHHHHH-HHHHHHHHHHTT----TT---EEEEE-SSEEEEEETTEEEEEE-SS---SHHHHHHHHHHHHHHT-/-HHHHHHHHHHHHHHHHHSEEEEEEE-SSSTT-EEEEEEE-EE-TTS-EEEEEETTSHHHHHHHH--EEEEEEE--SSS-TTTS-EEEEEEEEEEEPTT-HHHHHHHHHH-GGGHHHHHHS-EEEEEEEEEEEEEE-STT-EEEE-HHHH----SS-HHHHHHHHHHHHHH-HHHHHHHHHHTT----TT---EEEEE-SSEEEEEETTEEEEEE-SS---SHHHHHHHHHHHHHHT-

Radius of gyration: 23.62 Å; Cα contacts (8 Å, |Δi|>4): 950; chains: 2; bounding box: 51×65×61 Å

Nearest PDB structures (foldseek):
  3dnh-assembly1_B  TM=8.338E-01  e=7.930E-18  Agrobacterium fabrum str. C58
  3dnh-assembly1_A  TM=8.312E-01  e=3.660E-17  Agrobacterium fabrum str. C58
  6m09-assembly1_B  TM=5.782E-01  e=4.833E-21  Arabidopsis thaliana
  6m09-assembly2_C  TM=5.879E-01  e=1.071E-20  Arabidopsis thaliana
  6m0a-assembly2_D  TM=5.874E-01  e=2.231E-20  Arabidopsis thaliana

Organism: Methylococcus capsulatus (strain ATCC 33009 / NCIMB 11132 / Bath) (NCBI:txid243233)